Protein AF-A0AAW6HYE2-F1 (afdb_monomer)

Sequence (511 aa):
MAEEFEIIRANLLPAAGTITDNDMILIIQGGRPKRALPSAMKGKQGDPGLSAFLGINDKYILWKQGANGAWQNLLEIEKIRGPKGEKPVFRKLNGTLQMKYEGEPDSAYVDIFDREELKMKFSDLTPAEVDQLKLHFSDLTETDKAELMKPATDAAKEVREQMSQIKEEANTAISNVNTAKVSAEAATKAANDAAALANAAAGQATQSAGDADAATKLAVAAAALAEEKAGIANTAAENADTAAASANMAKEEADKAIVEANIAAGKANDAAGKADTATLNANTATDKANEAASSATTAAENANAAVERADDTIASAETATKSATDAALAANTAKENADKAANTAKAAATLANEKAGLADTAALAANTAKEDAIAATDNANTAADRANRAAEAAEGAISGLQPDWNVTDPVNKNYIKNKPEIPTLEAIPDENALSYVNTDGTTINFRIGDEVRVAEDGEYVFYRLYDLAGGKASWQESGSGIALPGNVYLTGANYYNESVRTIKQGYLSNE

Secondary structure (DSSP, 8-state):
---------GGGPPPP-S--TTS-EEEEETTEEEEE-STTS----------EEEEE-SSEEEEEESTTPPPEEEEEGGGG-PPPPP-EEEEEEBTEEEEEETTS-TT-PEEEE-SGGG---GGGS-HHHHHHTS--TTTS-HHHHHHHHHHHHHHHHHHHHHHHHHHHHHHHHHHHHHHHHHHHHHHHHHHHHHHHHHHHHHHHHHHHHHHHHHHHHHHHHHHHHHHHHHHHHHHHHHHHHHHHHHHHHHHHHHHHHHHHHHHHHHHHHHHHHHHHHHHHHHHHHHHHHHHHHHHHHHHHHHHHHHHHHHHHHHHHHHHHHHHHHHHHHHHHHHHHHHHHHHHHHHHHHHHHHHHHHHHHHHHHHHHHHHHHHHHHHHHHHHHHHHHHHHHHHHHTTS-S----TT---TTSTT---------EESS---TT--EEE-TTS-EEE--TT-EEEEEETTEEEEEEEEE-GGG--EEEE--------S------S-SS-------BTTB----

Organism: NCBI:txid387661

Radius of gyration: 152.13 Å; Cα contacts (8 Å, |Δi|>4): 274; chains: 1; bounding box: 307×77×361 Å

Solvent-accessible surface area (backbone atoms only — not comparable to full-atom values): 31077 Å² total; per-residue (Å²): 131,88,85,88,90,84,86,91,61,80,94,73,66,78,87,83,78,93,82,50,78,88,46,73,48,76,45,78,57,96,94,42,79,46,76,48,68,63,86,86,74,85,89,88,88,90,87,90,90,75,62,73,47,78,49,72,62,100,57,32,36,28,33,24,56,51,95,85,42,71,78,41,84,72,47,56,53,67,85,80,54,81,89,85,86,86,50,79,46,76,51,78,56,102,80,25,38,28,39,35,48,77,83,60,62,91,82,56,56,44,81,78,46,77,60,74,91,74,60,87,52,84,86,76,47,54,78,66,59,52,52,72,71,47,90,50,86,83,77,49,50,76,64,55,49,49,59,70,42,38,67,61,53,50,51,57,45,51,56,51,53,52,52,49,48,54,48,53,52,49,51,49,51,52,50,52,51,51,52,50,48,53,50,49,54,52,50,51,48,52,52,51,55,50,50,51,51,52,52,54,50,52,51,50,53,52,49,54,51,50,54,50,51,52,50,50,53,51,51,53,52,52,49,53,53,50,52,52,50,51,51,54,51,50,55,52,48,55,51,50,54,52,50,51,53,52,51,50,53,56,47,54,55,48,54,50,51,52,52,52,50,52,55,51,51,51,56,49,52,59,49,47,57,50,50,52,52,52,48,53,52,52,49,57,53,49,53,54,50,50,54,50,50,52,52,51,50,53,51,51,53,53,49,52,58,48,50,54,53,46,52,54,48,49,57,49,49,53,50,50,52,49,53,52,50,54,49,52,51,50,50,53,55,49,47,57,49,48,58,51,48,50,53,53,49,53,54,50,51,54,54,49,54,58,51,46,57,55,48,53,56,49,52,53,56,54,50,55,60,49,53,58,51,48,61,55,47,57,59,51,52,64,52,49,68,60,52,54,73,63,48,66,79,58,64,83,77,69,87,82,84,69,72,40,89,83,46,82,53,84,85,48,92,28,44,71,82,88,81,91,83,79,56,76,42,97,52,84,69,50,50,76,63,52,61,52,68,46,98,89,73,47,79,46,73,68,53,76,71,47,58,38,34,22,75,54,103,84,45,76,48,45,36,36,30,76,40,68,63,96,83,29,37,39,61,47,77,77,80,87,86,86,84,86,90,76,84,65,76,68,80,77,96,66,88,91,76,96,81,86,63,65,56,49,98,93,46,59,87,80,135

Foldseek 3Di:
DDDDDDDDDPVPDDDDDDDDQVDWDWDDDPNDIDTDGDPPDDDDDDDDDFDKDWDDDPFAIWIATDPPGDIDGDGTPVVVDDDDDWAKDWDADPNFIWIDIDPDDPVRTDTDDDDVVVDDDPVNDDPVVVVVVDDDPVNDDPVNVCVVCVVVVVVVVVVVVVVVVVVVVVVVVVVVVVVVVVVVVVVVVVVVVVVVVVVVVVVVVVVVVVVVVVVVVVVVVVVVVVVVVVVVVVVVVVVVVVVVVVVVVVVVVVVVVVVVVVVVVVVVVVVVVVVVVVVVVVVVVVVVVVVVVVVVVVVVVVVVVVVVVVVVVVVVVVVVVVVVVVVVVVVVVVVVVVVVVVVVVVVVVVVVVVVVVVVVVVVVVVVVVVVVVVVVVVVVVVVVVVVVVVVVVPPVPDPQDEADDPDPDPPRNRDDDDDDDQEEDADDDFFQQFWDQDPVRRIDGDDAQRKYWYADPHDTWIWGFHDCPPNTTDIDTDDDDDDDDDWDWDDDPDPDDDATDTADPNDDDGD

Mean predicted aligned error: 24.42 Å

pLDDT: mean 77.36, std 14.49, range [41.78, 96.94]

Structure (mmCIF, N/CA/C/O backbone):
data_AF-A0AAW6HYE2-F1
#
_entry.id   AF-A0AAW6HYE2-F1
#
loop_
_atom_site.group_PDB
_atom_site.id
_atom_site.type_symbol
_atom_site.label_atom_id
_atom_site.label_alt_id
_atom_site.label_comp_id
_atom_site.label_asym_id
_atom_site.label_entity_id
_atom_site.label_seq_id
_atom_site.pdbx_PDB_ins_code
_atom_site.Cartn_x
_atom_site.Cartn_y
_atom_site.Cartn_z
_atom_site.occupancy
_atom_site.B_iso_or_equiv
_atom_site.auth_seq_id
_atom_site.auth_comp_id
_atom_site.auth_asym_id
_atom_site.auth_atom_id
_atom_site.pdbx_PDB_model_num
ATOM 1 N N . MET A 1 1 ? 168.369 -6.008 -179.405 1.00 42.03 1 MET A N 1
ATOM 2 C CA . MET A 1 1 ? 167.978 -4.585 -179.522 1.00 42.03 1 MET A CA 1
ATOM 3 C C . MET A 1 1 ? 166.585 -4.540 -180.150 1.00 42.03 1 MET A C 1
ATOM 5 O O . MET A 1 1 ? 165.940 -5.583 -180.138 1.00 42.03 1 MET A O 1
ATOM 9 N N . ALA A 1 2 ? 166.135 -3.379 -180.633 1.00 48.62 2 ALA A N 1
ATOM 10 C CA . ALA A 1 2 ? 164.926 -3.187 -181.451 1.00 48.62 2 ALA A CA 1
ATOM 11 C C . ALA A 1 2 ? 164.994 -4.014 -182.778 1.00 48.62 2 ALA A C 1
ATOM 13 O O . ALA A 1 2 ? 166.006 -4.681 -183.007 1.00 48.62 2 ALA A O 1
ATOM 14 N N . GLU A 1 3 ? 163.991 -4.072 -183.666 1.00 47.31 3 GLU A N 1
ATOM 15 C CA . GLU A 1 3 ? 162.987 -3.045 -184.034 1.00 47.31 3 GLU A CA 1
ATOM 16 C C . GLU A 1 3 ? 161.647 -3.647 -184.556 1.00 47.31 3 GLU A C 1
ATOM 18 O O . GLU A 1 3 ? 161.388 -4.828 -184.328 1.00 47.31 3 GLU A O 1
ATOM 23 N N . GLU A 1 4 ? 160.756 -2.834 -185.147 1.00 52.25 4 GLU A N 1
ATOM 24 C CA . GLU A 1 4 ? 159.284 -3.037 -185.165 1.00 52.25 4 GLU A CA 1
ATOM 25 C C . GLU A 1 4 ? 158.622 -3.491 -186.508 1.00 52.25 4 GLU A C 1
ATOM 27 O O . GLU A 1 4 ? 159.294 -3.854 -187.471 1.00 52.25 4 GLU A O 1
ATOM 32 N N . PHE A 1 5 ? 157.274 -3.390 -186.535 1.00 49.09 5 PHE A N 1
ATOM 33 C CA . PHE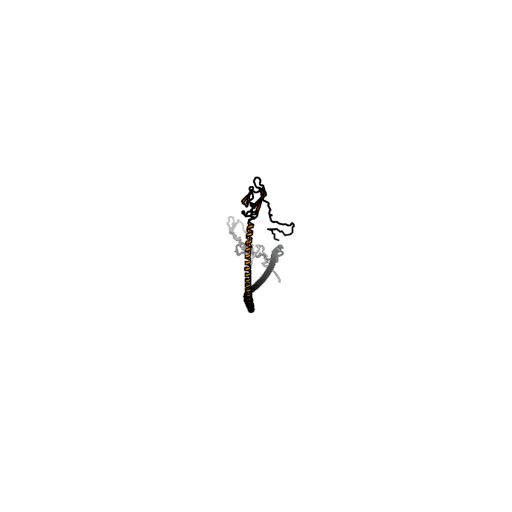 A 1 5 ? 156.283 -3.455 -187.635 1.00 49.09 5 PHE A CA 1
ATOM 34 C C . PHE A 1 5 ? 155.674 -4.818 -188.023 1.00 49.09 5 PHE A C 1
ATOM 36 O O . PHE A 1 5 ? 156.334 -5.850 -188.029 1.00 49.09 5 PHE A O 1
ATOM 43 N N . GLU A 1 6 ? 154.417 -4.880 -188.487 1.00 49.84 6 GLU A N 1
ATOM 44 C CA . GLU A 1 6 ? 153.156 -4.430 -187.852 1.00 49.84 6 GLU A CA 1
ATOM 45 C C . GLU A 1 6 ? 152.040 -5.399 -188.317 1.00 49.84 6 GLU A C 1
ATOM 47 O O . GLU A 1 6 ? 152.033 -5.817 -189.476 1.00 49.84 6 GLU A O 1
ATOM 52 N N . ILE A 1 7 ? 151.107 -5.803 -187.441 1.00 57.56 7 ILE A N 1
ATOM 53 C CA . ILE A 1 7 ? 150.087 -6.826 -187.761 1.00 57.56 7 ILE A CA 1
ATOM 54 C C . ILE A 1 7 ? 148.672 -6.320 -187.450 1.00 57.56 7 ILE A C 1
ATOM 56 O O . ILE A 1 7 ? 148.195 -6.403 -186.314 1.00 57.56 7 ILE A O 1
ATOM 60 N N . ILE A 1 8 ? 147.969 -5.861 -188.488 1.00 56.97 8 ILE A N 1
ATOM 61 C CA . ILE A 1 8 ? 146.566 -5.424 -188.413 1.00 56.97 8 ILE A CA 1
ATOM 62 C C . ILE A 1 8 ? 145.640 -6.633 -188.176 1.00 56.97 8 ILE A C 1
ATOM 64 O O . ILE A 1 8 ? 145.796 -7.691 -188.789 1.00 56.97 8 ILE A O 1
ATOM 68 N N . ARG A 1 9 ? 144.649 -6.480 -187.285 1.00 53.34 9 ARG A N 1
ATOM 69 C CA . ARG A 1 9 ? 143.692 -7.536 -186.896 1.00 53.34 9 ARG A CA 1
ATOM 70 C C . ARG A 1 9 ? 142.271 -7.216 -187.369 1.00 53.34 9 ARG A C 1
ATOM 72 O O . ARG A 1 9 ? 141.810 -6.087 -187.237 1.00 53.34 9 ARG A O 1
ATOM 79 N N . ALA A 1 10 ? 141.550 -8.231 -187.852 1.00 58.00 10 ALA A N 1
ATOM 80 C CA . ALA A 1 10 ? 140.252 -8.075 -188.525 1.00 58.00 10 ALA A CA 1
ATOM 81 C C . ALA A 1 10 ? 139.133 -7.428 -187.678 1.00 58.00 10 ALA A C 1
ATOM 83 O O . ALA A 1 10 ? 138.232 -6.811 -188.238 1.00 58.00 10 ALA A O 1
ATOM 84 N N . ASN A 1 11 ? 139.197 -7.512 -186.344 1.00 52.34 11 ASN A N 1
ATOM 85 C CA . ASN A 1 11 ? 138.185 -6.940 -185.442 1.00 52.34 11 ASN A CA 1
ATOM 86 C C . ASN A 1 11 ? 138.213 -5.395 -185.362 1.00 52.34 11 ASN A C 1
ATOM 88 O O . ASN A 1 11 ? 137.442 -4.822 -184.599 1.00 52.34 11 ASN A O 1
ATOM 92 N N . LEU A 1 12 ? 139.100 -4.729 -186.110 1.00 48.84 12 LEU A N 1
ATOM 93 C CA . LEU A 1 12 ? 139.244 -3.267 -186.167 1.00 48.84 12 LEU A CA 1
ATOM 94 C C . LEU A 1 12 ? 138.830 -2.676 -187.531 1.00 48.84 12 LEU A C 1
ATOM 96 O O . LEU A 1 12 ? 139.191 -1.547 -187.856 1.00 48.84 12 LEU A O 1
ATOM 100 N N . LEU A 1 13 ? 138.084 -3.429 -188.347 1.00 56.53 13 LEU A N 1
ATOM 101 C CA . LEU A 1 13 ? 137.514 -2.922 -189.598 1.00 56.53 13 LEU A CA 1
ATOM 102 C C . LEU A 1 13 ? 136.321 -1.976 -189.325 1.00 56.53 13 LEU A C 1
ATOM 104 O O . LEU A 1 13 ? 135.486 -2.290 -188.474 1.00 56.53 13 LEU A O 1
ATOM 108 N N . PRO A 1 14 ? 136.211 -0.835 -190.034 1.00 57.06 14 PRO A N 1
ATOM 109 C CA . PRO A 1 14 ? 135.138 0.136 -189.824 1.00 57.06 14 PRO A CA 1
ATOM 110 C C . PRO A 1 14 ? 133.774 -0.376 -190.311 1.00 57.06 14 PRO A C 1
ATOM 112 O O . PRO A 1 14 ? 133.683 -1.220 -191.203 1.00 57.06 14 PRO A O 1
ATOM 115 N N . ALA A 1 15 ? 132.696 0.177 -189.746 1.00 53.81 15 ALA A N 1
ATOM 116 C CA . ALA A 1 15 ? 131.330 -0.144 -190.152 1.00 53.81 15 ALA A CA 1
ATOM 117 C C . ALA A 1 15 ? 131.048 0.312 -191.598 1.00 53.81 15 ALA A C 1
ATOM 119 O O . ALA A 1 15 ? 131.334 1.451 -191.968 1.00 53.81 15 ALA A O 1
ATOM 120 N N . ALA A 1 16 ? 130.479 -0.581 -192.412 1.00 52.94 16 ALA A N 1
ATOM 121 C CA . ALA A 1 16 ? 130.230 -0.331 -193.830 1.00 52.94 16 ALA A CA 1
ATOM 122 C C . ALA A 1 16 ? 129.015 0.587 -194.068 1.00 52.94 16 ALA A C 1
ATOM 124 O O . ALA A 1 16 ? 127.972 0.432 -193.434 1.00 52.94 16 ALA A O 1
ATOM 125 N N . GLY A 1 17 ? 129.161 1.521 -195.013 1.00 63.69 17 GLY A N 1
ATOM 126 C CA . GLY A 1 17 ? 128.097 2.412 -195.484 1.00 63.69 17 GLY A CA 1
ATOM 127 C C . GLY A 1 17 ? 127.354 1.869 -196.711 1.00 63.69 17 GLY A C 1
ATOM 128 O O . GLY A 1 17 ? 127.092 0.675 -196.829 1.00 63.69 17 GLY A O 1
ATOM 129 N N . THR A 1 18 ? 127.008 2.757 -197.646 1.00 54.00 18 THR A N 1
ATOM 130 C CA . THR A 1 18 ? 126.371 2.403 -198.927 1.00 54.00 18 THR A CA 1
ATOM 131 C C . THR A 1 18 ? 127.279 1.535 -199.799 1.00 54.00 18 THR A C 1
ATOM 133 O O . THR A 1 18 ? 128.339 1.989 -200.220 1.00 54.00 18 THR A O 1
ATOM 136 N N . ILE A 1 19 ? 126.822 0.318 -200.097 1.00 59.09 19 ILE A N 1
ATOM 137 C CA . ILE A 1 19 ? 127.502 -0.675 -200.941 1.00 59.09 19 ILE A CA 1
ATOM 138 C C . ILE A 1 19 ? 127.157 -0.433 -202.421 1.00 59.09 19 ILE A C 1
ATOM 140 O O . ILE A 1 19 ? 125.995 -0.187 -202.755 1.00 59.09 19 ILE A O 1
ATOM 144 N N . THR A 1 20 ? 128.150 -0.540 -203.303 1.00 62.16 20 THR A N 1
ATOM 145 C CA . THR A 1 20 ? 128.048 -0.396 -204.766 1.00 62.16 20 THR A CA 1
ATOM 146 C C . THR A 1 20 ? 128.478 -1.680 -205.488 1.00 62.16 20 THR A C 1
ATOM 148 O O . THR A 1 20 ? 129.101 -2.551 -204.889 1.00 62.16 20 THR A O 1
ATOM 151 N N . ASP A 1 21 ? 128.214 -1.811 -206.793 1.00 57.53 21 ASP A N 1
ATOM 152 C CA . ASP A 1 21 ? 128.663 -2.982 -207.574 1.00 57.53 21 ASP A CA 1
ATOM 153 C C . ASP A 1 21 ? 130.193 -3.092 -207.766 1.00 57.53 21 ASP A C 1
ATOM 155 O O . ASP A 1 21 ? 130.674 -4.119 -208.240 1.00 57.53 21 ASP A O 1
ATOM 159 N N . ASN A 1 22 ? 130.974 -2.084 -207.355 1.00 59.34 22 ASN A N 1
ATOM 160 C CA . ASN A 1 22 ? 132.436 -2.197 -207.260 1.00 59.34 22 ASN A CA 1
ATOM 161 C C . ASN A 1 22 ? 132.900 -2.859 -205.944 1.00 59.34 22 ASN A C 1
ATOM 163 O O . ASN A 1 22 ? 134.062 -3.262 -205.835 1.00 59.34 22 ASN A O 1
ATOM 167 N N . ASP A 1 23 ? 132.022 -2.979 -204.945 1.00 63.34 23 ASP A N 1
ATOM 168 C CA . ASP A 1 23 ? 132.354 -3.504 -203.623 1.00 63.34 23 ASP A CA 1
ATOM 169 C C . ASP A 1 23 ? 132.192 -5.030 -203.567 1.00 63.34 23 ASP A C 1
ATOM 171 O O . ASP A 1 23 ? 131.123 -5.591 -203.812 1.00 63.34 23 ASP A O 1
ATOM 175 N N . MET A 1 24 ? 133.269 -5.731 -203.203 1.00 62.56 24 MET A N 1
ATOM 176 C CA . MET A 1 24 ? 133.263 -7.191 -203.089 1.00 62.56 24 MET A CA 1
ATOM 177 C C . MET A 1 24 ? 132.852 -7.647 -201.691 1.00 62.56 24 MET A C 1
ATOM 179 O O . MET A 1 24 ? 133.615 -7.514 -200.731 1.00 62.56 24 MET A O 1
ATOM 183 N N . ILE A 1 25 ? 131.697 -8.303 -201.597 1.00 65.06 25 ILE A N 1
ATOM 184 C CA . ILE A 1 25 ? 131.250 -8.959 -200.367 1.00 65.06 25 ILE A CA 1
ATOM 185 C C . ILE A 1 25 ? 132.082 -10.232 -200.162 1.00 65.06 25 ILE A C 1
ATOM 187 O O . ILE A 1 25 ? 132.118 -11.108 -201.031 1.00 65.06 25 ILE A O 1
ATOM 191 N N . LEU A 1 26 ? 132.755 -10.343 -199.011 1.00 62.03 26 LEU A N 1
ATOM 192 C CA . LEU A 1 26 ? 133.485 -11.548 -198.614 1.00 62.03 26 LEU A CA 1
ATOM 193 C C . LEU A 1 26 ? 132.554 -12.520 -197.875 1.00 62.03 26 LEU A C 1
ATOM 195 O O . LEU A 1 26 ? 131.839 -12.124 -196.958 1.00 62.03 26 LEU A O 1
ATOM 199 N N . ILE A 1 27 ? 132.595 -13.802 -198.240 1.00 63.16 27 ILE A N 1
ATOM 200 C CA . ILE A 1 27 ? 131.767 -14.858 -197.638 1.00 63.16 27 ILE A CA 1
ATOM 201 C C . ILE A 1 27 ? 132.673 -16.034 -197.265 1.00 63.16 27 ILE A C 1
ATOM 203 O O . ILE A 1 27 ? 133.419 -16.526 -198.111 1.00 63.16 27 ILE A O 1
ATOM 207 N N . ILE A 1 28 ? 132.624 -16.506 -196.017 1.00 58.12 28 ILE A N 1
ATOM 208 C CA . ILE A 1 28 ? 133.394 -17.681 -195.576 1.00 58.12 28 ILE A CA 1
ATOM 209 C C . ILE A 1 28 ? 132.546 -18.942 -195.761 1.00 58.12 28 ILE A C 1
ATOM 211 O O . ILE A 1 28 ? 131.425 -19.024 -195.266 1.00 58.12 28 ILE A O 1
ATOM 215 N N . GLN A 1 29 ? 133.091 -19.943 -196.454 1.00 56.78 29 GLN A N 1
ATOM 216 C CA . GLN A 1 29 ? 132.426 -21.223 -196.699 1.00 56.78 29 GLN A CA 1
ATOM 217 C C . GLN A 1 29 ? 133.446 -22.362 -196.566 1.00 56.78 29 GLN A C 1
ATOM 219 O O . GLN A 1 29 ? 134.479 -22.355 -197.232 1.00 56.78 29 GLN A O 1
ATOM 224 N N . GLY A 1 30 ? 133.185 -23.337 -195.687 1.00 47.94 30 GLY A N 1
ATOM 225 C CA . GLY A 1 30 ? 134.097 -24.471 -195.465 1.00 47.94 30 GLY A CA 1
ATOM 226 C C . GLY A 1 30 ? 135.492 -24.071 -194.957 1.00 47.94 30 GLY A C 1
ATOM 227 O O . GLY A 1 30 ? 136.483 -24.685 -195.339 1.00 47.94 30 GLY A O 1
ATOM 228 N N . GLY A 1 31 ? 135.588 -23.001 -194.159 1.00 50.78 31 GLY A N 1
ATOM 229 C CA . GLY A 1 31 ? 136.861 -22.508 -193.616 1.00 50.78 31 GLY A CA 1
ATOM 230 C C . GLY A 1 31 ? 137.748 -21.739 -194.606 1.00 50.78 31 GLY A C 1
ATOM 231 O O . GLY A 1 31 ? 138.876 -21.400 -194.258 1.00 50.78 31 GLY A O 1
ATOM 232 N N . ARG A 1 32 ? 137.269 -21.432 -195.822 1.00 49.97 32 ARG A N 1
ATOM 233 C CA . ARG A 1 32 ? 137.973 -20.573 -196.793 1.00 49.97 32 ARG A CA 1
ATOM 234 C C . ARG A 1 32 ? 137.084 -19.408 -197.265 1.00 49.97 32 ARG A C 1
ATOM 236 O O . ARG A 1 32 ? 135.872 -19.592 -197.395 1.00 49.97 32 ARG A O 1
ATOM 243 N N . PRO A 1 33 ? 137.647 -18.212 -197.519 1.00 60.41 33 PRO A N 1
ATOM 244 C CA . PRO A 1 33 ? 136.893 -17.071 -198.034 1.00 60.41 33 PRO A CA 1
ATOM 245 C C . PRO A 1 33 ? 136.625 -17.174 -199.546 1.00 60.41 33 PRO A C 1
ATOM 247 O O . PRO A 1 33 ? 137.440 -17.694 -200.309 1.00 60.41 33 PRO A O 1
ATOM 250 N N . LYS A 1 34 ? 135.490 -16.620 -199.976 1.00 58.12 34 LYS A N 1
ATOM 251 C CA . LYS A 1 34 ? 135.066 -16.381 -201.367 1.00 58.12 34 LYS A CA 1
ATOM 252 C C . LYS A 1 34 ? 134.540 -14.942 -201.512 1.00 58.12 34 LYS A C 1
ATOM 254 O O . LYS A 1 34 ? 134.362 -14.249 -200.513 1.00 58.12 34 LYS A O 1
ATOM 259 N N . ARG A 1 35 ? 134.299 -14.494 -202.749 1.00 64.62 35 ARG A N 1
ATOM 260 C CA . ARG A 1 35 ? 133.828 -13.139 -203.109 1.00 64.62 35 ARG A CA 1
ATOM 261 C C . ARG A 1 35 ? 132.527 -13.196 -203.922 1.00 64.62 35 ARG A C 1
ATOM 263 O O . ARG A 1 35 ? 132.363 -14.131 -204.704 1.00 64.62 35 ARG A O 1
ATOM 270 N N . ALA A 1 36 ? 131.647 -12.207 -203.759 1.00 56.81 36 ALA A N 1
ATOM 271 C CA . ALA A 1 36 ? 130.387 -12.052 -204.503 1.00 56.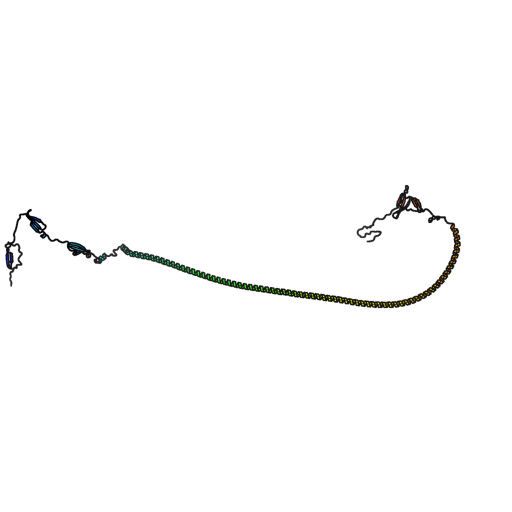81 36 ALA A CA 1
ATOM 272 C C . ALA A 1 36 ? 130.034 -10.566 -204.756 1.00 56.81 36 ALA A C 1
ATOM 274 O O . ALA A 1 36 ? 130.604 -9.685 -204.109 1.00 56.81 36 ALA A O 1
ATOM 275 N N . LEU A 1 37 ? 129.100 -10.310 -205.686 1.00 60.94 37 LEU A N 1
ATOM 276 C CA . LEU A 1 37 ? 128.676 -8.973 -206.145 1.00 60.94 37 LEU A CA 1
ATOM 277 C C . LEU A 1 37 ? 127.208 -8.647 -205.756 1.00 60.94 37 LEU A C 1
ATOM 279 O O . LEU A 1 37 ? 126.397 -9.577 -205.702 1.00 60.94 37 LEU A O 1
ATOM 283 N N . PRO A 1 38 ? 126.835 -7.370 -205.511 1.00 60.38 38 PRO A N 1
ATOM 284 C CA . PRO A 1 38 ? 125.498 -6.988 -205.013 1.00 60.38 38 PRO A CA 1
ATOM 285 C C . PRO A 1 38 ? 124.317 -7.034 -206.002 1.00 60.38 38 PRO A C 1
ATOM 287 O O . PRO A 1 38 ? 123.179 -7.209 -205.560 1.00 60.38 38 PRO A O 1
ATOM 290 N N . SER A 1 39 ? 124.543 -6.861 -207.308 1.00 54.66 39 SER A N 1
ATOM 291 C CA . SER A 1 39 ? 123.516 -6.575 -208.343 1.00 54.66 39 SER A CA 1
ATOM 292 C C . SER A 1 39 ? 122.348 -7.573 -208.483 1.00 54.66 39 SER A C 1
ATOM 294 O O . SER A 1 39 ? 121.372 -7.288 -209.174 1.00 54.66 39 SER A O 1
ATOM 296 N N . ALA A 1 40 ? 122.389 -8.729 -207.822 1.00 57.28 40 ALA A N 1
ATOM 297 C CA . ALA A 1 40 ? 121.435 -9.825 -208.000 1.00 57.28 40 ALA A CA 1
ATOM 298 C C . ALA A 1 40 ? 120.100 -9.717 -207.212 1.00 57.28 40 ALA A C 1
ATOM 300 O O . ALA A 1 40 ? 119.374 -10.709 -207.157 1.00 57.28 40 ALA A O 1
ATOM 301 N N . MET A 1 41 ? 119.776 -8.593 -206.541 1.00 51.41 41 MET A N 1
ATOM 302 C CA . MET A 1 41 ? 118.868 -8.641 -205.367 1.00 51.41 41 MET A CA 1
ATOM 303 C C . MET A 1 41 ? 117.564 -7.789 -205.315 1.00 51.41 41 MET A C 1
ATOM 305 O O . MET A 1 41 ? 116.864 -7.927 -204.310 1.00 51.41 41 MET A O 1
ATOM 309 N N . LYS A 1 42 ? 117.142 -6.966 -206.304 1.00 51.69 42 LYS A N 1
ATOM 310 C CA . LYS A 1 42 ? 115.813 -6.257 -206.266 1.00 51.69 42 LYS A CA 1
ATOM 311 C C . LYS A 1 42 ? 115.123 -6.008 -207.632 1.00 51.69 42 LYS A C 1
ATOM 313 O O . LYS A 1 42 ? 115.796 -5.925 -208.650 1.00 51.69 42 LYS A O 1
ATOM 318 N N . GLY A 1 43 ? 113.782 -5.836 -207.632 1.00 41.78 43 GLY A N 1
ATOM 319 C CA . GLY A 1 43 ? 112.919 -5.604 -208.820 1.00 41.78 43 GLY A CA 1
ATOM 320 C C . GLY A 1 43 ? 111.522 -4.967 -208.545 1.00 41.78 43 GLY A C 1
ATOM 321 O O . GLY A 1 43 ? 111.243 -4.577 -207.411 1.00 41.78 43 GLY A O 1
ATOM 322 N N . LYS A 1 44 ? 110.668 -4.832 -209.588 1.00 45.84 44 LYS A N 1
ATOM 323 C CA . LYS A 1 44 ? 109.353 -4.106 -209.689 1.00 45.84 44 LYS A CA 1
ATOM 324 C C . LYS A 1 44 ? 108.527 -4.635 -210.907 1.00 45.84 44 LYS A C 1
ATOM 326 O O . LYS A 1 44 ? 109.119 -5.386 -211.671 1.00 45.84 44 LYS A O 1
ATOM 331 N N . GLN A 1 45 ? 107.260 -4.302 -211.253 1.00 49.91 45 GLN A N 1
ATOM 332 C CA . GLN A 1 45 ? 106.053 -3.605 -210.702 1.00 49.91 45 GLN A CA 1
ATOM 333 C C . GLN A 1 45 ? 104.817 -4.013 -211.591 1.00 49.91 45 GLN A C 1
ATOM 335 O O . GLN A 1 45 ? 105.030 -4.646 -212.622 1.00 49.91 45 GLN A O 1
ATOM 340 N N . GLY A 1 46 ? 103.554 -3.670 -211.251 1.00 46.31 46 GLY A N 1
ATOM 341 C CA . GLY A 1 46 ? 102.351 -3.869 -212.107 1.00 46.31 46 GLY A CA 1
ATOM 342 C C . GLY A 1 46 ? 101.246 -2.790 -211.968 1.00 46.31 46 GLY A C 1
ATOM 343 O O . GLY A 1 46 ? 101.361 -1.936 -211.090 1.00 46.31 46 GLY A O 1
ATOM 344 N N . ASP A 1 47 ? 100.214 -2.835 -212.836 1.00 46.94 47 ASP A N 1
ATOM 345 C CA . ASP A 1 47 ? 99.320 -1.704 -213.225 1.00 46.94 47 ASP A CA 1
ATOM 346 C C . ASP A 1 47 ? 97.790 -2.072 -213.330 1.00 46.94 47 ASP A C 1
ATOM 348 O O . ASP A 1 47 ? 97.438 -3.221 -213.049 1.00 46.94 47 ASP A O 1
ATOM 352 N N . PRO A 1 48 ? 96.846 -1.140 -213.652 1.00 57.25 48 PRO A N 1
ATOM 353 C CA . PRO A 1 48 ? 95.407 -1.245 -213.302 1.00 57.25 48 PRO A CA 1
ATOM 354 C C . PRO A 1 48 ? 94.431 -1.718 -214.412 1.00 57.25 48 PRO A C 1
ATOM 356 O O . PRO A 1 48 ? 94.774 -1.749 -215.590 1.00 57.25 48 PRO A O 1
ATOM 359 N N . GLY A 1 49 ? 93.155 -1.989 -214.055 1.00 47.88 49 GLY A N 1
ATOM 360 C CA . GLY A 1 49 ? 92.092 -2.198 -215.065 1.00 47.88 49 GLY A CA 1
ATOM 361 C C . GLY A 1 49 ? 90.630 -2.441 -214.625 1.00 47.88 49 GLY A C 1
ATOM 362 O O . GLY A 1 49 ? 89.731 -2.120 -215.396 1.00 47.88 49 GLY A O 1
ATOM 363 N N . LEU A 1 50 ? 90.338 -2.985 -213.431 1.00 60.84 50 LEU A N 1
ATOM 364 C CA . LEU A 1 50 ? 88.959 -3.343 -213.020 1.00 60.84 50 LEU A CA 1
ATOM 365 C C . LEU A 1 50 ? 88.669 -3.042 -211.540 1.00 60.84 50 LEU A C 1
ATOM 367 O O . LEU A 1 50 ? 89.457 -3.400 -210.665 1.00 60.84 50 LEU A O 1
ATOM 371 N N . SER A 1 51 ? 87.500 -2.457 -211.252 1.00 63.34 51 SER A N 1
ATOM 372 C CA . SER A 1 51 ? 87.045 -2.143 -209.889 1.00 63.34 51 SER A CA 1
ATOM 373 C C . SER A 1 51 ? 86.708 -3.402 -209.081 1.00 63.34 51 SER A C 1
ATOM 375 O O . SER A 1 51 ? 85.890 -4.222 -209.508 1.00 63.34 51 SER A O 1
ATOM 377 N N . ALA A 1 52 ? 87.299 -3.524 -207.892 1.00 63.91 52 ALA A N 1
ATOM 378 C CA . ALA A 1 52 ? 86.984 -4.575 -206.932 1.00 63.91 52 ALA A CA 1
ATOM 379 C C . ALA A 1 52 ? 85.889 -4.130 -205.945 1.00 63.91 52 ALA A C 1
ATOM 381 O O . ALA A 1 52 ? 85.922 -3.015 -205.429 1.00 63.91 52 ALA A O 1
ATOM 382 N N . PHE A 1 53 ? 84.947 -5.025 -205.660 1.00 70.56 53 PHE A N 1
ATOM 383 C CA . PHE A 1 53 ? 83.933 -4.890 -204.615 1.00 70.56 53 PHE A CA 1
ATOM 384 C C . PHE A 1 53 ? 84.271 -5.833 -203.461 1.00 70.56 53 PHE A C 1
ATOM 386 O O . PHE A 1 53 ? 84.753 -6.942 -203.695 1.00 70.56 53 PHE A O 1
ATOM 393 N N . LEU A 1 54 ? 83.981 -5.408 -202.230 1.00 79.19 54 LEU A N 1
ATOM 394 C CA . LEU A 1 54 ? 84.161 -6.195 -201.009 1.00 79.19 54 LEU A CA 1
ATOM 395 C C . LEU A 1 54 ? 82.805 -6.589 -200.414 1.00 79.19 54 LEU A C 1
ATOM 397 O O . LEU A 1 54 ? 81.822 -5.860 -200.546 1.00 79.19 54 LEU A O 1
ATOM 401 N N . GLY A 1 55 ? 82.768 -7.743 -199.757 1.00 77.06 55 GLY A N 1
ATOM 402 C CA . GLY A 1 55 ? 81.611 -8.284 -199.051 1.00 77.06 55 GLY A CA 1
ATOM 403 C C . GLY A 1 55 ? 82.052 -9.116 -197.849 1.00 77.06 55 GLY A C 1
ATOM 404 O O . GLY A 1 55 ? 83.241 -9.359 -197.657 1.00 77.06 55 GLY A O 1
ATOM 405 N N . ILE A 1 56 ? 81.102 -9.551 -197.027 1.00 81.50 56 ILE A N 1
ATOM 406 C CA . ILE A 1 56 ? 81.340 -10.377 -195.836 1.00 81.50 56 ILE A CA 1
ATOM 407 C C . ILE A 1 56 ? 80.250 -11.448 -195.769 1.00 81.50 56 ILE A C 1
ATOM 409 O O . ILE A 1 56 ? 79.087 -11.156 -196.050 1.00 81.50 56 ILE A O 1
ATOM 413 N N . ASN A 1 57 ? 80.622 -12.668 -195.381 1.00 80.25 57 ASN A N 1
ATOM 414 C CA . ASN A 1 57 ? 79.689 -13.657 -194.841 1.00 80.25 57 ASN A CA 1
ATOM 415 C C . ASN A 1 57 ? 80.075 -14.026 -193.396 1.00 80.25 57 ASN A C 1
ATOM 417 O O . ASN A 1 57 ? 80.888 -13.361 -192.760 1.00 80.25 57 ASN A O 1
ATOM 421 N N . ASP A 1 58 ? 79.465 -15.075 -192.864 1.00 77.44 58 ASP A N 1
ATOM 422 C CA . ASP A 1 58 ? 79.670 -15.599 -191.514 1.00 77.44 58 ASP A CA 1
ATOM 423 C C . ASP A 1 58 ? 81.116 -16.034 -191.203 1.00 77.44 58 ASP A C 1
ATOM 425 O O . ASP A 1 58 ? 81.499 -16.041 -190.031 1.00 77.44 58 ASP A O 1
ATOM 429 N N . LYS A 1 59 ? 81.935 -16.353 -192.219 1.00 79.19 59 LYS A N 1
ATOM 430 C CA . LYS A 1 59 ? 83.298 -16.884 -192.029 1.00 79.19 59 LYS A CA 1
ATOM 431 C C . LYS A 1 59 ? 84.414 -16.134 -192.772 1.00 79.19 59 LYS A C 1
ATOM 433 O O . LYS A 1 59 ? 85.560 -16.143 -192.314 1.00 79.19 59 LYS A O 1
ATOM 438 N N . TYR A 1 60 ? 84.114 -15.460 -193.881 1.00 83.50 60 TYR A N 1
ATOM 439 C CA . TYR A 1 60 ? 85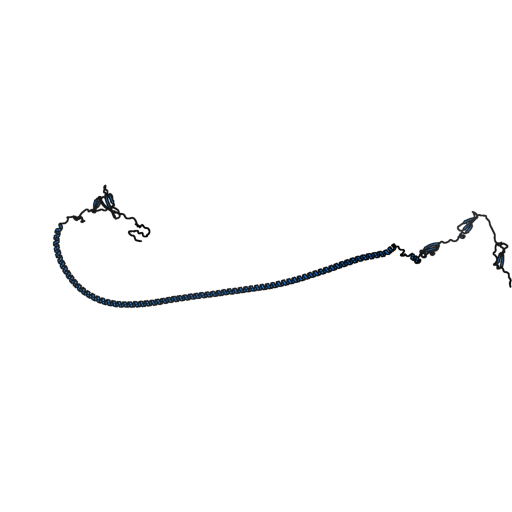.098 -14.822 -194.760 1.00 83.50 60 TYR A CA 1
ATOM 440 C C . TYR A 1 60 ? 84.731 -13.379 -195.127 1.00 83.50 60 TYR A C 1
ATOM 442 O O . TYR A 1 60 ? 83.578 -13.046 -195.407 1.00 83.50 60 TYR A O 1
ATOM 450 N N . ILE A 1 61 ? 85.762 -12.540 -195.228 1.00 84.25 61 ILE A N 1
ATOM 451 C CA . ILE A 1 61 ? 85.750 -11.360 -196.093 1.00 84.25 61 ILE A CA 1
ATOM 452 C C . ILE A 1 61 ? 85.889 -11.864 -197.534 1.00 84.25 61 ILE A C 1
ATOM 454 O O . ILE A 1 61 ? 86.754 -12.690 -197.837 1.00 84.25 61 ILE A O 1
ATOM 458 N N . LEU A 1 62 ? 85.032 -11.364 -198.414 1.00 85.94 62 LEU A N 1
ATOM 459 C CA . LEU A 1 62 ? 84.871 -11.759 -199.810 1.00 85.94 62 LEU A CA 1
ATOM 460 C C . LEU A 1 62 ? 85.233 -10.589 -200.733 1.00 85.94 62 LEU A C 1
ATOM 462 O O . LEU A 1 62 ? 85.033 -9.426 -200.377 1.00 85.94 62 LEU A O 1
ATOM 466 N N . TRP A 1 63 ? 85.698 -10.883 -201.945 1.00 85.19 63 TRP A N 1
ATOM 467 C CA . TRP A 1 63 ? 85.925 -9.886 -202.994 1.00 85.19 63 TRP A CA 1
ATOM 468 C C . TRP A 1 63 ? 85.416 -10.361 -204.362 1.00 85.19 63 TRP A C 1
ATOM 470 O O . TRP A 1 63 ? 85.281 -11.561 -204.599 1.00 85.19 63 TRP A O 1
ATOM 480 N N . LYS A 1 64 ? 85.124 -9.425 -205.270 1.00 79.88 64 LYS A N 1
ATOM 481 C CA . LYS A 1 64 ? 84.862 -9.701 -206.695 1.00 79.88 64 LYS A CA 1
ATOM 482 C C . LYS A 1 64 ? 85.305 -8.539 -207.576 1.00 79.88 64 LYS A C 1
ATOM 484 O O . LYS A 1 64 ? 85.300 -7.397 -207.125 1.00 79.88 64 LYS A O 1
ATOM 489 N N . GLN A 1 65 ? 85.618 -8.800 -208.843 1.00 76.56 65 GLN A N 1
ATOM 490 C CA . GLN A 1 65 ? 85.826 -7.756 -209.854 1.00 76.56 65 GLN A CA 1
ATOM 491 C C . GLN A 1 65 ? 84.535 -7.493 -210.640 1.00 76.56 65 GLN A C 1
ATOM 493 O O . GLN A 1 65 ? 83.928 -8.417 -211.181 1.00 76.56 65 GLN A O 1
ATOM 498 N N . GLY A 1 66 ? 84.129 -6.224 -210.716 1.00 68.56 66 GLY A N 1
ATOM 499 C CA . GLY A 1 66 ? 82.905 -5.796 -211.396 1.00 68.56 66 GLY A CA 1
ATOM 500 C C . GLY A 1 66 ? 81.603 -6.164 -210.666 1.00 68.56 66 GLY A C 1
ATOM 501 O O . GLY A 1 66 ? 81.553 -7.037 -209.799 1.00 68.56 66 GLY A O 1
ATOM 502 N N . ALA A 1 67 ? 80.508 -5.491 -211.036 1.00 67.81 67 ALA A N 1
ATOM 503 C CA . ALA A 1 67 ? 79.201 -5.685 -210.400 1.00 67.81 67 ALA A CA 1
ATOM 504 C C . ALA A 1 67 ? 78.669 -7.125 -210.552 1.00 67.81 67 ALA A C 1
ATOM 506 O O . ALA A 1 67 ? 78.098 -7.671 -209.607 1.00 67.81 67 ALA A O 1
ATOM 507 N N . ASN A 1 68 ? 78.935 -7.763 -211.696 1.00 71.56 68 ASN A N 1
ATOM 508 C CA . ASN A 1 68 ? 78.426 -9.095 -212.046 1.00 71.56 68 ASN A CA 1
ATOM 509 C C . ASN A 1 68 ? 79.447 -10.230 -211.807 1.00 71.56 68 ASN A C 1
ATOM 511 O O . ASN A 1 68 ? 79.199 -11.363 -212.210 1.00 71.56 68 ASN A O 1
ATOM 515 N N . GLY A 1 69 ? 80.596 -9.945 -211.182 1.00 71.06 69 GLY A N 1
ATOM 516 C CA . GLY A 1 69 ? 81.612 -10.959 -210.884 1.00 71.06 69 GLY A CA 1
ATOM 517 C C . GLY A 1 69 ? 81.172 -11.966 -209.814 1.00 71.06 69 GLY A C 1
ATOM 518 O O . GLY A 1 69 ? 80.380 -11.645 -208.924 1.00 71.06 69 GLY A O 1
ATOM 519 N N . ALA A 1 70 ? 81.726 -13.178 -209.872 1.00 77.62 70 ALA A N 1
ATOM 520 C CA . ALA A 1 70 ? 81.594 -14.163 -208.801 1.00 77.62 70 ALA A CA 1
ATOM 521 C C . ALA A 1 70 ? 82.433 -13.755 -207.575 1.00 77.62 70 ALA A C 1
ATOM 523 O O . ALA A 1 70 ? 83.540 -13.234 -207.722 1.00 77.62 70 ALA A O 1
ATOM 524 N N . TRP A 1 71 ? 81.909 -14.002 -206.373 1.00 83.19 71 TRP A N 1
ATOM 525 C CA . TRP A 1 71 ? 82.621 -13.751 -205.118 1.00 83.19 71 TRP A CA 1
ATOM 526 C C . TRP A 1 71 ? 83.713 -14.800 -204.870 1.00 83.19 71 TRP A C 1
ATOM 528 O O . TRP A 1 71 ? 83.490 -15.994 -205.062 1.00 83.19 71 TRP A O 1
ATOM 538 N N . GLN A 1 72 ? 84.872 -14.348 -204.397 1.00 79.12 72 GLN A N 1
ATOM 539 C CA . GLN A 1 72 ? 86.005 -15.170 -203.973 1.00 79.12 72 GLN A CA 1
ATOM 540 C C . GLN A 1 72 ? 86.414 -14.810 -202.540 1.00 79.12 72 GLN A C 1
ATOM 542 O O . GLN A 1 72 ? 86.267 -13.663 -202.114 1.00 79.12 72 GLN A O 1
ATOM 547 N N . ASN A 1 73 ? 86.961 -15.770 -201.794 1.00 83.12 73 ASN A N 1
ATOM 548 C CA . ASN A 1 73 ? 87.440 -15.536 -200.431 1.00 83.12 73 ASN A CA 1
ATOM 549 C C . ASN A 1 73 ? 88.700 -14.654 -200.451 1.00 83.12 73 ASN A C 1
ATOM 551 O O . ASN A 1 73 ? 89.649 -14.949 -201.175 1.00 83.12 73 ASN A O 1
ATOM 555 N N . LEU A 1 74 ? 88.711 -13.589 -199.644 1.00 80.31 74 LEU A N 1
ATOM 556 C CA . LEU A 1 74 ? 89.859 -12.695 -199.460 1.00 80.31 74 LEU A CA 1
ATOM 557 C C . LEU A 1 74 ? 90.594 -12.980 -198.144 1.00 80.31 74 LEU A C 1
ATOM 559 O O . LEU A 1 74 ? 91.816 -13.098 -198.131 1.00 80.31 74 LEU A O 1
ATOM 563 N N . LEU A 1 75 ? 89.854 -13.082 -197.034 1.00 75.56 75 LEU A N 1
ATOM 564 C CA . LEU A 1 75 ? 90.416 -13.294 -195.696 1.00 75.56 75 LEU A CA 1
ATOM 565 C C . LEU A 1 75 ? 89.421 -14.035 -194.792 1.00 75.56 75 LEU A C 1
ATOM 567 O O . LEU A 1 75 ? 88.215 -13.858 -194.923 1.00 75.56 75 LEU A O 1
ATOM 571 N N . GLU A 1 76 ? 89.913 -14.849 -193.862 1.00 78.00 76 GLU A N 1
ATOM 572 C CA . GLU A 1 76 ? 89.098 -15.629 -192.918 1.00 78.00 76 GLU A CA 1
ATOM 573 C C . GLU A 1 76 ? 88.964 -14.877 -191.584 1.00 78.00 76 GLU A C 1
ATOM 575 O O . GLU A 1 76 ? 89.967 -14.454 -191.010 1.00 78.00 76 GLU A O 1
ATOM 580 N N . ILE A 1 77 ? 87.733 -14.676 -191.103 1.00 73.88 77 ILE A N 1
ATOM 581 C CA . ILE A 1 77 ? 87.411 -13.657 -190.084 1.00 73.88 77 ILE A CA 1
ATOM 582 C C . ILE A 1 77 ? 88.018 -13.970 -188.705 1.00 73.88 77 ILE A C 1
ATOM 584 O O . ILE A 1 77 ? 88.380 -13.049 -187.972 1.00 73.88 77 ILE A O 1
ATOM 588 N N . GLU A 1 78 ? 88.213 -15.243 -188.352 1.00 72.69 78 GLU A N 1
ATOM 589 C CA . GLU A 1 78 ? 88.888 -15.613 -187.096 1.00 72.69 78 GLU A CA 1
ATOM 590 C C . GLU A 1 78 ? 90.352 -15.150 -187.049 1.00 72.69 78 GLU A C 1
ATOM 592 O O . GLU A 1 78 ? 90.846 -14.779 -185.987 1.00 72.69 78 GLU A O 1
ATOM 597 N N . LYS A 1 79 ? 91.045 -15.072 -188.195 1.00 70.19 79 LYS A N 1
ATOM 598 C CA . LYS A 1 79 ? 92.475 -14.705 -188.258 1.00 70.19 79 LYS A CA 1
ATOM 599 C C . LYS A 1 79 ? 92.752 -13.226 -187.958 1.00 70.19 79 LYS A C 1
ATOM 601 O O . LYS A 1 79 ? 93.911 -12.825 -187.919 1.00 70.19 79 LYS A O 1
ATOM 606 N N . ILE A 1 80 ? 91.706 -12.432 -187.721 1.00 69.69 80 ILE A N 1
ATOM 607 C CA . ILE A 1 80 ? 91.779 -11.027 -187.292 1.00 69.69 80 ILE A CA 1
ATOM 608 C C . ILE A 1 80 ? 91.060 -10.772 -185.952 1.00 69.69 80 ILE A C 1
ATOM 610 O O . ILE A 1 80 ? 90.802 -9.617 -185.609 1.00 69.69 80 ILE A O 1
ATOM 614 N N . ARG A 1 81 ? 90.730 -11.819 -185.177 1.00 58.38 81 ARG A N 1
ATOM 615 C CA . ARG A 1 81 ? 89.985 -11.697 -183.912 1.00 58.38 81 ARG A CA 1
ATOM 616 C C . ARG A 1 81 ? 90.698 -12.409 -182.757 1.00 58.38 81 ARG A C 1
ATOM 618 O O . ARG A 1 81 ? 90.810 -13.628 -182.742 1.00 58.38 81 ARG A O 1
ATOM 625 N N . GLY A 1 82 ? 91.167 -11.634 -181.778 1.00 54.62 82 GLY A N 1
ATOM 626 C CA . GLY A 1 82 ? 91.786 -12.165 -180.557 1.00 54.62 82 GLY A CA 1
ATOM 627 C C . GLY A 1 82 ? 90.778 -12.792 -179.574 1.00 54.62 82 GLY A C 1
ATOM 628 O O . GLY A 1 82 ? 89.570 -12.564 -179.707 1.00 54.62 82 GLY A O 1
ATOM 629 N N . PRO A 1 83 ? 91.258 -13.566 -178.580 1.00 57.78 83 PRO A N 1
ATOM 630 C CA . PRO A 1 83 ? 90.414 -14.207 -177.573 1.00 57.78 83 PRO A CA 1
ATOM 631 C C . PRO A 1 83 ? 89.696 -13.201 -176.656 1.00 57.78 83 PRO A C 1
ATOM 633 O O . PRO A 1 83 ? 90.110 -12.054 -176.488 1.00 57.78 83 PRO A O 1
ATOM 636 N N . LYS A 1 84 ? 88.591 -13.656 -176.061 1.00 56.75 84 LYS A N 1
ATOM 637 C CA . LYS A 1 84 ? 87.669 -12.871 -175.227 1.00 56.75 84 LYS A CA 1
ATOM 638 C C . LYS A 1 84 ? 88.088 -12.924 -173.751 1.00 56.75 84 LYS A C 1
ATOM 640 O O . LYS A 1 84 ? 88.287 -14.013 -173.231 1.00 56.75 84 LYS A O 1
ATOM 645 N N . GLY A 1 85 ? 88.171 -11.769 -173.087 1.00 55.53 85 GLY A N 1
ATOM 646 C CA . GLY A 1 85 ? 88.493 -11.669 -171.655 1.00 55.53 85 GLY A CA 1
ATOM 647 C C . GLY A 1 85 ? 87.320 -11.968 -170.709 1.00 55.53 85 GLY A C 1
ATOM 648 O O . GLY A 1 85 ? 86.150 -11.882 -171.096 1.00 55.53 85 GLY A O 1
ATOM 649 N N . GLU A 1 86 ? 87.659 -12.291 -169.461 1.00 67.50 86 GLU A N 1
ATOM 650 C CA . GLU A 1 86 ? 86.750 -12.706 -168.378 1.00 67.50 86 GLU A CA 1
ATOM 651 C C . GLU A 1 86 ? 86.441 -11.546 -167.403 1.00 67.50 86 GLU A C 1
ATOM 653 O O . GLU A 1 86 ? 87.104 -10.507 -167.442 1.00 67.50 86 GLU A O 1
ATOM 658 N N . LYS A 1 87 ? 85.406 -11.679 -166.553 1.00 67.50 87 LYS A N 1
ATOM 659 C CA . LYS A 1 87 ? 84.922 -10.596 -165.664 1.00 67.50 87 LYS A CA 1
ATOM 660 C C . LYS A 1 87 ? 84.998 -10.957 -164.173 1.00 67.50 87 LYS A C 1
ATOM 662 O O . LYS A 1 87 ? 84.700 -12.099 -163.844 1.00 67.50 87 LYS A O 1
ATOM 667 N N . PRO A 1 88 ? 85.310 -10.017 -163.260 1.00 75.25 88 PRO A N 1
ATOM 668 C CA . PRO A 1 88 ? 85.257 -10.252 -161.816 1.00 75.25 88 PRO A CA 1
ATOM 669 C C . PRO A 1 88 ? 83.832 -10.141 -161.238 1.00 75.25 88 PRO A C 1
ATOM 671 O O . PRO A 1 88 ? 82.982 -9.418 -161.761 1.00 75.25 88 PRO A O 1
ATOM 674 N N . VAL A 1 89 ? 83.595 -10.822 -160.114 1.00 78.25 89 VAL A N 1
ATOM 675 C CA . VAL A 1 89 ? 82.348 -10.839 -159.332 1.00 78.25 89 VAL A CA 1
ATOM 676 C C . VAL A 1 89 ? 82.681 -10.679 -157.845 1.00 78.25 89 VAL A C 1
ATOM 678 O O . VAL A 1 89 ? 83.484 -11.433 -157.298 1.00 78.25 89 VAL A O 1
ATOM 681 N N . PHE A 1 90 ? 82.029 -9.732 -157.169 1.00 81.19 90 PHE A N 1
ATOM 682 C CA . PHE A 1 90 ? 82.248 -9.435 -155.747 1.00 81.19 90 PHE A CA 1
ATOM 683 C C . PHE A 1 90 ? 81.122 -9.985 -154.861 1.00 81.19 90 PHE A C 1
ATOM 685 O O . PHE A 1 90 ? 79.963 -10.012 -155.277 1.00 81.19 90 PHE A O 1
ATOM 692 N N . ARG A 1 91 ? 81.437 -10.373 -153.619 1.00 82.00 91 ARG A N 1
ATOM 693 C CA . ARG A 1 91 ? 80.446 -10.624 -152.554 1.00 82.00 91 ARG A CA 1
ATOM 694 C C . ARG A 1 91 ? 80.945 -10.107 -151.207 1.00 82.00 91 ARG A C 1
ATOM 696 O O . ARG A 1 91 ? 82.139 -9.900 -151.018 1.00 82.00 91 ARG A O 1
ATOM 703 N N . LYS A 1 92 ? 80.033 -9.946 -150.250 1.00 75.62 92 LYS A N 1
ATOM 704 C CA . LYS A 1 92 ? 80.359 -9.684 -148.843 1.00 75.62 92 LYS A CA 1
ATOM 705 C C . LYS A 1 92 ? 79.982 -10.908 -148.016 1.00 75.62 92 LYS A C 1
ATOM 707 O O . LYS A 1 92 ? 78.828 -11.330 -148.072 1.00 75.62 92 LYS A O 1
ATOM 712 N N . LEU A 1 93 ? 80.924 -11.457 -147.256 1.00 78.81 93 LEU A N 1
ATOM 713 C CA . LEU A 1 93 ? 80.718 -12.640 -146.416 1.00 78.81 93 LEU A CA 1
ATOM 714 C C . LEU A 1 93 ? 81.348 -12.394 -145.041 1.00 78.81 93 LEU A C 1
ATOM 716 O O . LEU A 1 93 ? 82.435 -11.840 -144.955 1.00 78.81 93 LEU A O 1
ATOM 720 N N . ASN A 1 94 ? 80.632 -12.723 -143.962 1.00 70.12 94 ASN A N 1
ATOM 721 C CA . ASN A 1 94 ? 81.038 -12.531 -142.555 1.00 70.12 94 ASN A CA 1
ATOM 722 C C . ASN A 1 94 ? 81.482 -11.107 -142.130 1.00 70.12 94 ASN A C 1
ATOM 724 O O . ASN A 1 94 ? 81.849 -10.897 -140.981 1.00 70.12 94 ASN A O 1
ATOM 728 N N . GLY A 1 95 ? 81.373 -10.109 -143.012 1.00 69.12 95 GLY A N 1
ATOM 729 C CA . GLY A 1 95 ? 81.790 -8.720 -142.779 1.00 69.12 95 GLY A CA 1
ATOM 730 C C . GLY A 1 95 ? 82.847 -8.252 -143.781 1.00 69.12 95 GLY A C 1
ATOM 731 O O . GLY A 1 95 ? 82.795 -7.093 -144.198 1.00 69.12 95 GLY A O 1
ATOM 732 N N . THR A 1 96 ? 83.696 -9.185 -144.204 1.00 70.56 96 THR A N 1
ATOM 733 C CA . THR A 1 96 ? 84.815 -9.071 -145.147 1.00 70.56 96 THR A CA 1
ATOM 734 C C . THR A 1 96 ? 84.318 -8.972 -146.597 1.00 70.56 96 THR A C 1
ATOM 736 O O . THR A 1 96 ? 83.259 -9.511 -146.953 1.00 70.56 96 THR A O 1
ATOM 739 N N . LEU A 1 97 ? 85.049 -8.245 -147.448 1.00 81.44 97 LEU A N 1
ATOM 740 C CA . LEU A 1 97 ? 84.789 -8.190 -148.895 1.00 81.44 97 LEU A CA 1
ATOM 741 C C . LEU A 1 97 ? 85.577 -9.297 -149.611 1.00 81.44 97 LEU A C 1
ATOM 743 O O . LEU A 1 97 ? 86.752 -9.488 -149.308 1.00 81.44 97 LEU A O 1
ATOM 747 N N . GLN A 1 98 ? 84.947 -9.978 -150.572 1.00 86.31 98 GLN A N 1
ATOM 748 C CA . GLN A 1 98 ? 85.518 -11.083 -151.352 1.00 86.31 98 GLN A CA 1
ATOM 749 C C . GLN A 1 98 ? 85.326 -10.899 -152.870 1.00 86.31 98 GLN A C 1
ATOM 751 O O . GLN A 1 98 ? 84.322 -10.324 -153.303 1.00 86.31 98 GLN A O 1
ATOM 756 N N . MET A 1 99 ? 86.231 -11.456 -153.686 1.00 85.06 99 MET A N 1
ATOM 757 C CA . MET A 1 99 ? 86.160 -11.468 -155.162 1.00 85.06 99 MET A CA 1
ATOM 758 C C . MET A 1 99 ? 86.480 -12.851 -155.759 1.00 85.06 99 MET A C 1
ATOM 760 O O . MET A 1 99 ? 87.349 -13.547 -155.245 1.00 85.06 99 MET A O 1
ATOM 764 N N . LYS A 1 100 ? 85.817 -13.207 -156.868 1.00 84.81 100 LYS A N 1
ATOM 765 C CA . LYS A 1 100 ? 86.190 -14.281 -157.819 1.00 84.81 100 LYS A CA 1
ATOM 766 C C . LYS A 1 100 ? 85.971 -13.812 -159.271 1.00 84.81 100 LYS A C 1
ATOM 768 O O . LYS A 1 100 ? 85.549 -12.672 -159.469 1.00 84.81 100 LYS A O 1
ATOM 773 N N . TYR A 1 101 ? 86.146 -14.674 -160.271 1.00 80.06 101 TYR A N 1
ATOM 774 C CA . TYR A 1 101 ? 85.775 -14.431 -161.674 1.00 80.06 101 TYR A CA 1
ATOM 775 C C . TYR A 1 101 ? 84.491 -15.169 -162.130 1.00 80.06 101 TYR A C 1
ATOM 777 O O . TYR A 1 101 ? 84.031 -16.149 -161.535 1.00 80.06 101 TYR A O 1
ATOM 785 N N . GLU A 1 102 ? 83.859 -14.645 -163.185 1.00 73.12 102 GLU A N 1
ATOM 786 C CA . GLU A 1 102 ? 82.579 -15.073 -163.773 1.00 73.12 102 GLU A CA 1
ATOM 787 C C . GLU A 1 102 ? 82.731 -16.401 -164.538 1.00 73.12 102 GLU A C 1
ATOM 789 O O . GLU A 1 102 ? 82.876 -16.436 -165.758 1.00 73.12 102 GLU A O 1
ATOM 794 N N . GLY A 1 103 ? 82.701 -17.504 -163.790 1.00 71.81 103 GLY A N 1
ATOM 795 C CA . GLY A 1 103 ? 82.863 -18.874 -164.291 1.00 71.81 103 GLY A CA 1
ATOM 796 C C . GLY A 1 103 ? 83.482 -19.810 -163.252 1.00 71.81 103 GLY A C 1
ATOM 797 O O . GLY A 1 103 ? 83.273 -21.020 -163.302 1.00 71.81 103 GLY A O 1
ATOM 798 N N . GLU A 1 104 ? 84.185 -19.251 -162.265 1.00 76.12 104 GLU A N 1
ATOM 799 C CA . GLU A 1 104 ? 84.789 -20.008 -161.170 1.00 76.12 104 GLU A CA 1
ATOM 800 C 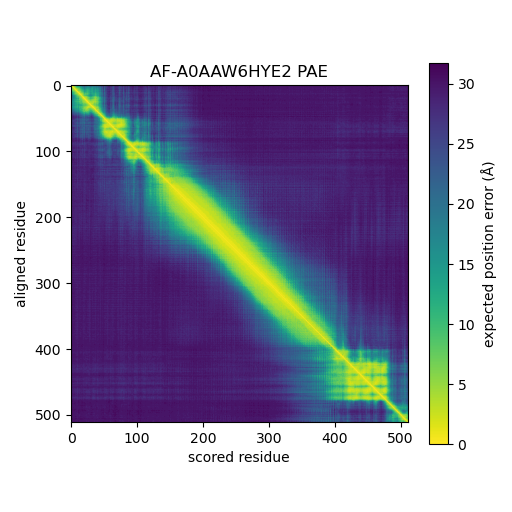C . GLU A 1 104 ? 83.735 -20.502 -160.154 1.00 76.12 104 GLU A C 1
ATOM 802 O O . GLU A 1 104 ? 82.716 -19.831 -159.935 1.00 76.12 104 GLU A O 1
ATOM 807 N N . PRO A 1 105 ? 83.960 -21.648 -159.482 1.00 76.56 105 PRO A N 1
ATOM 808 C CA . PRO A 1 105 ? 83.083 -22.131 -158.414 1.00 76.56 105 PRO A CA 1
ATOM 809 C C . PRO A 1 105 ? 83.081 -21.190 -157.196 1.00 76.56 105 PRO A C 1
ATOM 811 O O . PRO A 1 105 ? 84.006 -20.415 -156.975 1.00 76.56 105 PRO A O 1
ATOM 814 N N . ASP A 1 106 ? 82.055 -21.281 -156.346 1.00 73.06 106 ASP A N 1
ATOM 815 C CA . ASP A 1 106 ? 81.884 -20.405 -155.169 1.00 73.06 106 ASP A CA 1
ATOM 816 C C . ASP A 1 106 ? 82.916 -20.602 -154.039 1.00 73.06 106 ASP A C 1
ATOM 818 O O . ASP A 1 106 ? 82.917 -19.850 -153.059 1.00 73.06 106 ASP A O 1
ATOM 822 N N . SER A 1 107 ? 83.821 -21.569 -154.202 1.00 78.75 107 SER A N 1
ATOM 823 C CA . SER A 1 107 ? 85.035 -21.756 -153.403 1.00 78.75 107 SER A CA 1
ATOM 824 C C . SER A 1 107 ? 86.214 -20.874 -153.839 1.00 78.75 107 SER A C 1
ATOM 826 O O . SER A 1 107 ? 87.195 -20.804 -153.111 1.00 78.75 107 SER A O 1
ATOM 828 N N . ALA A 1 108 ? 86.150 -20.219 -155.005 1.00 79.19 108 ALA A N 1
ATOM 829 C CA . ALA A 1 108 ? 87.227 -19.378 -155.549 1.00 79.19 108 ALA A CA 1
ATOM 830 C C . ALA A 1 108 ? 87.210 -17.922 -155.040 1.00 79.19 108 ALA A C 1
ATOM 832 O O . ALA A 1 108 ? 88.008 -17.100 -155.475 1.00 79.19 108 ALA A O 1
ATOM 833 N N . TYR A 1 109 ? 86.290 -17.582 -154.134 1.00 81.56 109 TYR A N 1
ATOM 834 C CA . TYR A 1 109 ? 86.213 -16.246 -153.547 1.00 81.56 109 TYR A CA 1
ATOM 835 C C . TYR A 1 109 ? 87.379 -15.987 -152.583 1.00 81.56 109 TYR A C 1
ATOM 837 O O . TYR A 1 109 ? 87.474 -16.634 -151.542 1.00 81.56 109 TYR A O 1
ATOM 845 N N . VAL A 1 110 ? 88.213 -15.000 -152.911 1.00 77.06 110 VAL A N 1
ATOM 846 C CA . VAL A 1 110 ? 89.366 -14.555 -152.113 1.00 77.06 110 VAL A CA 1
ATOM 847 C C . VAL A 1 110 ? 89.006 -13.289 -151.335 1.00 77.06 110 VAL A C 1
ATOM 849 O O . VAL A 1 110 ? 88.390 -12.380 -151.897 1.00 77.06 110 VAL A O 1
ATOM 852 N N . ASP A 1 111 ? 89.385 -13.220 -150.058 1.00 79.06 111 ASP A N 1
ATOM 853 C CA . ASP A 1 111 ? 89.222 -12.034 -149.207 1.00 79.06 111 ASP A CA 1
ATOM 854 C C . ASP A 1 111 ? 90.138 -10.876 -149.645 1.00 79.06 111 ASP A C 1
ATOM 856 O O . ASP A 1 111 ? 91.296 -11.088 -150.003 1.00 79.06 111 ASP A O 1
ATOM 860 N N . ILE A 1 112 ? 89.614 -9.644 -149.611 1.00 75.38 112 ILE A N 1
ATOM 861 C CA . ILE A 1 112 ? 90.337 -8.421 -150.020 1.00 75.38 112 ILE A CA 1
ATOM 862 C C . ILE A 1 112 ? 90.398 -7.336 -148.932 1.00 75.38 112 ILE A C 1
ATOM 864 O O . ILE A 1 112 ? 91.292 -6.497 -148.980 1.00 75.38 112 ILE A O 1
ATOM 868 N N . PHE A 1 113 ? 89.456 -7.316 -147.978 1.00 70.12 113 PHE A N 1
ATOM 869 C CA . PHE A 1 113 ? 89.397 -6.319 -146.894 1.00 70.12 113 PHE A CA 1
ATOM 870 C C . PHE A 1 113 ? 88.688 -6.875 -145.652 1.00 70.12 113 PHE A C 1
ATOM 872 O O . PHE A 1 113 ? 87.480 -7.130 -145.718 1.00 70.12 113 PHE A O 1
ATOM 879 N N . ASP A 1 114 ? 89.403 -7.000 -144.529 1.00 66.06 114 ASP A N 1
ATOM 880 C CA . ASP A 1 114 ? 88.823 -7.297 -143.209 1.00 66.06 114 ASP A CA 1
ATOM 881 C C . ASP A 1 114 ? 88.294 -6.017 -142.518 1.00 66.06 114 ASP A C 1
ATOM 883 O O . ASP A 1 114 ? 88.603 -4.887 -142.902 1.00 66.06 114 ASP A O 1
ATOM 887 N N . ARG A 1 115 ? 87.446 -6.194 -141.503 1.00 63.56 115 ARG A N 1
ATOM 888 C CA . ARG A 1 115 ? 86.832 -5.138 -140.689 1.00 63.56 115 ARG A CA 1
ATOM 889 C C . ARG A 1 115 ? 87.528 -4.934 -139.341 1.00 63.56 115 ARG A C 1
ATOM 891 O O . ARG A 1 115 ? 87.441 -3.830 -138.804 1.00 63.56 115 ARG A O 1
ATOM 898 N N . GLU A 1 116 ? 88.153 -5.952 -138.755 1.00 64.56 116 GLU A N 1
ATOM 899 C CA . GLU A 1 116 ? 88.714 -5.841 -137.400 1.00 64.56 116 GLU A CA 1
ATOM 900 C C . GLU A 1 116 ? 89.999 -5.000 -137.356 1.00 64.56 116 GLU A C 1
ATOM 902 O O . GLU A 1 116 ? 90.240 -4.326 -136.356 1.00 64.56 116 GLU A O 1
ATOM 907 N N . GLU A 1 117 ? 90.753 -4.923 -138.460 1.00 63.59 117 GLU A N 1
ATOM 908 C CA . GLU A 1 117 ? 91.917 -4.027 -138.608 1.00 63.59 117 GLU A CA 1
ATOM 909 C C . GLU A 1 117 ? 91.544 -2.528 -138.645 1.00 63.59 117 GLU A C 1
ATOM 911 O O . GLU A 1 117 ? 92.409 -1.668 -138.514 1.00 63.59 117 GLU A O 1
ATOM 916 N N . LEU A 1 118 ? 90.253 -2.196 -138.786 1.00 62.84 118 LEU A N 1
ATOM 917 C CA . LEU A 1 118 ? 89.735 -0.819 -138.836 1.00 62.84 118 LEU A CA 1
ATOM 918 C C . LEU A 1 118 ? 89.126 -0.327 -137.507 1.00 62.84 118 LEU A C 1
ATOM 920 O O . LEU A 1 118 ? 88.539 0.756 -137.469 1.00 62.84 118 LEU A O 1
ATOM 924 N N . LYS A 1 1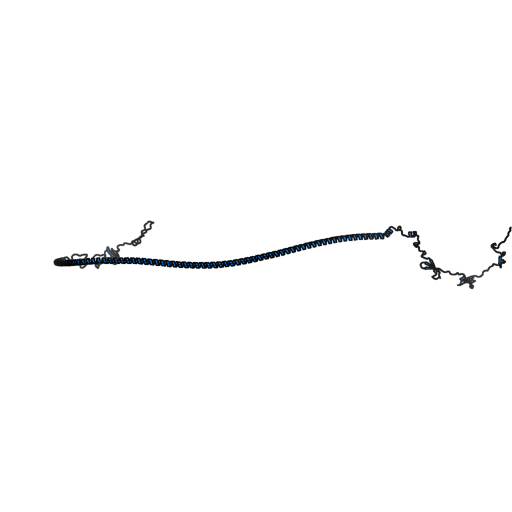19 ? 89.237 -1.093 -136.412 1.00 66.19 119 LYS A N 1
ATOM 925 C CA . LYS A 1 119 ? 88.729 -0.695 -135.087 1.00 66.19 119 LYS A CA 1
ATOM 926 C C . LYS A 1 119 ? 89.852 -0.274 -134.140 1.00 66.19 119 LYS A C 1
ATOM 928 O O . LYS A 1 119 ? 90.479 -1.131 -133.520 1.00 66.19 119 LYS A O 1
ATOM 933 N N . MET A 1 120 ? 90.003 1.034 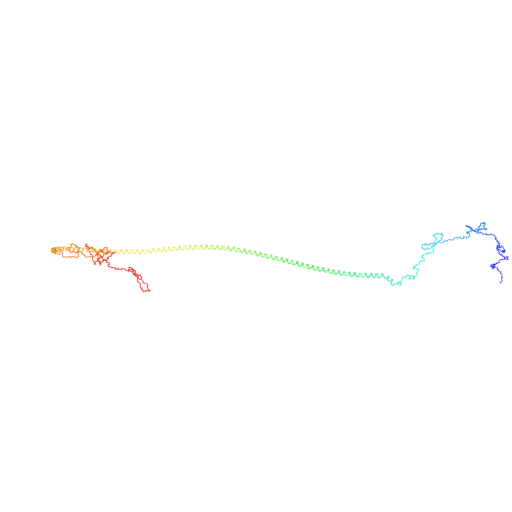-133.934 1.00 66.62 120 MET A N 1
ATOM 934 C CA . MET A 1 120 ? 90.745 1.560 -132.784 1.00 66.62 120 MET A CA 1
ATOM 935 C C . MET A 1 120 ? 90.097 1.122 -131.463 1.00 66.62 120 MET A C 1
ATOM 937 O O . MET A 1 120 ? 88.876 1.199 -131.289 1.00 66.62 120 MET A O 1
ATOM 941 N N . LYS A 1 121 ? 90.931 0.695 -130.520 1.00 70.50 121 LYS A N 1
ATOM 942 C CA . LYS A 1 121 ? 90.604 0.360 -129.129 1.00 70.50 121 LYS A CA 1
ATOM 943 C C . LYS A 1 121 ? 91.309 1.346 -128.195 1.00 70.50 121 LYS A C 1
ATOM 945 O O . LYS A 1 121 ? 92.297 1.969 -128.565 1.00 70.50 121 LYS A O 1
ATOM 950 N N . PHE A 1 122 ? 90.877 1.420 -126.936 1.00 65.12 122 PHE A N 1
ATOM 951 C CA . PHE A 1 122 ? 91.569 2.220 -125.909 1.00 65.12 122 PHE A CA 1
ATOM 952 C C . PHE A 1 122 ? 93.015 1.762 -125.618 1.00 65.12 122 PHE A C 1
ATOM 954 O O . PHE A 1 122 ? 93.770 2.513 -125.013 1.00 65.12 122 PHE A O 1
ATOM 961 N N . SER A 1 123 ? 93.411 0.559 -126.052 1.00 72.00 123 SER A N 1
ATOM 962 C CA . SER A 1 123 ? 94.802 0.076 -126.038 1.00 72.00 123 SER A CA 1
ATOM 963 C C . SER A 1 123 ? 95.704 0.737 -127.080 1.00 72.00 123 SER A C 1
ATOM 965 O O . SER A 1 123 ? 96.924 0.653 -126.964 1.00 72.00 123 SER A O 1
ATOM 967 N N . ASP A 1 124 ? 95.108 1.352 -128.100 1.00 71.38 124 ASP A N 1
ATOM 968 C CA . ASP A 1 124 ? 95.793 1.818 -129.309 1.00 71.38 124 ASP A CA 1
ATOM 969 C C . ASP A 1 124 ? 96.042 3.341 -129.252 1.00 71.38 124 ASP A C 1
ATOM 971 O O . ASP A 1 124 ? 96.557 3.939 -130.194 1.00 71.38 124 ASP A O 1
ATOM 975 N N . LEU A 1 125 ? 95.668 3.954 -128.123 1.00 75.81 125 LEU A N 1
ATOM 976 C CA . LEU A 1 125 ? 95.857 5.353 -127.756 1.00 75.81 125 LEU A CA 1
ATOM 977 C C . LEU A 1 125 ? 96.974 5.461 -126.712 1.00 75.81 125 LEU A C 1
ATOM 979 O O . LEU A 1 125 ? 97.118 4.599 -125.840 1.00 75.81 125 LEU A O 1
ATOM 983 N N . THR A 1 126 ? 97.751 6.541 -126.748 1.00 79.25 126 THR A N 1
ATOM 984 C CA . THR A 1 126 ? 98.766 6.799 -125.719 1.00 79.25 126 THR A CA 1
ATOM 985 C C . THR A 1 126 ? 98.119 7.115 -124.363 1.00 79.25 126 THR A C 1
ATOM 987 O O . THR A 1 126 ? 96.982 7.593 -124.312 1.00 79.25 126 THR A O 1
ATOM 990 N N . PRO A 1 127 ? 98.841 6.948 -123.235 1.00 76.94 127 PRO A N 1
ATOM 991 C CA . PRO A 1 127 ? 98.316 7.298 -121.917 1.00 76.94 127 PRO A CA 1
ATOM 992 C C . PRO A 1 127 ? 97.797 8.737 -121.800 1.00 76.94 127 PRO A C 1
ATOM 994 O O . PRO A 1 127 ? 96.896 8.963 -121.004 1.00 76.94 127 PRO A O 1
ATOM 997 N N . ALA A 1 128 ? 98.327 9.681 -122.591 1.00 77.88 128 ALA A N 1
ATOM 998 C CA . ALA A 1 128 ? 97.886 11.077 -122.620 1.00 77.88 128 ALA A CA 1
ATOM 999 C C . ALA A 1 128 ? 96.573 11.277 -123.401 1.00 77.88 128 ALA A C 1
ATOM 1001 O O . ALA A 1 128 ? 95.705 12.016 -122.949 1.00 77.88 128 ALA A O 1
ATOM 1002 N N . GLU A 1 129 ? 96.387 10.590 -124.530 1.00 78.00 129 GLU A N 1
ATOM 1003 C CA . GLU A 1 129 ? 95.126 10.618 -125.292 1.00 78.00 129 GLU A CA 1
ATOM 1004 C C . GLU A 1 129 ? 94.002 9.907 -124.524 1.00 78.00 129 GLU A C 1
ATOM 1006 O O . GLU A 1 129 ? 92.869 10.383 -124.483 1.00 78.00 129 GLU A O 1
ATOM 1011 N N . VAL A 1 130 ? 94.327 8.813 -123.824 1.00 75.38 130 VAL A N 1
ATOM 1012 C CA . VAL A 1 130 ? 93.404 8.175 -122.872 1.00 75.38 130 VAL A CA 1
ATOM 1013 C C . VAL A 1 130 ? 93.093 9.107 -121.694 1.00 75.38 130 VAL A C 1
ATOM 1015 O O . VAL A 1 130 ? 91.979 9.068 -121.186 1.00 75.38 130 VAL A O 1
ATOM 1018 N N . ASP A 1 131 ? 94.025 9.963 -121.260 1.00 77.44 131 ASP A N 1
ATOM 1019 C CA . ASP A 1 131 ? 93.772 10.963 -120.211 1.00 77.44 131 ASP A CA 1
ATOM 1020 C C . ASP A 1 131 ? 92.876 12.115 -120.691 1.00 77.44 131 ASP A C 1
ATOM 1022 O O . ASP A 1 131 ? 92.021 12.558 -119.934 1.00 77.44 131 ASP A O 1
ATOM 1026 N N . GLN A 1 132 ? 92.988 12.537 -121.956 1.00 73.56 132 GLN A N 1
ATOM 1027 C CA . GLN A 1 132 ? 92.056 13.489 -122.587 1.00 73.56 132 GLN A CA 1
ATOM 1028 C C . GLN A 1 132 ? 90.642 12.917 -122.792 1.00 73.56 132 GLN A C 1
ATOM 1030 O O . GLN A 1 132 ? 89.691 13.676 -122.955 1.00 73.56 132 GLN A O 1
ATOM 1035 N N . LEU A 1 133 ? 90.498 11.588 -122.788 1.00 73.06 133 LEU A N 1
ATOM 1036 C CA . LEU A 1 133 ? 89.213 10.882 -122.847 1.00 73.06 133 LEU A CA 1
ATOM 1037 C C . LEU A 1 133 ? 88.655 10.511 -121.461 1.00 73.06 133 LEU A C 1
ATOM 1039 O O . LEU A 1 133 ? 87.556 9.957 -121.378 1.00 73.06 133 LEU A O 1
ATOM 1043 N N . LYS A 1 134 ? 89.377 10.808 -120.372 1.00 76.75 134 LYS A N 1
ATOM 1044 C CA . LYS A 1 134 ? 88.833 10.740 -119.010 1.00 76.75 134 LYS A CA 1
ATOM 1045 C C . LYS A 1 134 ? 88.126 12.045 -118.678 1.00 76.75 134 LYS A C 1
ATOM 1047 O O . LYS A 1 134 ? 88.608 13.124 -118.992 1.00 76.75 134 LYS A O 1
ATOM 1052 N N . LEU A 1 135 ? 87.015 11.918 -117.965 1.00 74.31 135 LEU A N 1
ATOM 1053 C CA . LEU A 1 135 ? 86.346 13.029 -117.304 1.00 74.31 135 LEU A CA 1
ATOM 1054 C C . LEU A 1 135 ? 87.147 13.420 -116.053 1.00 74.31 135 LEU A C 1
ATOM 1056 O O . LEU A 1 135 ? 87.216 12.634 -115.103 1.00 74.31 135 LEU A O 1
ATOM 1060 N N . HIS A 1 136 ? 87.740 14.612 -116.032 1.00 74.81 136 HIS A N 1
ATOM 1061 C CA . HIS A 1 136 ? 88.425 15.147 -114.853 1.00 74.81 136 HIS A CA 1
ATOM 1062 C C . HIS A 1 136 ? 87.464 15.976 -113.996 1.00 74.81 136 HIS A C 1
ATOM 1064 O O . HIS A 1 136 ? 86.491 16.555 -114.476 1.00 74.81 136 HIS A O 1
ATOM 1070 N N . PHE A 1 137 ? 87.751 16.097 -112.696 1.00 62.66 137 PHE A N 1
ATOM 1071 C CA . PHE A 1 137 ? 86.935 16.910 -111.777 1.00 62.66 137 PHE A CA 1
ATOM 1072 C C . PHE A 1 137 ? 86.971 18.426 -112.075 1.00 62.66 137 PHE A C 1
ATOM 1074 O O . PHE A 1 137 ? 86.157 19.175 -111.531 1.00 62.66 137 PHE A O 1
ATOM 1081 N N . SER A 1 138 ? 87.892 18.872 -112.935 1.00 74.44 138 SER A N 1
ATOM 1082 C CA . SER A 1 138 ? 87.933 20.211 -113.537 1.00 74.44 138 SER A CA 1
ATOM 1083 C C . SER A 1 138 ? 86.826 20.458 -114.559 1.00 74.44 138 SER A C 1
ATOM 1085 O O . SER A 1 138 ? 86.420 21.603 -114.743 1.00 74.44 138 SER A O 1
ATOM 1087 N N . ASP A 1 139 ? 86.355 19.399 -115.214 1.00 74.50 139 ASP A N 1
ATOM 1088 C CA . ASP A 1 139 ? 85.521 19.477 -116.418 1.00 74.50 139 ASP A CA 1
ATOM 1089 C C . ASP A 1 139 ? 84.026 19.489 -116.054 1.00 74.50 139 ASP A C 1
ATOM 1091 O O . ASP A 1 139 ? 83.174 19.881 -116.848 1.00 74.50 139 ASP A O 1
ATOM 1095 N N . LEU A 1 140 ? 83.727 19.083 -114.817 1.00 79.31 140 LEU A N 1
ATOM 1096 C CA . LEU A 1 140 ? 82.427 19.178 -114.171 1.00 79.31 140 LEU A CA 1
ATOM 1097 C C . LEU A 1 140 ? 82.159 20.619 -113.714 1.00 79.31 140 LEU A C 1
ATOM 1099 O O . LEU A 1 140 ? 82.974 21.228 -113.007 1.00 79.31 140 LEU A O 1
ATOM 1103 N N . THR A 1 141 ? 80.976 21.138 -114.026 1.00 81.75 141 THR A N 1
ATOM 1104 C CA . THR A 1 141 ? 80.478 22.389 -113.445 1.00 81.75 141 THR A CA 1
ATOM 1105 C C . THR A 1 141 ? 80.108 22.197 -111.970 1.00 81.75 141 THR A C 1
ATOM 1107 O O . THR A 1 141 ? 79.957 21.078 -111.475 1.00 81.75 141 THR A O 1
ATOM 1110 N N . GLU A 1 142 ? 79.904 23.298 -111.243 1.00 77.44 142 GLU A N 1
ATOM 1111 C CA . GLU A 1 142 ? 79.375 23.236 -109.873 1.00 77.44 142 GLU A CA 1
ATOM 1112 C C . GLU A 1 142 ? 77.956 22.637 -109.819 1.00 77.44 142 GLU A C 1
ATOM 1114 O O . GLU A 1 142 ? 77.570 22.068 -108.800 1.00 77.44 142 GLU A O 1
ATOM 1119 N N . THR A 1 143 ? 77.195 22.692 -110.921 1.00 80.12 143 THR A N 1
ATOM 1120 C CA . THR A 1 143 ? 75.896 22.016 -111.046 1.00 80.12 143 THR A CA 1
ATOM 1121 C C . THR A 1 143 ? 76.067 20.501 -111.142 1.00 80.12 143 THR A C 1
ATOM 1123 O O . THR A 1 143 ? 75.420 19.781 -110.386 1.00 80.12 143 THR A O 1
ATOM 1126 N N . ASP A 1 144 ? 76.987 20.009 -111.976 1.00 81.31 144 ASP A N 1
ATOM 1127 C CA . ASP A 1 144 ? 77.238 18.565 -112.111 1.00 81.31 144 ASP A CA 1
ATOM 1128 C C . ASP A 1 144 ? 77.802 17.976 -110.806 1.00 81.31 144 ASP A C 1
ATOM 1130 O O . ASP A 1 144 ? 77.417 16.887 -110.379 1.00 81.31 144 ASP A O 1
ATOM 1134 N N . LYS A 1 145 ? 78.669 18.728 -110.110 1.00 79.38 145 LYS A N 1
ATOM 1135 C CA . LYS A 1 145 ? 79.159 18.367 -108.768 1.00 79.38 145 LYS A CA 1
ATOM 1136 C C . LYS A 1 145 ? 78.019 18.320 -107.752 1.00 79.38 145 LYS A C 1
ATOM 1138 O O . LYS A 1 145 ? 77.972 17.387 -106.955 1.00 79.38 145 LYS A O 1
ATOM 1143 N N . ALA A 1 146 ? 77.083 19.271 -107.793 1.00 79.62 146 ALA A N 1
ATOM 1144 C CA . ALA A 1 146 ? 75.907 19.257 -106.927 1.00 79.62 146 ALA A CA 1
ATOM 1145 C C . ALA A 1 146 ? 74.983 18.058 -107.212 1.00 79.62 146 ALA A C 1
ATOM 1147 O O . ALA A 1 146 ? 74.506 17.436 -106.263 1.00 79.62 146 ALA A O 1
ATOM 1148 N N . GLU A 1 147 ? 74.774 17.673 -108.477 1.00 81.12 147 GLU A N 1
ATOM 1149 C CA . GLU A 1 147 ? 74.008 16.463 -108.818 1.00 81.12 147 GLU A CA 1
ATOM 1150 C C . GLU A 1 147 ? 74.723 15.174 -108.383 1.00 81.12 147 GLU A C 1
ATOM 1152 O O . GLU A 1 147 ? 74.086 14.289 -107.814 1.00 81.12 147 GLU A O 1
ATOM 1157 N N . LEU A 1 148 ? 76.046 15.082 -108.548 1.00 80.69 148 LEU A N 1
ATOM 1158 C CA . LEU A 1 148 ? 76.842 13.940 -108.075 1.00 80.69 148 LEU A CA 1
ATOM 1159 C C . LEU A 1 148 ? 76.914 13.852 -106.540 1.00 80.69 148 LEU A C 1
ATOM 1161 O O . LEU A 1 148 ? 76.981 12.755 -105.987 1.00 80.69 148 LEU A O 1
ATOM 1165 N N . MET A 1 149 ? 76.862 14.986 -105.834 1.00 83.31 149 MET A N 1
ATOM 1166 C CA . MET A 1 149 ? 76.760 15.030 -104.370 1.00 83.31 149 MET A CA 1
ATOM 1167 C C . MET A 1 149 ? 75.342 14.748 -103.857 1.00 83.31 149 MET A C 1
ATOM 1169 O O . MET A 1 149 ? 75.190 14.359 -102.695 1.00 83.31 149 MET A O 1
ATOM 1173 N N . LYS A 1 150 ? 74.311 14.904 -104.697 1.00 86.12 150 LYS A N 1
ATOM 1174 C CA . LYS A 1 150 ? 72.901 14.818 -104.297 1.00 86.12 150 LYS A CA 1
ATOM 1175 C C . LYS A 1 150 ? 72.526 13.519 -103.564 1.00 86.12 150 LYS A C 1
ATOM 1177 O O . LYS A 1 150 ? 71.905 13.628 -102.509 1.00 86.12 150 LYS A O 1
ATOM 1182 N N . PRO A 1 151 ? 72.940 12.307 -103.996 1.00 87.00 151 PRO A N 1
ATOM 1183 C CA . PRO A 1 151 ? 72.637 11.080 -103.254 1.00 87.00 151 PRO A CA 1
ATOM 1184 C C . PRO A 1 151 ? 73.219 11.078 -101.834 1.00 87.00 151 PRO A C 1
ATOM 1186 O O . PRO A 1 151 ? 72.590 10.576 -100.905 1.00 87.00 151 PRO A O 1
ATOM 1189 N N . ALA A 1 152 ? 74.398 11.679 -101.641 1.00 84.25 152 ALA A N 1
ATOM 1190 C CA . ALA A 1 152 ? 75.028 11.793 -100.329 1.00 84.25 152 ALA A CA 1
ATOM 1191 C C . ALA A 1 152 ? 74.353 12.864 -99.455 1.00 84.25 152 ALA A C 1
ATOM 1193 O O . ALA A 1 152 ? 74.214 12.660 -98.248 1.00 84.25 152 ALA A O 1
ATOM 1194 N N . THR A 1 153 ? 73.896 13.984 -100.030 1.00 86.88 153 THR A N 1
ATOM 1195 C CA . THR A 1 153 ? 73.140 14.997 -99.276 1.00 86.88 153 THR A CA 1
ATOM 1196 C C . THR A 1 153 ? 71.735 14.528 -98.920 1.00 86.88 153 THR A C 1
ATOM 1198 O O . THR A 1 153 ? 71.295 14.796 -97.803 1.00 86.88 153 THR A O 1
ATOM 1201 N N . ASP A 1 154 ? 71.064 13.798 -99.812 1.00 88.12 154 ASP A N 1
ATOM 1202 C CA . ASP A 1 154 ? 69.721 13.258 -99.588 1.00 88.12 154 ASP A CA 1
ATOM 1203 C C . ASP A 1 154 ? 69.760 12.143 -98.529 1.00 88.12 154 ASP A C 1
ATOM 1205 O O . ASP A 1 154 ? 69.021 12.220 -97.549 1.00 88.12 154 ASP A O 1
ATOM 1209 N N . ALA A 1 155 ? 70.708 11.198 -98.609 1.00 87.25 155 ALA A N 1
ATOM 1210 C CA . ALA A 1 155 ? 70.921 10.200 -97.553 1.00 87.25 155 ALA A CA 1
ATOM 1211 C C . ALA A 1 155 ? 71.308 10.847 -96.207 1.00 87.25 155 ALA A C 1
ATOM 1213 O O . ALA A 1 155 ? 70.798 10.471 -95.151 1.00 87.25 155 ALA A O 1
ATOM 1214 N N . ALA A 1 156 ? 72.164 11.876 -96.214 1.00 88.25 156 ALA A N 1
ATOM 1215 C CA . ALA A 1 156 ? 72.496 12.617 -94.996 1.00 88.25 156 ALA A CA 1
ATOM 1216 C C . ALA A 1 156 ? 71.325 13.474 -94.473 1.00 88.25 156 ALA A C 1
ATOM 1218 O O . ALA A 1 156 ? 71.325 13.847 -93.296 1.00 88.25 156 ALA A O 1
ATOM 1219 N N . LYS A 1 157 ? 70.339 13.826 -95.306 1.00 91.81 157 LYS A N 1
ATOM 1220 C CA . LYS A 1 157 ? 69.085 14.447 -94.864 1.00 91.81 157 LYS A CA 1
ATOM 1221 C C . LYS A 1 157 ? 68.191 13.392 -94.214 1.00 91.81 157 LYS A C 1
ATOM 1223 O O . LYS A 1 157 ? 67.782 13.596 -93.076 1.00 91.81 157 LYS A O 1
ATOM 1228 N N . GLU A 1 158 ? 67.969 12.264 -94.885 1.00 92.38 158 GLU A N 1
ATOM 1229 C CA . GLU A 1 158 ? 67.167 11.142 -94.385 1.00 92.38 158 GLU A CA 1
ATOM 1230 C C . GLU A 1 158 ? 67.661 10.661 -93.014 1.00 92.38 158 GLU A C 1
ATOM 1232 O O . GLU A 1 158 ? 66.877 10.601 -92.072 1.00 92.38 158 GLU A O 1
ATOM 1237 N N . VAL A 1 159 ? 68.971 10.444 -92.846 1.00 92.06 159 VAL A N 1
ATOM 1238 C CA . VAL A 1 159 ? 69.562 10.047 -91.554 1.00 92.06 159 VAL A CA 1
ATOM 1239 C C . VAL A 1 159 ? 69.328 11.097 -90.459 1.00 92.06 159 VAL A C 1
ATOM 1241 O O . VAL A 1 159 ? 69.103 10.732 -89.308 1.00 92.06 159 VAL A O 1
ATOM 1244 N N . ARG A 1 160 ? 69.333 12.402 -90.773 1.00 91.56 160 ARG A N 1
ATOM 1245 C CA . ARG A 1 160 ? 68.996 13.452 -89.788 1.00 91.56 160 ARG A CA 1
ATOM 1246 C C . ARG A 1 160 ? 67.506 13.470 -89.448 1.00 91.56 160 ARG A C 1
ATOM 1248 O O . ARG A 1 160 ? 67.159 13.718 -88.298 1.00 91.56 160 ARG A O 1
ATOM 1255 N N . GLU A 1 161 ? 66.648 13.218 -90.430 1.00 92.81 161 GLU A N 1
ATOM 1256 C CA . GLU A 1 161 ? 65.190 13.192 -90.285 1.00 92.81 161 GLU A CA 1
ATOM 1257 C C . GLU A 1 161 ? 64.762 11.978 -89.436 1.00 92.81 161 GLU A C 1
ATOM 1259 O O . GLU A 1 161 ? 64.090 12.152 -88.419 1.00 92.81 161 GLU A O 1
ATOM 1264 N N . GLN A 1 162 ? 65.301 10.789 -89.733 1.00 94.06 162 GLN A N 1
ATOM 1265 C CA . GLN A 1 162 ? 65.191 9.583 -88.902 1.00 94.06 162 GLN A CA 1
ATOM 1266 C C . GLN A 1 162 ? 65.763 9.801 -87.490 1.00 94.06 162 GLN A C 1
ATOM 1268 O O . GLN A 1 162 ? 65.121 9.444 -86.507 1.00 94.06 162 GLN A O 1
ATOM 1273 N N . MET A 1 163 ? 66.931 10.440 -87.342 1.00 93.06 163 MET A N 1
ATOM 1274 C CA . MET A 1 163 ? 67.507 10.727 -86.017 1.00 93.06 163 MET A CA 1
ATOM 1275 C C . MET A 1 163 ? 66.657 11.724 -85.203 1.00 93.06 163 MET A C 1
ATOM 1277 O O . MET A 1 163 ? 66.646 11.657 -83.972 1.00 93.06 163 MET A O 1
ATOM 1281 N N . SER A 1 164 ? 65.919 12.629 -85.859 1.00 92.56 164 SER A N 1
ATOM 1282 C CA . SER A 1 164 ? 64.947 13.504 -85.189 1.00 92.56 164 SER A CA 1
ATOM 1283 C C . SER A 1 164 ? 63.717 12.721 -84.729 1.00 92.56 164 SER A C 1
ATOM 1285 O O . SER A 1 164 ? 63.315 12.860 -83.576 1.00 92.56 164 SER A O 1
ATOM 1287 N N . GLN A 1 165 ? 63.182 11.839 -85.580 1.00 94.06 165 GLN A N 1
ATOM 1288 C CA . GLN A 1 165 ? 62.075 10.939 -85.234 1.00 94.06 165 GLN A CA 1
ATOM 1289 C C . GLN A 1 165 ? 62.451 10.034 -84.050 1.00 94.06 165 GLN A C 1
ATOM 1291 O O . GLN A 1 165 ? 61.762 10.048 -83.037 1.00 94.06 165 GLN A O 1
ATOM 1296 N N . ILE A 1 166 ? 63.611 9.369 -84.099 1.00 93.50 166 ILE A N 1
ATOM 1297 C CA . ILE A 1 166 ? 64.149 8.543 -83.001 1.00 93.50 166 ILE A CA 1
ATOM 1298 C C . ILE A 1 166 ? 64.281 9.352 -81.701 1.00 93.50 166 ILE A C 1
ATOM 1300 O O . ILE A 1 166 ? 63.999 8.840 -80.618 1.00 93.50 166 ILE A O 1
ATOM 1304 N N . LYS A 1 167 ? 64.684 10.628 -81.773 1.00 94.56 167 LYS A N 1
ATOM 1305 C CA . LYS A 1 167 ? 64.767 11.512 -80.600 1.00 94.56 167 LYS A CA 1
ATOM 1306 C C . LYS A 1 167 ? 63.383 11.849 -80.032 1.00 94.56 167 LYS A C 1
ATOM 1308 O O . LYS A 1 167 ? 63.226 11.888 -78.813 1.00 94.56 167 LYS A O 1
ATOM 1313 N N . GLU A 1 168 ? 62.390 12.106 -80.877 1.00 93.19 168 GLU A N 1
ATOM 1314 C CA . GLU A 1 168 ? 61.009 12.384 -80.459 1.00 93.19 168 GLU A CA 1
ATOM 1315 C C . GLU A 1 168 ? 60.320 11.135 -79.891 1.00 93.19 168 GLU A C 1
ATOM 1317 O O . GLU A 1 168 ? 59.715 11.203 -78.820 1.00 93.19 168 GLU A O 1
ATOM 1322 N N . GLU A 1 169 ? 60.501 9.976 -80.523 1.00 93.31 169 GLU A N 1
ATOM 1323 C CA . GLU A 1 169 ? 60.058 8.672 -80.022 1.00 93.31 169 GLU A CA 1
ATOM 1324 C C . GLU A 1 169 ? 60.713 8.326 -78.680 1.00 93.31 169 GLU A C 1
ATOM 1326 O O . GLU A 1 169 ? 60.013 7.944 -77.741 1.00 93.31 169 GLU A O 1
ATOM 1331 N N . ALA A 1 170 ? 62.028 8.527 -78.536 1.00 94.19 170 ALA A N 1
ATOM 1332 C CA . ALA A 1 170 ? 62.736 8.303 -77.277 1.00 94.19 170 ALA A CA 1
ATOM 1333 C C . ALA A 1 170 ? 62.242 9.237 -76.159 1.00 94.19 170 ALA A C 1
ATOM 1335 O O . ALA A 1 170 ? 62.031 8.783 -75.034 1.00 94.19 170 ALA A O 1
ATOM 1336 N N . ASN A 1 171 ? 61.994 10.518 -76.453 1.00 95.00 171 ASN A N 1
ATOM 1337 C CA . ASN A 1 171 ? 61.416 11.455 -75.482 1.00 95.00 171 ASN A CA 1
ATOM 1338 C C . ASN A 1 171 ? 59.993 11.041 -75.070 1.00 95.00 171 ASN A C 1
ATOM 1340 O O . ASN A 1 171 ? 59.673 11.050 -73.879 1.00 95.00 171 ASN A O 1
ATOM 1344 N N . THR A 1 172 ? 59.160 10.619 -76.025 1.00 95.12 172 THR A N 1
ATOM 1345 C CA . THR A 1 172 ? 57.816 10.080 -75.763 1.00 95.12 172 THR A CA 1
ATOM 1346 C C . THR A 1 172 ? 57.878 8.803 -74.921 1.00 95.12 172 THR A C 1
ATOM 1348 O O . THR A 1 172 ? 57.136 8.672 -73.948 1.00 95.12 172 THR A O 1
ATOM 1351 N N . ALA A 1 173 ? 58.799 7.885 -75.219 1.00 94.31 173 ALA A N 1
ATOM 1352 C CA . ALA A 1 173 ? 59.012 6.666 -74.444 1.00 94.31 173 ALA A CA 1
ATOM 1353 C C . ALA A 1 173 ? 59.464 6.970 -73.005 1.00 94.31 173 ALA A C 1
ATOM 1355 O O . ALA A 1 173 ? 58.901 6.417 -72.062 1.00 94.31 173 ALA A O 1
ATOM 1356 N N . ILE A 1 174 ? 60.409 7.899 -72.817 1.00 95.62 174 ILE A N 1
ATOM 1357 C CA . ILE A 1 174 ? 60.851 8.365 -71.492 1.00 95.62 174 ILE A CA 1
ATOM 1358 C C . ILE A 1 174 ? 59.684 9.008 -70.730 1.00 95.62 174 ILE A C 1
ATOM 1360 O O . ILE A 1 174 ? 59.492 8.723 -69.547 1.00 95.62 174 ILE A O 1
ATOM 1364 N N . SER A 1 175 ? 58.864 9.824 -71.398 1.00 95.06 175 SER A N 1
ATOM 1365 C CA . SER A 1 175 ? 57.665 10.426 -70.804 1.00 95.06 175 SER A CA 1
ATOM 1366 C C . SER A 1 175 ? 56.658 9.359 -70.361 1.00 95.06 175 SER A C 1
ATOM 1368 O O . SER A 1 175 ? 56.182 9.397 -69.228 1.00 95.06 175 SER A O 1
ATOM 1370 N N . ASN A 1 176 ? 56.379 8.367 -71.208 1.00 95.38 176 ASN A N 1
ATOM 1371 C CA . ASN A 1 176 ? 55.467 7.265 -70.897 1.00 95.38 176 ASN A CA 1
ATOM 1372 C C . ASN A 1 176 ? 55.983 6.398 -69.736 1.00 95.38 176 ASN A C 1
ATOM 1374 O O . ASN A 1 176 ? 55.207 6.058 -68.844 1.00 95.38 176 ASN A O 1
ATOM 1378 N N . VAL A 1 177 ? 57.285 6.093 -69.696 1.00 95.81 177 VAL A N 1
ATOM 1379 C CA . VAL A 1 177 ? 57.923 5.354 -68.591 1.00 95.81 177 VAL A CA 1
ATOM 1380 C C . VAL A 1 177 ? 57.854 6.141 -67.280 1.00 95.81 177 VAL A C 1
ATOM 1382 O O . VAL A 1 177 ? 57.536 5.561 -66.243 1.00 95.81 177 VAL A O 1
ATOM 1385 N N . ASN A 1 178 ? 58.078 7.458 -67.309 1.00 95.75 178 ASN A N 1
ATOM 1386 C CA . ASN A 1 178 ? 57.953 8.306 -66.122 1.00 95.75 178 ASN A CA 1
ATOM 1387 C C . ASN A 1 178 ? 56.502 8.383 -65.618 1.00 95.75 178 ASN A C 1
ATOM 1389 O O . ASN A 1 178 ? 56.271 8.226 -64.419 1.00 95.75 178 ASN A O 1
ATOM 1393 N N . THR A 1 179 ? 55.518 8.541 -66.509 1.00 95.50 179 THR A N 1
ATOM 1394 C CA . THR A 1 179 ? 54.091 8.495 -66.146 1.00 95.50 179 THR A CA 1
ATOM 1395 C C . THR A 1 179 ? 53.712 7.140 -65.548 1.00 95.50 179 THR A C 1
ATOM 1397 O O . THR A 1 179 ? 53.108 7.095 -64.478 1.00 95.50 179 THR A O 1
ATOM 1400 N N . ALA A 1 180 ? 54.124 6.033 -66.174 1.00 94.44 180 ALA A N 1
ATOM 1401 C CA . ALA A 1 180 ? 53.879 4.682 -65.670 1.00 94.44 180 ALA A CA 1
ATOM 1402 C C . ALA A 1 180 ? 54.529 4.443 -64.296 1.00 94.44 180 ALA A C 1
ATOM 1404 O O . ALA A 1 180 ? 53.898 3.853 -63.418 1.00 94.44 180 ALA A O 1
ATOM 1405 N N . LYS A 1 181 ? 55.749 4.953 -64.072 1.00 96.25 181 LYS A N 1
ATOM 1406 C CA . LYS A 1 181 ? 56.413 4.926 -62.763 1.00 96.25 181 LYS A CA 1
ATOM 1407 C C . LYS A 1 181 ? 55.592 5.673 -61.707 1.00 96.25 181 LYS A C 1
ATOM 1409 O O . LYS A 1 181 ? 55.295 5.090 -60.669 1.00 96.25 181 LYS A O 1
ATOM 1414 N N . VAL A 1 182 ? 55.180 6.914 -61.976 1.00 96.00 182 VAL A N 1
ATOM 1415 C CA . VAL A 1 182 ? 54.368 7.713 -61.037 1.00 96.00 182 VAL A CA 1
ATOM 1416 C C . VAL A 1 182 ? 53.025 7.030 -60.748 1.00 96.00 182 VAL A C 1
ATOM 1418 O O . VAL A 1 182 ? 52.585 6.998 -59.599 1.00 96.00 182 VAL A O 1
ATOM 1421 N N . SER A 1 183 ? 52.392 6.411 -61.750 1.00 94.81 183 SER A N 1
ATOM 1422 C CA . SER A 1 183 ? 51.179 5.606 -61.552 1.00 94.81 183 SER A CA 1
ATOM 1423 C C . SER A 1 183 ? 51.422 4.362 -60.687 1.00 94.81 183 SER A C 1
ATOM 1425 O O . SER A 1 183 ? 50.584 4.047 -59.844 1.00 94.81 183 SER A O 1
ATOM 1427 N N . ALA A 1 184 ? 52.560 3.679 -60.838 1.00 94.75 184 ALA A N 1
ATOM 1428 C CA . ALA A 1 184 ? 52.930 2.534 -60.004 1.00 94.75 184 ALA A CA 1
ATOM 1429 C C . ALA A 1 184 ? 53.263 2.944 -58.556 1.00 94.75 184 ALA A C 1
ATOM 1431 O O . ALA A 1 184 ? 52.857 2.260 -57.614 1.00 94.75 184 ALA A O 1
ATOM 1432 N N . GLU A 1 185 ? 53.936 4.079 -58.355 1.00 95.81 185 GLU A N 1
ATOM 1433 C CA . GLU A 1 185 ? 54.199 4.664 -57.032 1.00 95.81 185 GLU A CA 1
ATOM 1434 C C . GLU A 1 185 ? 52.884 5.069 -56.338 1.00 95.81 185 GLU A C 1
ATOM 1436 O O . GLU A 1 185 ? 52.667 4.726 -55.173 1.00 95.81 185 GLU A O 1
ATOM 1441 N N . ALA A 1 186 ? 51.955 5.699 -57.066 1.00 94.56 186 ALA A N 1
ATOM 1442 C CA . ALA A 1 186 ? 50.623 6.040 -56.564 1.00 94.56 186 ALA A CA 1
ATOM 1443 C C . ALA A 1 186 ? 49.781 4.796 -56.220 1.00 94.56 186 ALA A C 1
ATOM 1445 O O . ALA A 1 186 ? 49.167 4.751 -55.153 1.00 94.56 186 ALA A O 1
ATOM 1446 N N . ALA A 1 187 ? 49.790 3.764 -57.071 1.00 94.25 187 ALA A N 1
ATOM 1447 C CA . ALA A 1 187 ? 49.108 2.495 -56.807 1.00 94.25 187 ALA A CA 1
ATOM 1448 C C . ALA A 1 187 ? 49.697 1.766 -55.586 1.00 94.25 187 ALA A C 1
ATOM 1450 O O . ALA A 1 187 ? 48.952 1.252 -54.752 1.00 94.25 187 ALA A O 1
ATOM 1451 N N . THR A 1 188 ? 51.025 1.786 -55.432 1.00 95.50 188 THR A N 1
ATOM 1452 C CA . THR A 1 188 ? 51.721 1.231 -54.258 1.00 95.50 188 THR A CA 1
ATOM 1453 C C . THR A 1 188 ? 51.326 1.977 -52.983 1.00 95.50 188 THR A C 1
ATOM 1455 O O . THR A 1 188 ? 51.033 1.345 -51.967 1.00 95.50 188 THR A O 1
ATOM 1458 N N . LYS A 1 189 ? 51.242 3.315 -53.027 1.00 95.94 189 LYS A N 1
ATOM 1459 C CA . LYS A 1 189 ? 50.753 4.102 -51.887 1.00 95.94 189 LYS A CA 1
ATOM 1460 C C . LYS A 1 189 ? 49.302 3.751 -51.549 1.00 95.94 189 LYS A C 1
ATOM 1462 O O . LYS A 1 189 ? 49.019 3.476 -50.389 1.00 95.94 189 LYS A O 1
ATOM 1467 N N . ALA A 1 190 ? 48.411 3.692 -52.539 1.00 94.75 190 ALA A N 1
ATOM 1468 C CA . ALA A 1 190 ? 47.003 3.354 -52.326 1.00 94.75 190 ALA A CA 1
ATOM 1469 C C . ALA A 1 190 ? 46.818 1.948 -51.719 1.00 94.75 190 ALA A C 1
ATOM 1471 O O . ALA A 1 190 ? 45.992 1.771 -50.825 1.00 94.75 190 ALA A O 1
ATOM 1472 N N . ALA A 1 191 ? 47.620 0.965 -52.144 1.00 94.44 191 ALA A N 1
ATOM 1473 C CA . ALA A 1 191 ? 47.628 -0.373 -51.553 1.00 94.44 191 ALA A CA 1
ATOM 1474 C C . ALA A 1 191 ? 48.098 -0.363 -50.085 1.00 94.44 191 ALA A C 1
ATOM 1476 O O . ALA A 1 191 ? 47.479 -1.007 -49.238 1.00 94.44 191 ALA A O 1
ATOM 1477 N N . ASN A 1 192 ? 49.143 0.408 -49.763 1.00 95.94 192 ASN A N 1
ATOM 1478 C CA . ASN A 1 192 ? 49.639 0.559 -48.391 1.00 95.94 192 ASN A CA 1
ATOM 1479 C C . ASN A 1 192 ? 48.641 1.305 -47.486 1.00 95.94 192 ASN A C 1
ATOM 1481 O O . ASN A 1 192 ? 48.410 0.879 -46.354 1.00 95.94 192 ASN A O 1
ATOM 1485 N N . ASP A 1 193 ? 48.010 2.372 -47.986 1.00 96.00 193 ASP A N 1
ATOM 1486 C CA . ASP A 1 193 ? 46.958 3.111 -47.276 1.00 96.00 193 ASP A CA 1
ATOM 1487 C C . ASP A 1 193 ? 45.756 2.189 -46.980 1.00 96.00 193 ASP A C 1
ATOM 1489 O O . ASP A 1 193 ? 45.251 2.154 -45.856 1.00 96.00 193 ASP A O 1
ATOM 1493 N N . ALA A 1 194 ? 45.332 1.380 -47.960 1.00 94.31 194 ALA A N 1
ATOM 1494 C CA . ALA A 1 194 ? 44.253 0.404 -47.797 1.00 94.31 194 ALA A CA 1
ATOM 1495 C C . ALA A 1 194 ? 44.609 -0.713 -46.797 1.00 94.31 194 ALA A C 1
ATOM 1497 O O . ALA A 1 194 ? 43.773 -1.085 -45.972 1.00 94.31 194 ALA A O 1
ATOM 1498 N N . ALA A 1 195 ? 45.849 -1.213 -46.812 1.00 95.38 195 ALA A N 1
ATOM 1499 C CA . ALA A 1 195 ? 46.328 -2.192 -45.836 1.00 95.38 195 ALA A CA 1
ATOM 1500 C C . ALA A 1 195 ? 46.375 -1.612 -44.409 1.00 95.38 195 ALA A C 1
ATOM 1502 O O . ALA A 1 195 ? 45.993 -2.288 -43.453 1.00 95.38 195 ALA A O 1
ATOM 1503 N N . ALA A 1 196 ? 46.776 -0.346 -44.252 1.00 94.75 196 ALA A N 1
ATOM 1504 C CA . ALA A 1 196 ? 46.741 0.348 -42.965 1.00 94.75 196 ALA A CA 1
ATOM 1505 C C . ALA A 1 196 ? 45.303 0.505 -42.436 1.00 94.75 196 ALA A C 1
ATOM 1507 O O . ALA A 1 196 ? 45.051 0.225 -41.262 1.00 94.75 196 ALA A O 1
ATOM 1508 N N . LEU A 1 197 ? 44.347 0.870 -43.299 1.00 95.25 197 LEU A N 1
ATOM 1509 C CA . LEU A 1 197 ? 42.923 0.940 -42.950 1.00 95.25 197 LEU A CA 1
ATOM 1510 C C . LEU A 1 197 ? 42.348 -0.434 -42.566 1.00 95.25 197 LEU A C 1
ATOM 1512 O O . LEU A 1 197 ? 41.629 -0.534 -41.572 1.00 95.25 197 LEU A O 1
ATOM 1516 N N . ALA A 1 198 ? 42.699 -1.499 -43.292 1.00 93.75 198 ALA A N 1
ATOM 1517 C CA . ALA A 1 198 ? 42.276 -2.863 -42.970 1.00 93.75 198 ALA A CA 1
ATOM 1518 C C . ALA A 1 198 ? 42.812 -3.328 -41.602 1.00 93.75 198 ALA A C 1
ATOM 1520 O O . ALA A 1 198 ? 42.056 -3.868 -40.794 1.00 93.75 198 ALA A O 1
ATOM 1521 N N . ASN A 1 199 ? 44.082 -3.045 -41.298 1.00 95.12 199 ASN A N 1
ATOM 1522 C CA . ASN A 1 199 ? 44.678 -3.339 -39.992 1.00 95.12 199 ASN A CA 1
ATOM 1523 C C . ASN A 1 199 ? 44.025 -2.523 -38.859 1.00 95.12 199 ASN A C 1
ATOM 1525 O O . ASN A 1 199 ? 43.758 -3.064 -37.786 1.00 95.12 199 ASN A O 1
ATOM 1529 N N . ALA A 1 200 ? 43.701 -1.247 -39.095 1.00 93.69 200 ALA A N 1
ATOM 1530 C CA . ALA A 1 200 ? 42.983 -0.414 -38.127 1.00 93.69 200 ALA A CA 1
ATOM 1531 C C . ALA A 1 200 ? 41.538 -0.895 -37.883 1.00 93.69 200 ALA A C 1
ATOM 1533 O O . ALA A 1 200 ? 41.039 -0.809 -36.759 1.00 93.69 200 ALA A O 1
ATOM 1534 N N . ALA A 1 201 ? 40.865 -1.431 -38.906 1.00 93.12 201 ALA A N 1
ATOM 1535 C CA . ALA A 1 201 ? 39.551 -2.058 -38.769 1.00 93.12 201 ALA A CA 1
ATOM 1536 C C . ALA A 1 201 ? 39.628 -3.390 -37.999 1.00 93.12 201 ALA A C 1
ATOM 1538 O O . ALA A 1 201 ? 38.812 -3.629 -37.110 1.00 93.12 201 ALA A O 1
ATOM 1539 N N . ALA A 1 202 ? 40.640 -4.224 -38.265 1.00 94.75 202 ALA A N 1
ATOM 1540 C CA . ALA A 1 202 ? 40.883 -5.462 -37.520 1.00 94.75 202 ALA A CA 1
ATOM 1541 C C . ALA A 1 202 ? 41.209 -5.200 -36.036 1.00 94.75 202 ALA A C 1
ATOM 1543 O O . ALA A 1 202 ? 40.717 -5.914 -35.160 1.00 94.75 202 ALA A O 1
ATOM 1544 N N . GLY A 1 203 ? 41.972 -4.141 -35.738 1.00 95.12 203 GLY A N 1
ATOM 1545 C CA . GLY A 1 203 ? 42.226 -3.686 -34.368 1.00 95.12 203 GLY A CA 1
ATOM 1546 C C . GLY A 1 203 ? 40.944 -3.272 -33.639 1.00 95.12 203 GLY A C 1
ATOM 1547 O O . GLY A 1 203 ? 40.695 -3.741 -32.531 1.00 95.12 203 GLY A O 1
ATOM 1548 N N . GLN A 1 204 ? 40.085 -2.473 -34.283 1.00 94.75 204 GLN A N 1
ATOM 1549 C CA . GLN A 1 204 ? 38.775 -2.097 -33.727 1.00 94.75 204 GLN A CA 1
ATOM 1550 C C . GLN A 1 204 ? 37.866 -3.313 -33.503 1.00 94.75 204 GLN A C 1
ATOM 1552 O O . GLN A 1 204 ? 37.295 -3.446 -32.426 1.00 94.75 204 GLN A O 1
ATOM 1557 N N . ALA A 1 205 ? 37.783 -4.238 -34.464 1.00 92.94 205 ALA A N 1
ATOM 1558 C CA . ALA A 1 205 ? 37.007 -5.470 -34.312 1.00 92.94 205 ALA A CA 1
ATOM 1559 C C . ALA A 1 205 ? 37.516 -6.343 -33.148 1.00 92.94 205 ALA A C 1
ATOM 1561 O O . ALA A 1 205 ? 36.717 -6.921 -32.413 1.00 92.94 205 ALA A O 1
ATOM 1562 N N . THR A 1 206 ? 38.837 -6.392 -32.942 1.00 95.75 206 THR A N 1
ATOM 1563 C CA . THR A 1 206 ? 39.460 -7.095 -31.807 1.00 95.75 206 THR A CA 1
ATOM 1564 C C . THR A 1 206 ? 39.111 -6.426 -30.476 1.00 95.75 206 THR A C 1
ATOM 1566 O O . THR A 1 206 ? 38.756 -7.122 -29.525 1.00 95.75 206 THR A O 1
ATOM 1569 N N . GLN A 1 207 ? 39.143 -5.089 -30.411 1.00 93.69 207 GLN A N 1
ATOM 1570 C CA . GLN A 1 207 ? 38.724 -4.339 -29.223 1.00 93.69 207 GLN A CA 1
ATOM 1571 C C . GLN A 1 207 ? 37.247 -4.597 -28.902 1.00 93.69 207 GLN A C 1
ATOM 1573 O O . GLN A 1 207 ? 36.942 -5.030 -27.797 1.00 93.69 207 GLN A O 1
ATOM 1578 N N . SER A 1 208 ? 36.343 -4.450 -29.877 1.00 93.75 208 SER A N 1
ATOM 1579 C CA . SER A 1 208 ? 34.907 -4.685 -29.673 1.00 93.75 208 SER A CA 1
ATOM 1580 C C . SER A 1 208 ? 34.575 -6.131 -29.281 1.00 93.75 208 SER A C 1
ATOM 1582 O O . SER A 1 208 ? 33.624 -6.354 -28.534 1.00 93.75 208 SER A O 1
ATOM 1584 N N . ALA A 1 209 ? 35.357 -7.117 -29.733 1.00 93.75 209 ALA A N 1
ATOM 1585 C CA . ALA A 1 209 ? 35.232 -8.499 -29.268 1.00 93.75 209 ALA A CA 1
ATOM 1586 C C . ALA A 1 209 ? 35.659 -8.657 -27.794 1.00 93.75 209 ALA A C 1
ATOM 1588 O O . ALA A 1 209 ? 34.986 -9.357 -27.037 1.00 93.75 209 ALA A O 1
ATOM 1589 N N . GLY A 1 210 ? 36.730 -7.976 -27.371 1.00 95.56 210 GLY A N 1
ATOM 1590 C CA . GLY A 1 210 ? 37.152 -7.912 -25.968 1.00 95.56 210 GLY A CA 1
ATOM 1591 C C . GLY A 1 210 ? 36.139 -7.191 -25.072 1.00 95.56 210 GLY A C 1
ATOM 1592 O O . GLY A 1 210 ? 35.817 -7.682 -23.991 1.00 95.56 210 GLY A O 1
ATOM 1593 N N . ASP A 1 211 ? 35.572 -6.080 -25.546 1.00 94.81 211 ASP A N 1
ATOM 1594 C CA . ASP A 1 211 ? 34.524 -5.330 -24.844 1.00 94.81 211 ASP A CA 1
ATOM 1595 C C . ASP A 1 211 ? 33.252 -6.186 -24.663 1.00 94.81 211 ASP A C 1
ATOM 1597 O O . ASP A 1 211 ? 32.635 -6.176 -23.596 1.00 94.81 211 ASP A O 1
ATOM 1601 N N . ALA A 1 212 ? 32.884 -6.980 -25.676 1.00 92.25 212 ALA A N 1
ATOM 1602 C CA . ALA A 1 212 ? 31.745 -7.899 -25.622 1.00 92.25 212 ALA A CA 1
ATOM 1603 C C . ALA A 1 212 ? 31.973 -9.092 -24.670 1.00 92.25 212 ALA A C 1
ATOM 1605 O O . ALA A 1 212 ? 31.060 -9.476 -23.935 1.00 92.25 212 ALA A O 1
ATOM 1606 N N . ASP A 1 213 ? 33.181 -9.662 -24.633 1.00 96.31 213 ASP A N 1
ATOM 1607 C CA . ASP A 1 213 ? 33.568 -10.694 -23.657 1.00 96.31 213 ASP A CA 1
ATOM 1608 C C . ASP A 1 213 ? 33.569 -10.139 -22.218 1.00 96.31 213 ASP A C 1
ATOM 1610 O O . ASP A 1 213 ? 33.019 -10.767 -21.309 1.00 96.31 213 ASP A O 1
ATOM 1614 N N . ALA A 1 214 ? 34.080 -8.921 -22.011 1.00 93.75 214 ALA A N 1
ATOM 1615 C CA . ALA A 1 214 ? 34.021 -8.233 -20.723 1.00 93.75 214 ALA A CA 1
ATOM 1616 C C . ALA A 1 214 ? 32.571 -7.962 -20.275 1.00 93.75 214 ALA A C 1
ATOM 1618 O O . ALA A 1 214 ? 32.211 -8.265 -19.135 1.00 93.75 214 ALA A O 1
ATOM 1619 N N . ALA A 1 215 ? 31.712 -7.470 -21.174 1.00 93.56 215 ALA A N 1
ATOM 1620 C CA . ALA A 1 215 ? 30.286 -7.277 -20.905 1.00 93.56 215 ALA A CA 1
ATOM 1621 C C . ALA A 1 215 ? 29.571 -8.602 -20.577 1.00 93.56 215 ALA A C 1
ATOM 1623 O O . ALA A 1 215 ? 28.761 -8.655 -19.650 1.00 93.56 215 ALA A O 1
ATOM 1624 N N . THR A 1 216 ? 29.916 -9.689 -21.273 1.00 94.81 216 THR A N 1
ATOM 1625 C CA . THR A 1 216 ? 29.376 -11.034 -21.009 1.00 94.81 216 THR A CA 1
ATOM 1626 C C . THR A 1 216 ? 29.786 -11.535 -19.622 1.00 94.81 216 THR A C 1
ATOM 1628 O O . THR A 1 216 ? 28.943 -12.018 -18.867 1.00 94.81 216 THR A O 1
ATOM 1631 N N . LYS A 1 217 ? 31.053 -11.356 -19.230 1.00 96.06 217 LYS A N 1
ATOM 1632 C CA . LYS A 1 217 ? 31.552 -11.711 -17.889 1.00 96.06 217 LYS A CA 1
ATOM 1633 C C . LYS A 1 217 ? 30.871 -10.908 -16.780 1.00 96.06 217 LYS A C 1
ATOM 1635 O O . LYS A 1 217 ? 30.520 -11.482 -15.751 1.00 96.06 217 LYS A O 1
ATOM 1640 N N . LEU A 1 218 ? 30.624 -9.615 -17.000 1.00 95.19 218 LEU A N 1
ATOM 1641 C CA . LEU A 1 218 ? 29.859 -8.774 -16.072 1.00 95.19 218 LEU A CA 1
ATOM 1642 C C . LEU A 1 218 ? 28.397 -9.232 -15.948 1.00 95.19 218 LEU A C 1
ATOM 1644 O O . LEU A 1 218 ? 27.880 -9.297 -14.835 1.00 95.19 218 LEU A O 1
ATOM 1648 N N . ALA A 1 219 ? 27.748 -9.610 -17.054 1.00 91.50 219 ALA A N 1
ATOM 1649 C CA . ALA A 1 219 ? 26.383 -10.140 -17.035 1.00 91.50 219 ALA A CA 1
ATOM 1650 C C . ALA A 1 219 ? 26.281 -11.479 -16.277 1.00 91.50 219 ALA A C 1
ATOM 1652 O O . ALA A 1 219 ? 25.375 -11.653 -15.464 1.00 91.50 219 ALA A O 1
ATOM 1653 N N . VAL A 1 220 ? 27.238 -12.394 -16.476 1.00 96.94 220 VAL A N 1
ATOM 1654 C CA . VAL A 1 220 ? 27.312 -13.669 -15.735 1.00 96.94 220 VAL A CA 1
ATOM 1655 C C . VAL A 1 220 ? 27.554 -13.434 -14.239 1.00 96.94 220 VAL A C 1
ATOM 1657 O O . VAL A 1 220 ? 26.888 -14.051 -13.409 1.00 96.94 220 VAL A O 1
ATOM 1660 N N . ALA A 1 221 ? 28.446 -12.508 -13.872 1.00 94.31 221 ALA A N 1
ATOM 1661 C CA . ALA A 1 221 ? 28.680 -12.150 -12.472 1.00 94.31 221 ALA A CA 1
ATOM 1662 C C . ALA A 1 221 ? 27.440 -11.518 -11.808 1.00 94.31 221 ALA A C 1
ATOM 1664 O O . ALA A 1 221 ? 27.135 -11.821 -10.654 1.00 94.31 221 ALA A O 1
ATOM 1665 N N . ALA A 1 222 ? 26.694 -10.682 -12.538 1.00 93.44 222 ALA A N 1
ATOM 1666 C CA . ALA A 1 222 ? 25.441 -10.101 -12.059 1.00 93.44 222 ALA A CA 1
ATOM 1667 C C . ALA A 1 222 ? 24.336 -11.157 -11.869 1.00 93.44 222 ALA A C 1
ATOM 1669 O O . ALA A 1 222 ? 23.600 -11.090 -10.885 1.00 93.44 222 ALA A O 1
ATOM 1670 N N . ALA A 1 223 ? 24.247 -12.151 -12.762 1.00 93.00 223 ALA A N 1
ATOM 1671 C CA . ALA A 1 223 ? 23.316 -13.273 -12.625 1.00 93.00 223 ALA A CA 1
ATOM 1672 C C . ALA A 1 223 ? 23.631 -14.129 -11.385 1.00 93.00 223 ALA A C 1
ATOM 1674 O O . ALA A 1 223 ? 22.748 -14.350 -10.560 1.00 93.00 223 ALA A O 1
ATOM 1675 N N . ALA A 1 224 ? 24.897 -14.514 -11.188 1.00 94.75 224 ALA A N 1
ATOM 1676 C CA . ALA A 1 224 ? 25.322 -15.282 -10.013 1.00 94.75 224 ALA A CA 1
ATOM 1677 C C . ALA A 1 224 ? 25.055 -14.536 -8.688 1.00 94.75 224 ALA A C 1
ATOM 1679 O O . ALA A 1 224 ? 24.615 -15.138 -7.709 1.00 94.75 224 ALA A O 1
ATOM 1680 N N . LEU A 1 225 ? 25.253 -13.212 -8.657 1.00 94.69 225 LEU A N 1
ATOM 1681 C CA . LEU A 1 225 ? 24.910 -12.388 -7.493 1.00 94.69 225 LEU A CA 1
ATOM 1682 C C . LEU A 1 225 ? 23.390 -12.333 -7.247 1.00 94.69 225 LEU A C 1
ATOM 1684 O O . LEU A 1 225 ? 22.957 -12.329 -6.095 1.00 94.69 225 LEU A O 1
ATOM 1688 N N . ALA A 1 226 ? 22.571 -12.302 -8.303 1.00 91.94 226 ALA A N 1
ATOM 1689 C CA . ALA A 1 226 ? 21.115 -12.347 -8.176 1.00 91.94 226 ALA A CA 1
ATOM 1690 C C . ALA A 1 226 ? 20.627 -13.702 -7.629 1.00 91.94 226 ALA A C 1
ATOM 1692 O O . ALA A 1 226 ? 19.756 -13.722 -6.758 1.00 91.94 226 ALA A O 1
ATOM 1693 N N . GLU A 1 227 ? 21.226 -14.813 -8.067 1.00 94.56 227 GLU A N 1
ATOM 1694 C CA . GLU A 1 227 ? 20.971 -16.156 -7.525 1.00 94.56 227 GLU A CA 1
ATOM 1695 C C . GLU A 1 227 ? 21.366 -16.256 -6.041 1.00 94.56 227 GLU A C 1
ATOM 1697 O O . GLU A 1 227 ? 20.581 -16.748 -5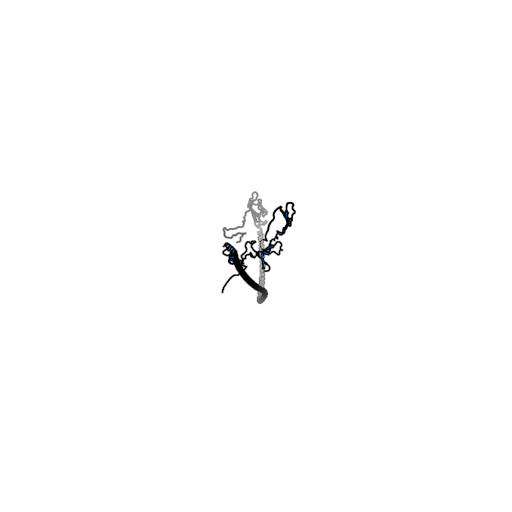.228 1.00 94.56 227 GLU A O 1
ATOM 1702 N N . GLU A 1 228 ? 22.521 -15.702 -5.647 1.00 94.81 228 GLU A N 1
ATOM 1703 C CA . GLU A 1 228 ? 22.941 -15.617 -4.240 1.00 94.81 228 GLU A CA 1
ATOM 1704 C C . GLU A 1 228 ? 21.916 -14.847 -3.386 1.00 94.81 228 GLU A C 1
ATOM 1706 O O . GLU A 1 228 ? 21.526 -15.304 -2.306 1.00 94.81 228 GLU A O 1
ATOM 1711 N N . LYS A 1 229 ? 21.423 -13.695 -3.868 1.00 93.56 229 LYS A N 1
ATOM 1712 C CA . LYS A 1 229 ? 20.420 -12.906 -3.128 1.00 93.56 229 LYS A CA 1
ATOM 1713 C C . LYS A 1 229 ? 19.048 -13.577 -3.091 1.00 93.56 229 LYS A C 1
ATOM 1715 O O . LYS A 1 229 ? 18.371 -13.457 -2.071 1.00 93.56 229 LYS A O 1
ATOM 1720 N N . ALA A 1 230 ? 18.661 -14.319 -4.128 1.00 93.00 230 ALA A N 1
ATOM 1721 C CA . ALA A 1 230 ? 17.458 -15.149 -4.104 1.00 93.00 230 ALA A CA 1
ATOM 1722 C C . ALA A 1 230 ? 17.570 -16.279 -3.062 1.00 93.00 230 ALA A C 1
ATOM 1724 O O . ALA A 1 230 ? 16.637 -16.490 -2.290 1.00 93.00 230 ALA A O 1
ATOM 1725 N N . GLY A 1 231 ? 18.730 -16.941 -2.965 1.00 94.81 231 GLY A N 1
ATOM 1726 C CA . GLY A 1 231 ? 19.000 -17.941 -1.927 1.00 94.81 231 GLY A CA 1
ATOM 1727 C C . GLY A 1 231 ? 18.876 -17.370 -0.511 1.00 94.81 231 GLY A C 1
ATOM 1728 O O . GLY A 1 231 ? 18.146 -17.917 0.314 1.00 94.81 231 GLY A O 1
ATOM 1729 N N . ILE A 1 232 ? 19.507 -16.219 -0.250 1.00 94.19 232 ILE A N 1
ATOM 1730 C CA . ILE A 1 232 ? 19.416 -15.522 1.047 1.00 94.19 232 ILE A CA 1
ATOM 1731 C C . ILE A 1 232 ? 17.964 -15.124 1.370 1.00 94.19 232 ILE A C 1
ATOM 1733 O O . ILE A 1 232 ? 17.533 -15.274 2.514 1.00 94.19 232 ILE A O 1
ATOM 1737 N N . ALA A 1 233 ? 17.198 -14.649 0.383 1.00 90.75 233 ALA A N 1
ATOM 1738 C CA . ALA A 1 233 ? 15.791 -14.292 0.567 1.00 90.75 233 ALA A CA 1
ATOM 1739 C C . ALA A 1 233 ? 14.911 -15.509 0.910 1.00 90.75 233 ALA A C 1
ATOM 1741 O O . ALA A 1 233 ? 14.073 -15.415 1.806 1.00 90.75 233 ALA A O 1
ATOM 1742 N N . ASN A 1 234 ? 15.139 -16.657 0.264 1.00 94.25 234 ASN A N 1
ATOM 1743 C CA . ASN A 1 234 ? 14.415 -17.897 0.556 1.00 94.25 234 ASN A CA 1
ATOM 1744 C C . ASN A 1 234 ? 14.699 -18.382 1.985 1.00 94.25 234 ASN A C 1
ATOM 1746 O O . ASN A 1 234 ? 13.768 -18.616 2.749 1.00 94.25 234 ASN A O 1
ATOM 1750 N N . THR A 1 235 ? 15.970 -18.423 2.396 1.00 95.44 235 THR A N 1
ATOM 1751 C CA . THR A 1 235 ? 16.344 -18.780 3.774 1.00 95.44 235 THR A CA 1
ATOM 1752 C C . THR A 1 235 ? 15.797 -17.782 4.802 1.00 95.44 235 THR A C 1
ATOM 1754 O O . THR A 1 235 ? 15.435 -18.175 5.911 1.00 95.44 235 THR A O 1
ATOM 1757 N N . ALA A 1 236 ? 15.678 -16.493 4.470 1.00 92.38 236 ALA A N 1
ATOM 1758 C CA . ALA A 1 236 ? 15.015 -15.522 5.342 1.00 92.38 236 ALA A CA 1
ATOM 1759 C C . ALA A 1 236 ? 13.505 -15.803 5.500 1.00 92.38 236 ALA A C 1
ATOM 1761 O O . ALA A 1 236 ? 12.981 -15.656 6.606 1.00 92.38 236 ALA A O 1
ATOM 1762 N N . ALA A 1 237 ? 12.824 -16.254 4.440 1.00 93.12 237 ALA A N 1
ATOM 1763 C CA . ALA A 1 237 ? 11.423 -16.674 4.495 1.00 93.12 237 ALA A CA 1
ATOM 1764 C C . ALA A 1 237 ? 11.235 -17.958 5.327 1.00 93.12 237 ALA A C 1
ATOM 1766 O O . ALA A 1 237 ? 10.430 -17.963 6.254 1.00 93.12 237 ALA A O 1
ATOM 1767 N N . GLU A 1 238 ? 12.049 -18.995 5.098 1.00 95.19 238 GLU A N 1
ATOM 1768 C CA . GLU A 1 238 ? 12.022 -20.252 5.871 1.00 95.19 238 GLU A CA 1
ATOM 1769 C C . GLU A 1 238 ? 12.218 -20.014 7.382 1.00 95.19 238 GLU A C 1
ATOM 1771 O O . GLU A 1 238 ? 11.541 -20.620 8.218 1.00 95.19 238 GLU A O 1
ATOM 1776 N N . ASN A 1 239 ? 13.109 -19.085 7.751 1.00 94.38 239 ASN A N 1
ATOM 1777 C CA . ASN A 1 239 ? 13.300 -18.670 9.142 1.00 94.38 239 ASN A CA 1
ATOM 1778 C C . ASN A 1 239 ? 12.083 -17.913 9.707 1.00 94.38 239 ASN A C 1
ATOM 1780 O O . ASN A 1 239 ? 11.743 -18.102 10.877 1.00 94.38 239 ASN A O 1
ATOM 1784 N N . ALA A 1 240 ? 11.413 -17.080 8.904 1.00 91.69 240 ALA A N 1
ATOM 1785 C CA . ALA A 1 240 ? 10.203 -16.369 9.319 1.00 91.69 240 ALA A CA 1
ATOM 1786 C C . ALA A 1 240 ? 9.018 -17.328 9.537 1.00 91.69 240 ALA A C 1
ATOM 1788 O O . ALA A 1 240 ? 8.343 -17.230 10.563 1.00 91.69 240 ALA A O 1
ATOM 1789 N N . ASP A 1 241 ? 8.821 -18.301 8.644 1.00 95.44 241 ASP A N 1
ATOM 1790 C CA . ASP A 1 241 ? 7.802 -19.348 8.789 1.00 95.44 241 ASP A CA 1
ATOM 1791 C C . ASP A 1 241 ? 8.077 -20.231 10.018 1.00 95.44 241 ASP A C 1
ATOM 1793 O O . ASP A 1 241 ? 7.171 -20.523 10.803 1.00 95.44 241 ASP A O 1
ATOM 1797 N N . THR A 1 242 ? 9.346 -20.583 10.259 1.00 96.06 242 THR A N 1
ATOM 1798 C CA . THR A 1 242 ? 9.774 -21.329 11.458 1.00 96.06 242 THR A CA 1
ATOM 1799 C C . THR A 1 242 ? 9.507 -20.542 12.747 1.00 96.06 242 THR A C 1
ATOM 1801 O O . THR A 1 242 ? 9.039 -21.106 13.743 1.00 96.06 242 THR A O 1
ATOM 1804 N N . ALA A 1 243 ? 9.748 -19.228 12.742 1.00 92.75 243 ALA A N 1
ATOM 1805 C CA . ALA A 1 243 ? 9.438 -18.352 13.870 1.00 92.75 243 ALA A CA 1
ATOM 1806 C C . ALA A 1 243 ? 7.920 -18.215 14.098 1.00 92.75 243 ALA A C 1
ATOM 1808 O O . ALA A 1 243 ? 7.470 -18.264 15.244 1.00 92.75 243 ALA A O 1
ATOM 1809 N N . ALA A 1 244 ? 7.121 -18.116 13.030 1.00 94.06 244 ALA A N 1
ATOM 1810 C CA . ALA A 1 244 ? 5.661 -18.071 13.109 1.00 94.06 244 ALA A CA 1
ATOM 1811 C C . ALA A 1 244 ? 5.069 -19.383 13.657 1.00 94.06 244 ALA A C 1
ATOM 1813 O O . ALA A 1 244 ? 4.219 -19.350 14.549 1.00 94.06 244 ALA A O 1
ATOM 1814 N N . ALA A 1 245 ? 5.563 -20.539 13.203 1.00 95.06 245 ALA A N 1
ATOM 1815 C CA . ALA A 1 245 ? 5.186 -21.843 13.749 1.00 95.06 245 ALA A CA 1
ATOM 1816 C C . ALA A 1 245 ? 5.530 -21.956 15.246 1.00 95.06 245 ALA A C 1
ATOM 1818 O O . ALA A 1 245 ? 4.693 -22.373 16.048 1.00 95.06 245 ALA A O 1
ATOM 1819 N N . SER A 1 246 ? 6.722 -21.496 15.640 1.00 94.44 246 SER A N 1
ATOM 1820 C CA . SER A 1 246 ? 7.162 -21.472 17.043 1.00 94.44 246 SER A CA 1
ATOM 1821 C C . SER A 1 246 ? 6.282 -20.568 17.918 1.00 94.44 246 SER A C 1
ATOM 1823 O O . SER A 1 246 ? 5.940 -20.933 19.044 1.00 94.44 246 SER A O 1
ATOM 1825 N N . ALA A 1 247 ? 5.868 -19.406 17.401 1.00 92.50 247 ALA A N 1
ATOM 1826 C CA . ALA A 1 247 ? 4.956 -18.493 18.090 1.00 92.50 247 ALA A CA 1
ATOM 1827 C C . ALA A 1 247 ? 3.542 -19.084 18.252 1.00 92.50 247 ALA A C 1
ATOM 1829 O O . ALA A 1 247 ? 2.928 -18.917 19.307 1.00 92.50 247 ALA A O 1
ATOM 1830 N N . ASN A 1 248 ? 3.047 -19.821 17.251 1.00 94.56 248 ASN A N 1
ATOM 1831 C CA . ASN A 1 248 ? 1.767 -20.528 17.339 1.00 94.56 248 ASN A CA 1
ATOM 1832 C C . ASN A 1 248 ? 1.804 -21.629 18.412 1.00 94.56 248 ASN A C 1
ATOM 1834 O O . ASN A 1 248 ? 0.919 -21.664 19.263 1.00 94.56 248 ASN A O 1
ATOM 1838 N N . MET A 1 249 ? 2.861 -22.451 18.457 1.00 96.12 249 MET A N 1
ATOM 1839 C CA . MET A 1 249 ? 3.039 -23.457 19.519 1.00 96.12 249 MET A CA 1
ATOM 1840 C C . MET A 1 249 ? 3.099 -22.824 20.920 1.00 96.12 249 MET A C 1
ATOM 1842 O O . MET A 1 249 ? 2.489 -23.329 21.861 1.00 96.12 249 MET A O 1
ATOM 1846 N N . ALA A 1 250 ? 3.797 -21.691 21.066 1.00 93.25 250 ALA A N 1
ATOM 1847 C CA . ALA A 1 250 ? 3.857 -20.961 22.332 1.00 93.25 250 ALA A CA 1
ATOM 1848 C C . ALA A 1 250 ? 2.484 -20.406 22.759 1.00 93.25 250 ALA A C 1
ATOM 1850 O O . ALA A 1 250 ? 2.175 -20.384 23.951 1.00 93.25 250 ALA A O 1
ATOM 1851 N N . LYS A 1 251 ? 1.641 -19.996 21.799 1.00 95.25 251 LYS A N 1
ATOM 1852 C CA . LYS A 1 251 ? 0.253 -19.596 22.058 1.00 95.25 251 LYS A CA 1
ATOM 1853 C C . LYS A 1 251 ? -0.604 -20.785 22.507 1.00 95.25 251 LYS A C 1
ATOM 1855 O O . LYS A 1 251 ? -1.333 -20.647 23.481 1.00 95.25 251 LYS A O 1
ATOM 1860 N N . GLU A 1 252 ? -0.514 -21.933 21.838 1.00 94.50 252 GLU A N 1
ATOM 1861 C CA . GLU A 1 252 ? -1.304 -23.128 22.178 1.00 94.50 252 GLU A CA 1
ATOM 1862 C C . GLU A 1 252 ? -1.013 -23.631 23.602 1.00 94.50 252 GLU A C 1
ATOM 1864 O O . GLU A 1 252 ? -1.940 -23.923 24.361 1.00 94.50 252 GLU A O 1
ATOM 1869 N N . GLU A 1 253 ? 0.259 -23.660 24.010 1.00 94.75 253 GLU A N 1
ATOM 1870 C CA . GLU A 1 253 ? 0.636 -24.052 25.374 1.00 94.75 253 GLU A CA 1
ATOM 1871 C C . GLU A 1 253 ? 0.214 -22.991 26.418 1.00 94.75 253 GLU A C 1
ATOM 1873 O O . GLU A 1 253 ? -0.167 -23.343 27.536 1.00 94.75 253 GLU A O 1
ATOM 1878 N N . ALA A 1 254 ? 0.180 -21.701 26.054 1.00 91.81 254 ALA A N 1
ATOM 1879 C CA . ALA A 1 254 ? -0.361 -20.640 26.909 1.00 91.81 254 ALA A CA 1
ATOM 1880 C C . ALA A 1 254 ? -1.895 -20.724 27.068 1.00 91.81 254 ALA A C 1
ATOM 1882 O O . ALA A 1 254 ? -2.399 -20.602 28.186 1.00 91.81 254 ALA A O 1
ATOM 1883 N N . ASP A 1 255 ? -2.639 -20.989 25.988 1.00 95.62 255 ASP A N 1
ATOM 1884 C CA . ASP A 1 255 ? -4.092 -21.217 26.035 1.00 95.62 255 ASP A CA 1
ATOM 1885 C C . ASP A 1 255 ? -4.424 -22.428 26.927 1.00 95.62 255 ASP A C 1
ATOM 1887 O O . ASP A 1 255 ? -5.330 -22.374 27.764 1.00 95.62 255 ASP A O 1
ATOM 1891 N N . LYS A 1 256 ? -3.646 -23.510 26.805 1.00 95.56 256 LYS A N 1
ATOM 1892 C CA . LYS A 1 256 ? -3.742 -24.702 27.659 1.00 95.56 256 LYS A CA 1
ATOM 1893 C C . LYS A 1 256 ? -3.462 -24.384 29.131 1.00 95.56 256 LYS A C 1
ATOM 1895 O O . LYS A 1 256 ? -4.254 -24.777 29.988 1.00 95.56 256 LYS A O 1
ATOM 1900 N N . ALA A 1 257 ? -2.413 -23.619 29.436 1.00 93.88 257 ALA A N 1
ATOM 1901 C CA . ALA A 1 257 ? -2.120 -23.182 30.804 1.00 93.88 257 ALA A CA 1
ATOM 1902 C C . ALA A 1 257 ? -3.257 -22.326 31.406 1.00 93.88 257 ALA A C 1
ATOM 1904 O O . ALA A 1 257 ? -3.575 -22.463 32.589 1.00 93.88 257 ALA A O 1
ATOM 1905 N N . ILE A 1 258 ? -3.928 -21.497 30.596 1.00 94.44 258 ILE A N 1
ATOM 1906 C CA . ILE A 1 258 ? -5.125 -20.744 31.009 1.00 94.44 258 ILE A CA 1
ATOM 1907 C C . ILE A 1 258 ? -6.294 -21.693 31.326 1.00 94.44 258 ILE A C 1
ATOM 1909 O O . ILE A 1 258 ? -6.990 -21.498 32.326 1.00 94.44 258 ILE A O 1
ATOM 1913 N N . VAL A 1 259 ? -6.515 -22.744 30.530 1.00 95.56 259 VAL A N 1
ATOM 1914 C CA . VAL A 1 259 ? -7.539 -23.769 30.818 1.00 95.56 259 VAL A CA 1
ATOM 1915 C C . VAL A 1 259 ? -7.231 -24.514 32.123 1.00 95.56 259 VAL A C 1
ATOM 1917 O O . VAL A 1 259 ? -8.119 -24.660 32.965 1.00 95.56 259 VAL A O 1
ATOM 1920 N N . GLU A 1 260 ? -5.982 -24.926 32.343 1.00 94.75 260 GLU A N 1
ATOM 1921 C CA . GLU A 1 260 ? -5.557 -25.600 33.579 1.00 94.75 260 GLU A CA 1
ATOM 1922 C C . GLU A 1 260 ? -5.716 -24.697 34.819 1.00 94.75 260 GLU A C 1
ATOM 1924 O O . GLU A 1 260 ? -6.239 -25.145 35.846 1.00 94.75 260 GLU A O 1
ATOM 1929 N N . ALA A 1 261 ? -5.372 -23.409 34.712 1.00 92.19 261 ALA A N 1
ATOM 1930 C CA . ALA A 1 261 ? -5.580 -22.422 35.774 1.00 92.19 261 ALA A CA 1
ATOM 1931 C C . ALA A 1 261 ? -7.070 -22.215 36.106 1.00 92.19 261 ALA A C 1
ATOM 1933 O O . ALA A 1 261 ? -7.444 -22.189 37.281 1.00 92.19 261 ALA A O 1
ATOM 1934 N N . ASN A 1 262 ? -7.943 -22.144 35.095 1.00 94.12 262 ASN A N 1
ATOM 1935 C CA . ASN A 1 262 ? -9.393 -22.047 35.295 1.00 94.12 262 ASN A CA 1
ATOM 1936 C C . ASN A 1 262 ? -9.973 -23.303 35.976 1.00 94.12 262 ASN A C 1
ATOM 1938 O O . ASN A 1 262 ? -10.817 -23.192 36.868 1.00 94.12 262 ASN A O 1
ATOM 1942 N N . ILE A 1 263 ? -9.482 -24.499 35.627 1.00 95.50 263 ILE A N 1
ATOM 1943 C CA . ILE A 1 263 ? -9.853 -25.757 36.300 1.00 95.50 263 ILE A CA 1
ATOM 1944 C C . ILE A 1 263 ? -9.398 -25.752 37.771 1.00 95.50 263 ILE A C 1
ATOM 1946 O O . ILE A 1 263 ? -10.122 -26.245 38.641 1.00 95.50 263 ILE A O 1
ATOM 1950 N N . ALA A 1 264 ? -8.223 -25.194 38.075 1.00 93.69 264 ALA A N 1
ATOM 1951 C CA . ALA A 1 264 ? -7.740 -25.054 39.449 1.00 93.69 264 ALA A CA 1
ATOM 1952 C C . ALA A 1 264 ? -8.592 -24.058 40.260 1.00 93.69 264 ALA A C 1
ATOM 1954 O O . ALA A 1 264 ? -8.978 -24.366 41.389 1.00 93.69 264 ALA A O 1
ATOM 1955 N N . ALA A 1 265 ? -8.957 -22.916 39.669 1.00 92.88 265 ALA A N 1
ATOM 1956 C CA . ALA A 1 265 ? -9.839 -21.924 40.286 1.00 92.88 265 ALA A CA 1
ATOM 1957 C C . ALA A 1 265 ? -11.242 -22.491 40.581 1.00 92.88 265 ALA A C 1
ATOM 1959 O O . ALA A 1 265 ? -11.764 -22.296 41.678 1.00 92.88 265 ALA A O 1
ATOM 1960 N N . GLY A 1 266 ? -11.820 -23.271 39.658 1.00 94.75 266 GLY A N 1
ATOM 1961 C CA . GLY A 1 266 ? -13.087 -23.976 39.888 1.00 94.75 266 GLY A CA 1
ATOM 1962 C C . GLY A 1 266 ? -13.030 -24.908 41.105 1.00 94.75 266 GLY A C 1
ATOM 1963 O O . GLY A 1 266 ? -13.871 -24.817 41.996 1.00 94.75 266 GLY A O 1
ATOM 1964 N N . LYS A 1 267 ? -11.975 -25.730 41.211 1.00 94.12 267 LYS A N 1
ATOM 1965 C CA . LYS A 1 267 ? -11.752 -26.618 42.370 1.00 94.12 267 LYS A CA 1
ATOM 1966 C C . LYS A 1 267 ? -11.574 -25.856 43.690 1.00 94.12 267 LYS A C 1
ATOM 1968 O O . LYS A 1 267 ? -11.981 -26.363 44.734 1.00 94.12 267 LYS A O 1
ATOM 1973 N N . ALA A 1 268 ? -10.974 -24.665 43.659 1.00 92.00 268 ALA A N 1
ATOM 1974 C CA . ALA A 1 268 ? -10.837 -23.810 44.838 1.00 92.00 268 ALA A CA 1
ATOM 1975 C C . ALA A 1 268 ? -12.194 -23.236 45.287 1.00 92.00 268 ALA A C 1
ATOM 1977 O O . ALA A 1 268 ? -12.512 -23.285 46.475 1.00 92.00 268 ALA A O 1
ATOM 1978 N N . ASN A 1 269 ? -13.030 -22.788 44.346 1.00 92.62 269 ASN A N 1
ATOM 1979 C CA . ASN A 1 269 ? -14.387 -22.308 44.632 1.00 92.62 269 ASN A CA 1
ATOM 1980 C C . ASN A 1 269 ? -15.285 -23.432 45.190 1.00 92.62 269 ASN A C 1
ATOM 1982 O O . ASN A 1 269 ? -15.979 -23.229 46.186 1.00 92.62 269 ASN A O 1
ATOM 1986 N N . ASP A 1 270 ? -15.202 -24.643 44.626 1.00 94.50 270 ASP A N 1
ATOM 1987 C CA . ASP A 1 270 ? -15.882 -25.841 45.147 1.00 94.50 270 ASP A CA 1
ATOM 1988 C C . ASP A 1 270 ? -15.452 -26.196 46.580 1.00 94.50 270 ASP A C 1
ATOM 1990 O O . ASP A 1 270 ? -16.233 -26.773 47.342 1.00 94.50 270 ASP A O 1
ATOM 1994 N N . ALA A 1 271 ? -14.195 -25.923 46.944 1.00 93.25 271 ALA A N 1
ATOM 1995 C CA . ALA A 1 271 ? -13.682 -26.142 48.293 1.00 93.25 271 ALA A CA 1
ATOM 1996 C C . ALA A 1 271 ? -14.163 -25.053 49.266 1.00 93.25 271 ALA A C 1
ATOM 1998 O O . ALA A 1 271 ? -14.559 -25.383 50.385 1.00 93.25 271 ALA A O 1
ATOM 1999 N N . ALA A 1 272 ? -14.206 -23.790 48.828 1.00 92.44 272 ALA A N 1
ATOM 2000 C CA . ALA A 1 272 ? -14.748 -22.676 49.604 1.00 92.44 272 ALA A CA 1
ATOM 2001 C C . ALA A 1 272 ? -16.229 -22.899 49.955 1.00 92.44 272 ALA A C 1
ATOM 2003 O O . ALA A 1 272 ? -16.569 -22.947 51.134 1.00 92.44 272 ALA A O 1
ATOM 2004 N N . GLY A 1 273 ? -17.086 -23.206 48.972 1.00 93.62 273 GLY A N 1
ATOM 2005 C CA . GLY A 1 273 ? -18.513 -23.459 49.227 1.00 93.62 273 GLY A CA 1
ATOM 2006 C C . GLY A 1 273 ? -18.781 -24.648 50.168 1.00 93.62 273 GLY A C 1
ATOM 2007 O O . GLY A 1 273 ? -19.763 -24.653 50.916 1.00 93.62 273 GLY A O 1
ATOM 2008 N N . LYS A 1 274 ? -17.883 -25.645 50.205 1.00 93.44 274 LYS A N 1
ATOM 2009 C CA . LYS A 1 274 ? -17.926 -26.740 51.194 1.00 93.44 274 LYS A CA 1
ATOM 2010 C C . LYS A 1 274 ? -17.525 -26.271 52.596 1.00 93.44 274 LYS A C 1
ATOM 2012 O O . LYS A 1 274 ? -18.138 -26.717 53.565 1.00 93.44 274 LYS A O 1
ATOM 2017 N N . ALA A 1 275 ? -16.546 -25.375 52.715 1.00 90.50 275 ALA A N 1
ATOM 2018 C CA . ALA A 1 275 ? -16.155 -24.764 53.986 1.00 90.50 275 ALA A CA 1
ATOM 2019 C C . ALA A 1 275 ? -17.250 -23.829 54.538 1.00 90.50 275 ALA A C 1
ATOM 2021 O O . ALA A 1 275 ? -17.563 -23.898 55.728 1.00 90.50 275 ALA A O 1
ATOM 2022 N N . ASP A 1 276 ? -17.906 -23.045 53.680 1.00 94.19 276 ASP A N 1
ATOM 2023 C CA . ASP A 1 276 ? -19.060 -22.212 54.050 1.00 94.19 276 ASP A CA 1
ATOM 2024 C C . ASP A 1 276 ? -20.222 -23.080 54.559 1.00 94.19 276 ASP A C 1
ATOM 2026 O O . ASP A 1 276 ? -20.785 -22.827 55.625 1.00 94.19 276 ASP A O 1
ATOM 2030 N N . THR A 1 277 ? -20.521 -24.177 53.850 1.00 93.88 277 THR A N 1
ATOM 2031 C CA . THR A 1 277 ? -21.533 -25.167 54.261 1.00 93.88 277 THR A CA 1
ATOM 2032 C C . THR A 1 277 ? -21.191 -25.807 55.613 1.00 93.88 277 THR A C 1
ATOM 2034 O O . THR A 1 277 ? -22.061 -25.953 56.473 1.00 93.88 277 THR A O 1
ATOM 2037 N N . ALA A 1 278 ? -19.925 -26.171 55.841 1.00 92.88 278 ALA A N 1
ATOM 2038 C CA . ALA A 1 278 ? -19.470 -26.709 57.124 1.00 92.88 278 ALA A CA 1
ATOM 2039 C C . ALA A 1 278 ? -19.597 -25.679 58.264 1.00 92.88 278 ALA A C 1
ATOM 2041 O O . ALA A 1 278 ? -20.015 -26.035 59.365 1.00 92.88 278 ALA A O 1
ATOM 2042 N N . THR A 1 279 ? -19.310 -24.406 57.983 1.00 93.62 279 THR A N 1
ATOM 2043 C CA . THR A 1 279 ? -19.437 -23.292 58.937 1.00 93.62 279 THR A CA 1
ATOM 2044 C C . THR A 1 279 ? -20.901 -23.034 59.306 1.00 93.62 279 THR A C 1
ATOM 2046 O O . THR A 1 279 ? -21.228 -22.935 60.486 1.00 93.62 279 THR A O 1
ATOM 2049 N N . LEU A 1 280 ? -21.811 -23.030 58.325 1.00 94.00 280 LEU A N 1
ATOM 2050 C CA . LEU A 1 280 ? -23.260 -22.943 58.553 1.00 94.00 280 LEU A CA 1
ATOM 2051 C C . LEU A 1 280 ? -23.780 -24.081 59.445 1.00 94.00 280 LEU A C 1
ATOM 2053 O O . LEU A 1 280 ? -24.563 -23.838 60.367 1.00 94.00 280 LEU A O 1
ATOM 2057 N N . ASN A 1 281 ? -23.311 -25.310 59.216 1.00 92.88 281 ASN A N 1
ATOM 2058 C CA . ASN A 1 281 ? -23.669 -26.466 60.040 1.00 92.88 281 ASN A CA 1
ATOM 2059 C C . ASN A 1 281 ? -23.126 -26.347 61.477 1.00 92.88 281 ASN A C 1
ATOM 2061 O O . ASN A 1 281 ? -23.839 -26.681 62.424 1.00 92.88 281 ASN A O 1
ATOM 2065 N N . ALA A 1 282 ? -21.899 -25.847 61.655 1.00 90.75 282 ALA A N 1
ATOM 2066 C CA . ALA A 1 282 ? -21.298 -25.620 62.972 1.00 90.75 282 ALA A CA 1
ATOM 2067 C C . ALA A 1 282 ? -22.032 -24.526 63.769 1.00 90.75 282 ALA A C 1
ATOM 2069 O O . ALA A 1 282 ? -22.316 -24.717 64.954 1.00 90.75 282 ALA A O 1
ATOM 2070 N N . ASN A 1 283 ? -22.417 -23.426 63.115 1.00 93.00 283 ASN A N 1
ATOM 2071 C CA . ASN A 1 283 ? -23.238 -22.377 63.723 1.00 93.00 283 ASN A CA 1
ATOM 2072 C C . ASN A 1 283 ? -24.609 -22.938 64.136 1.00 93.00 283 ASN A C 1
ATOM 2074 O O . ASN A 1 283 ? -24.967 -22.864 65.305 1.00 93.00 283 ASN A O 1
ATOM 2078 N N . THR A 1 284 ? -25.296 -23.649 63.234 1.00 94.12 284 THR A N 1
ATOM 2079 C CA . THR A 1 284 ? -26.594 -24.300 63.517 1.00 94.12 284 THR A CA 1
ATOM 2080 C C . THR A 1 284 ? -26.526 -25.288 64.695 1.00 94.12 284 THR A C 1
ATOM 2082 O O . THR A 1 284 ? -27.487 -25.432 65.452 1.00 94.12 284 THR A O 1
ATOM 2085 N N . ALA A 1 285 ? -25.404 -25.997 64.866 1.00 91.56 285 ALA A N 1
ATOM 2086 C CA . ALA A 1 285 ? -25.181 -26.869 66.021 1.00 91.56 285 ALA A CA 1
ATOM 2087 C C . ALA A 1 285 ? -24.929 -26.077 67.319 1.00 91.56 285 ALA A C 1
ATOM 2089 O O . ALA A 1 285 ? -25.379 -26.493 68.386 1.00 91.56 285 ALA A O 1
ATOM 2090 N N . THR A 1 286 ? -24.251 -24.932 67.220 1.00 93.06 286 THR A N 1
ATOM 2091 C CA . THR A 1 286 ? -23.984 -24.015 68.339 1.00 93.06 286 THR A CA 1
ATOM 2092 C C . THR A 1 286 ? -25.271 -23.348 68.825 1.00 93.06 286 THR A C 1
ATOM 2094 O O . THR A 1 286 ? -25.533 -23.339 70.025 1.00 93.06 286 THR A O 1
ATOM 2097 N N . ASP A 1 287 ? -26.127 -22.883 67.913 1.00 93.00 287 ASP A N 1
ATOM 2098 C CA . ASP A 1 287 ? -27.420 -22.276 68.248 1.00 93.00 287 ASP A CA 1
ATOM 2099 C C . ASP A 1 287 ? -28.320 -23.265 69.002 1.00 93.00 287 ASP A C 1
ATOM 2101 O O . ASP A 1 287 ? -28.836 -22.941 70.068 1.00 93.00 287 ASP A O 1
ATOM 2105 N N . LYS A 1 288 ? -28.403 -24.521 68.542 1.00 93.25 288 LYS A N 1
ATOM 2106 C CA . LYS A 1 288 ? -29.131 -25.592 69.249 1.00 93.25 288 LYS A CA 1
ATOM 2107 C C . LYS A 1 288 ? -28.543 -25.929 70.620 1.00 93.25 288 LYS A C 1
ATOM 2109 O O . LYS A 1 288 ? -29.286 -26.281 71.535 1.00 93.25 288 LYS A O 1
ATOM 2114 N N . ALA A 1 289 ? -27.222 -25.837 70.783 1.00 90.25 289 ALA A N 1
ATOM 2115 C CA . ALA A 1 289 ? -26.585 -26.005 72.087 1.00 90.25 289 ALA A CA 1
ATOM 2116 C C . ALA A 1 289 ? -26.936 -24.843 73.036 1.00 90.25 289 ALA A C 1
ATOM 2118 O O . ALA A 1 289 ? -27.191 -25.082 74.216 1.00 90.25 289 ALA A O 1
ATOM 2119 N N . ASN A 1 290 ? -27.029 -23.615 72.517 1.00 91.56 290 ASN A N 1
ATOM 2120 C CA . ASN A 1 290 ? -27.476 -22.441 73.268 1.00 91.56 290 ASN A CA 1
ATOM 2121 C C . ASN A 1 290 ? -28.963 -22.547 73.658 1.00 91.56 290 ASN A C 1
ATOM 2123 O O . ASN A 1 290 ? -29.290 -22.345 74.825 1.00 91.56 290 ASN A O 1
ATOM 2127 N N . GLU A 1 291 ? -29.852 -22.943 72.739 1.00 93.00 291 GLU A N 1
ATOM 2128 C CA . GLU A 1 291 ? -31.276 -23.205 73.026 1.00 93.00 291 GLU A CA 1
ATOM 2129 C C . GLU A 1 291 ? -31.449 -24.260 74.132 1.00 93.00 291 GLU A C 1
ATOM 2131 O O . GLU A 1 291 ? -32.238 -24.074 75.066 1.00 93.00 291 GLU A O 1
ATOM 2136 N N . ALA A 1 292 ? -30.682 -25.354 74.066 1.00 90.50 292 ALA A N 1
ATOM 2137 C CA . ALA A 1 292 ? -30.684 -26.399 75.085 1.00 90.50 292 ALA A CA 1
ATOM 2138 C C . ALA A 1 292 ? -30.144 -25.897 76.437 1.00 90.50 292 ALA A C 1
ATOM 2140 O O . ALA A 1 292 ? -30.712 -26.228 77.479 1.00 90.50 292 ALA A O 1
ATOM 2141 N N . ALA A 1 293 ? -29.095 -25.068 76.435 1.00 90.69 293 ALA A N 1
ATOM 2142 C CA . ALA A 1 293 ? -28.542 -24.462 77.645 1.00 90.69 293 ALA A CA 1
ATOM 2143 C C . ALA A 1 293 ? -29.530 -23.483 78.302 1.00 90.69 293 ALA A C 1
ATOM 2145 O O . ALA A 1 293 ? -29.779 -23.594 79.501 1.00 90.69 293 ALA A O 1
ATOM 2146 N N . SER A 1 294 ? -30.162 -22.587 77.536 1.00 91.62 294 SER A N 1
ATOM 2147 C CA . SER A 1 294 ? -31.226 -21.705 78.039 1.00 91.62 294 SER A CA 1
ATOM 2148 C C . SER A 1 294 ? -32.409 -22.501 78.594 1.00 91.62 294 SER A C 1
ATOM 2150 O O . SER A 1 294 ? -32.890 -22.198 79.682 1.00 91.62 294 SER A O 1
ATOM 2152 N N . SER A 1 295 ? -32.825 -23.570 77.906 1.00 91.12 295 SER A N 1
ATOM 2153 C CA . SER A 1 295 ? -33.889 -24.464 78.384 1.00 91.12 295 SER A CA 1
ATOM 2154 C C . SER A 1 295 ? -33.526 -25.146 79.711 1.00 91.12 295 SER A C 1
ATOM 2156 O O . SER A 1 295 ? -34.377 -25.271 80.592 1.00 91.12 295 SER A O 1
ATOM 2158 N N . ALA A 1 296 ? -32.264 -25.552 79.886 1.00 88.19 296 ALA A N 1
ATOM 2159 C CA . ALA A 1 296 ? -31.764 -26.124 81.135 1.00 88.19 296 ALA A CA 1
ATOM 2160 C C . ALA A 1 296 ? -31.695 -25.087 82.272 1.00 88.19 296 ALA A C 1
ATOM 2162 O O . ALA A 1 296 ? -32.079 -25.403 83.398 1.00 88.19 296 ALA A O 1
ATOM 2163 N N . THR A 1 297 ? -31.284 -23.847 81.983 1.00 91.44 297 THR A N 1
ATOM 2164 C CA . THR A 1 297 ? -31.330 -22.732 82.945 1.00 91.44 297 THR A CA 1
ATOM 2165 C C . THR A 1 297 ? -32.760 -22.479 83.411 1.00 91.44 297 THR A C 1
ATOM 2167 O O . THR A 1 297 ? -33.018 -22.521 84.610 1.00 91.44 297 THR A O 1
ATOM 2170 N N . THR A 1 298 ? -33.719 -22.348 82.492 1.00 91.31 298 THR A N 1
ATOM 2171 C CA . THR A 1 298 ? -35.134 -22.158 82.845 1.00 91.31 298 THR A CA 1
ATOM 2172 C C . THR A 1 298 ? -35.729 -23.360 83.583 1.00 91.31 298 THR A C 1
ATOM 2174 O O . THR A 1 298 ? -36.578 -23.182 84.456 1.00 91.31 298 THR A O 1
ATOM 2177 N N . ALA A 1 299 ? -35.272 -24.589 83.325 1.00 88.56 299 ALA A N 1
ATOM 2178 C CA . ALA A 1 299 ? -35.653 -25.745 84.139 1.00 88.56 299 ALA A CA 1
ATOM 2179 C C . ALA A 1 299 ? -35.116 -25.647 85.584 1.00 88.56 299 ALA A C 1
ATOM 2181 O O . ALA A 1 299 ? -35.848 -25.958 86.525 1.00 88.56 299 ALA A O 1
ATOM 2182 N N . ALA A 1 300 ? -33.881 -25.171 85.776 1.00 86.88 300 ALA A N 1
ATOM 2183 C CA . ALA A 1 300 ? -33.292 -24.949 87.099 1.00 86.88 300 ALA A CA 1
ATOM 2184 C C . ALA A 1 300 ? -33.945 -23.772 87.851 1.00 86.88 300 ALA A C 1
ATOM 2186 O O . ALA A 1 300 ? -34.230 -23.890 89.041 1.00 86.88 300 ALA A O 1
ATOM 2187 N N . GLU A 1 301 ? -34.261 -22.671 87.164 1.00 90.50 301 GLU A N 1
ATOM 2188 C CA . GLU A 1 301 ? -35.016 -21.535 87.715 1.00 90.50 301 GLU A CA 1
ATOM 2189 C C . GLU A 1 301 ? -36.407 -21.973 88.197 1.00 90.50 301 GLU A C 1
ATOM 2191 O O . GLU A 1 301 ? -36.803 -21.663 89.321 1.00 90.50 301 GLU A O 1
ATOM 2196 N N . ASN A 1 302 ? -37.125 -22.767 87.392 1.00 88.50 302 ASN A N 1
ATOM 2197 C CA . ASN A 1 302 ? -38.417 -23.334 87.787 1.00 88.50 302 ASN A CA 1
ATOM 2198 C C . ASN A 1 302 ? -38.302 -24.310 88.968 1.00 88.50 302 ASN A C 1
ATOM 2200 O O . ASN A 1 302 ? -39.205 -24.344 89.803 1.00 88.50 302 ASN A O 1
ATOM 2204 N N . ALA A 1 303 ? -37.213 -25.082 89.065 1.00 86.19 303 ALA A N 1
ATOM 2205 C CA . ALA A 1 303 ? -36.961 -25.961 90.205 1.00 86.19 303 ALA A CA 1
ATOM 2206 C C . ALA A 1 303 ? -36.695 -25.162 91.493 1.00 86.19 303 ALA A C 1
ATOM 2208 O O . ALA A 1 303 ? -37.311 -25.447 92.517 1.00 86.19 303 ALA A O 1
ATOM 2209 N N . ASN A 1 304 ? -35.865 -24.115 91.436 1.00 89.00 304 ASN A N 1
ATOM 2210 C CA . ASN A 1 304 ? -35.618 -23.224 92.574 1.00 89.00 304 ASN A CA 1
ATOM 2211 C C . ASN A 1 304 ? -36.914 -22.537 93.030 1.00 89.00 304 ASN A C 1
ATOM 2213 O O . ASN A 1 304 ? -37.269 -22.611 94.203 1.00 89.00 304 ASN A O 1
ATOM 2217 N N . ALA A 1 305 ? -37.696 -21.989 92.096 1.00 87.56 305 ALA A N 1
ATOM 2218 C CA . ALA A 1 305 ? -38.994 -21.388 92.400 1.00 87.56 305 ALA A CA 1
ATOM 2219 C C . ALA A 1 305 ? -40.047 -22.415 92.883 1.00 87.56 305 ALA A C 1
ATOM 2221 O O . ALA A 1 305 ? -41.091 -22.033 93.414 1.00 87.56 305 ALA A O 1
ATOM 2222 N N . ALA A 1 306 ? -39.840 -23.720 92.679 1.00 84.75 306 ALA A N 1
ATOM 2223 C CA . ALA A 1 306 ? -40.668 -24.765 93.285 1.00 84.75 306 ALA A CA 1
ATOM 2224 C C . ALA A 1 306 ? -40.239 -25.071 94.732 1.00 84.75 306 ALA A C 1
ATOM 2226 O O . ALA A 1 306 ? -41.106 -25.346 95.559 1.00 84.75 306 ALA A O 1
ATOM 2227 N N . VAL A 1 307 ? -38.941 -24.966 95.047 1.00 87.69 307 VAL A N 1
ATOM 2228 C CA . VAL A 1 307 ? -38.416 -25.042 96.422 1.00 87.69 307 VAL A CA 1
ATOM 2229 C C . VAL A 1 307 ? -38.884 -23.839 97.243 1.00 87.69 307 VAL A C 1
ATOM 2231 O O . VAL A 1 307 ? -39.500 -24.042 98.281 1.00 87.69 307 VAL A O 1
ATOM 2234 N N . GLU A 1 308 ? -38.732 -22.610 96.738 1.00 86.75 308 GLU A N 1
ATOM 2235 C CA . GLU A 1 308 ? -39.201 -21.391 97.426 1.00 86.75 308 GLU A CA 1
ATOM 2236 C C . GLU A 1 308 ? -40.698 -21.468 97.776 1.00 86.75 308 GLU A C 1
ATOM 2238 O O . GLU A 1 308 ? -41.093 -21.214 98.911 1.00 86.75 308 GLU A O 1
ATOM 2243 N N . ARG A 1 309 ? -41.540 -21.927 96.836 1.00 86.88 309 ARG A N 1
ATOM 2244 C CA . ARG A 1 309 ? -42.976 -22.149 97.092 1.00 86.88 309 ARG A CA 1
ATOM 2245 C C . ARG A 1 309 ? -43.250 -23.263 98.105 1.00 86.88 309 ARG A C 1
ATOM 2247 O O . ARG A 1 309 ? -44.279 -23.215 98.780 1.00 86.88 309 ARG A O 1
ATOM 2254 N N . ALA A 1 310 ? -42.393 -24.280 98.192 1.00 82.31 310 ALA A N 1
ATOM 2255 C CA . ALA A 1 310 ? -42.518 -25.330 99.198 1.00 82.31 310 ALA A CA 1
ATOM 2256 C C . ALA A 1 310 ? -42.167 -24.789 100.592 1.00 82.31 310 ALA A C 1
ATOM 2258 O O . ALA A 1 310 ? -42.928 -25.029 101.529 1.00 82.31 310 ALA A O 1
ATOM 2259 N N . ASP A 1 311 ? -41.104 -23.994 100.709 1.00 86.88 311 ASP A N 1
ATOM 2260 C CA . ASP A 1 311 ? -40.695 -23.343 101.958 1.00 86.88 311 ASP A CA 1
ATOM 2261 C C . ASP A 1 311 ? -41.744 -22.315 102.432 1.00 86.88 311 ASP A C 1
ATOM 2263 O O . ASP A 1 311 ? -42.158 -22.357 103.593 1.00 86.88 311 ASP A O 1
ATOM 2267 N N . ASP A 1 312 ? -42.291 -21.487 101.532 1.00 86.75 312 ASP A N 1
ATOM 2268 C CA . ASP A 1 312 ? -43.439 -20.603 101.810 1.00 86.75 312 ASP A CA 1
ATOM 2269 C C . ASP A 1 312 ? -44.673 -21.390 102.288 1.00 86.75 312 ASP A C 1
ATOM 2271 O O . ASP A 1 312 ? -45.395 -20.962 103.196 1.00 86.75 312 ASP A O 1
ATOM 2275 N N . THR A 1 313 ? -44.927 -22.563 101.696 1.00 86.88 313 THR A N 1
ATOM 2276 C CA . THR A 1 313 ? -46.039 -23.444 102.092 1.00 86.88 313 THR A CA 1
ATOM 2277 C C . THR A 1 313 ? -45.801 -24.051 103.476 1.00 86.88 313 THR A C 1
ATOM 2279 O O . THR A 1 313 ? -46.741 -24.136 104.269 1.00 86.88 313 THR A O 1
ATOM 2282 N N . ILE A 1 314 ? -44.560 -24.423 103.804 1.00 86.94 314 ILE A N 1
ATOM 2283 C CA . ILE A 1 314 ? -44.166 -24.917 105.131 1.00 86.94 314 ILE A CA 1
ATOM 2284 C C . ILE A 1 314 ? -44.336 -23.807 106.175 1.00 86.94 314 ILE A C 1
ATOM 2286 O O . ILE A 1 314 ? -45.060 -24.011 107.148 1.00 86.94 314 ILE A O 1
ATOM 2290 N N . ALA A 1 315 ? -43.791 -22.610 105.942 1.00 84.19 315 ALA A N 1
ATOM 2291 C CA . ALA A 1 315 ? -43.943 -21.464 106.845 1.00 84.19 315 ALA A CA 1
ATOM 2292 C C . ALA A 1 315 ? -45.421 -21.059 107.038 1.00 84.19 315 ALA A C 1
ATOM 2294 O O . ALA A 1 315 ? -45.851 -20.711 108.145 1.00 84.19 315 ALA A O 1
ATOM 2295 N N . SER A 1 316 ? -46.234 -21.170 105.983 1.00 84.62 316 SER A N 1
ATOM 2296 C CA . SER A 1 316 ? -47.687 -20.966 106.049 1.00 84.62 316 SER A CA 1
ATOM 2297 C C . SER A 1 316 ? -48.389 -22.046 106.880 1.00 84.62 316 SER A C 1
ATOM 2299 O O . SER A 1 316 ? -49.284 -21.729 107.665 1.00 84.62 316 SER A O 1
ATOM 2301 N N . ALA A 1 317 ? -47.976 -23.311 106.763 1.00 79.94 317 ALA A N 1
ATOM 2302 C CA . ALA A 1 317 ? -48.518 -24.426 107.539 1.00 79.94 317 ALA A CA 1
ATOM 2303 C C . ALA A 1 317 ? -48.108 -24.370 109.023 1.00 79.94 317 ALA A C 1
ATOM 2305 O O . ALA A 1 317 ? -48.939 -24.635 109.896 1.00 79.94 317 ALA A O 1
ATOM 2306 N N . GLU A 1 318 ? -46.875 -23.964 109.334 1.00 87.62 318 GLU A N 1
ATOM 2307 C CA . GLU A 1 318 ? -46.423 -23.678 110.702 1.00 87.62 318 GLU A CA 1
ATOM 2308 C C . GLU A 1 318 ? -47.231 -22.528 111.317 1.00 87.62 318 GLU A C 1
ATOM 2310 O O . GLU A 1 318 ? -47.744 -22.648 112.434 1.00 87.62 318 GLU A O 1
ATOM 2315 N N . THR A 1 319 ? -47.432 -21.446 110.558 1.00 85.31 319 THR A N 1
ATOM 2316 C CA . THR A 1 319 ? -48.260 -20.302 110.969 1.00 85.31 319 THR A CA 1
ATOM 2317 C C . THR A 1 319 ? -49.706 -20.726 111.231 1.00 85.31 319 THR A C 1
ATOM 2319 O O . THR A 1 319 ? -50.249 -20.419 112.292 1.00 85.31 319 THR A O 1
ATOM 2322 N N . ALA A 1 320 ? -50.317 -21.499 110.328 1.00 82.31 320 ALA A N 1
ATOM 2323 C CA . ALA A 1 320 ? -51.671 -22.022 110.501 1.00 82.31 320 ALA A CA 1
ATOM 2324 C C . ALA A 1 320 ? -51.785 -22.973 111.709 1.00 82.31 320 ALA A C 1
ATOM 2326 O O . ALA A 1 320 ? -52.755 -22.893 112.462 1.00 82.31 320 ALA A O 1
ATOM 2327 N N . THR A 1 321 ? -50.779 -23.821 111.944 1.00 83.94 321 THR A N 1
ATOM 2328 C CA . THR A 1 321 ? -50.710 -24.722 113.111 1.00 83.94 321 THR A CA 1
ATOM 2329 C C . THR A 1 321 ? -50.628 -23.931 114.417 1.00 83.94 321 THR A C 1
ATOM 2331 O O . THR A 1 321 ? -51.330 -24.243 115.386 1.00 83.94 321 THR A O 1
ATOM 2334 N N . LYS A 1 322 ? -49.833 -22.856 114.438 1.00 86.00 322 LYS A N 1
ATOM 2335 C CA . LYS A 1 322 ? -49.762 -21.931 115.570 1.00 86.00 322 LYS A CA 1
ATOM 2336 C C . LYS A 1 322 ? -51.099 -21.225 115.798 1.00 86.00 322 LYS A C 1
ATOM 2338 O O . LYS A 1 322 ? -51.634 -21.313 116.898 1.00 86.00 322 LYS A O 1
ATOM 2343 N N . SER A 1 323 ? -51.699 -20.630 114.765 1.00 83.31 323 SER A N 1
ATOM 2344 C CA . SER A 1 323 ? -53.011 -19.975 114.875 1.00 83.31 323 SER A CA 1
ATOM 2345 C C . SER A 1 323 ? -54.129 -20.932 115.303 1.00 83.31 323 SER A C 1
ATOM 2347 O O . SER A 1 323 ? -54.998 -20.530 116.070 1.00 83.31 323 SER A O 1
ATOM 2349 N N . ALA A 1 324 ? -54.104 -22.199 114.879 1.00 79.56 324 ALA A N 1
ATOM 2350 C CA . ALA A 1 324 ? -55.040 -23.220 115.354 1.00 79.56 324 ALA A CA 1
ATOM 2351 C C . ALA A 1 324 ? -54.832 -23.556 116.843 1.00 79.56 324 ALA A C 1
ATOM 2353 O O . ALA A 1 324 ? -55.803 -23.752 117.574 1.00 79.56 324 ALA A O 1
ATOM 2354 N N . THR A 1 325 ? -53.580 -23.568 117.310 1.00 81.88 325 THR A N 1
ATOM 2355 C CA . THR A 1 325 ? -53.231 -23.772 118.727 1.00 81.88 325 THR A CA 1
ATOM 2356 C C . THR A 1 325 ? -53.674 -22.582 119.586 1.00 81.88 325 THR A C 1
ATOM 2358 O O . THR A 1 325 ? -54.336 -22.771 120.607 1.00 81.88 325 THR A O 1
ATOM 2361 N N . ASP A 1 326 ? -53.395 -21.357 119.136 1.00 83.81 326 ASP A N 1
ATOM 2362 C CA . ASP A 1 326 ? -53.824 -20.116 119.791 1.00 83.81 326 ASP A CA 1
ATOM 2363 C C . ASP A 1 326 ? -55.363 -20.005 119.822 1.00 83.81 326 ASP A C 1
ATOM 2365 O O . ASP A 1 326 ? -55.946 -19.645 120.847 1.00 83.81 326 ASP A O 1
ATOM 2369 N N . ALA A 1 327 ? -56.048 -20.398 118.741 1.00 81.25 327 ALA A N 1
ATOM 2370 C CA . ALA A 1 327 ? -57.508 -20.457 118.680 1.00 81.25 327 ALA A CA 1
ATOM 2371 C C . ALA A 1 327 ? -58.100 -21.527 119.615 1.00 81.25 327 ALA A C 1
ATOM 2373 O O . ALA A 1 327 ? -59.130 -21.281 120.243 1.00 81.25 327 ALA A O 1
ATOM 2374 N N . ALA A 1 328 ? -57.454 -22.689 119.764 1.00 79.69 328 ALA A N 1
ATOM 2375 C CA . ALA A 1 328 ? -57.873 -23.716 120.718 1.00 79.69 328 ALA A CA 1
ATOM 2376 C C . ALA A 1 328 ? -57.704 -23.247 122.176 1.00 79.69 328 ALA A C 1
ATOM 2378 O O . ALA A 1 328 ? -58.585 -23.482 123.008 1.00 79.69 328 ALA A O 1
ATOM 2379 N N . LEU A 1 329 ? -56.617 -22.535 122.492 1.00 82.50 329 LEU A N 1
ATOM 2380 C CA . LEU A 1 329 ? -56.429 -21.886 123.794 1.00 82.50 329 LEU A CA 1
ATOM 2381 C C . LEU A 1 329 ? -57.518 -20.830 124.045 1.00 82.50 329 LEU A C 1
ATOM 2383 O O . LEU A 1 329 ? -58.197 -20.887 125.071 1.00 82.50 329 LEU A O 1
ATOM 2387 N N . ALA A 1 330 ? -57.762 -19.940 123.079 1.00 80.38 330 ALA A N 1
ATOM 2388 C CA . ALA A 1 330 ? -58.806 -18.920 123.167 1.00 80.38 330 ALA A CA 1
ATOM 2389 C C . ALA A 1 330 ? -60.216 -19.521 123.322 1.00 80.38 330 ALA A C 1
ATOM 2391 O O . ALA A 1 330 ? -61.007 -19.019 124.120 1.00 80.38 330 ALA A O 1
ATOM 2392 N N . ALA A 1 331 ? -60.526 -20.621 122.627 1.00 77.62 331 ALA A N 1
ATOM 2393 C CA . ALA A 1 331 ? -61.795 -21.336 122.757 1.00 77.62 331 ALA A CA 1
ATOM 2394 C C . ALA A 1 331 ? -61.974 -21.958 124.154 1.00 77.62 331 ALA A C 1
ATOM 2396 O O . ALA A 1 331 ? -63.061 -21.873 124.727 1.00 77.62 331 ALA A O 1
ATOM 2397 N N . ASN A 1 332 ? -60.911 -22.517 124.743 1.00 83.06 332 ASN A N 1
ATOM 2398 C CA . ASN A 1 332 ? -60.940 -23.016 126.120 1.00 83.06 332 ASN A CA 1
ATOM 2399 C C . ASN A 1 332 ? -61.155 -21.876 127.136 1.00 83.06 332 ASN A C 1
ATOM 2401 O O . ASN A 1 332 ? -62.003 -21.998 128.021 1.00 83.06 332 ASN A O 1
ATOM 2405 N N . THR A 1 333 ? -60.478 -20.733 126.974 1.00 81.19 333 THR A N 1
ATOM 2406 C CA . THR A 1 333 ? -60.707 -19.537 127.810 1.00 81.19 333 THR A CA 1
ATOM 2407 C C . THR A 1 333 ? -62.122 -18.971 127.639 1.00 81.19 333 THR A C 1
ATOM 2409 O O . THR A 1 333 ? -62.768 -18.596 128.620 1.00 81.19 333 THR A O 1
ATOM 2412 N N . ALA A 1 334 ? -62.645 -18.939 126.410 1.00 78.12 334 ALA A N 1
ATOM 2413 C CA . ALA A 1 334 ? -64.013 -18.515 126.127 1.00 78.12 334 ALA A CA 1
ATOM 2414 C C . ALA A 1 334 ? -65.041 -19.452 126.781 1.00 78.12 334 ALA A C 1
ATOM 2416 O O . ALA A 1 334 ? -66.020 -18.969 127.348 1.00 78.12 334 ALA A O 1
ATOM 2417 N N . LYS A 1 335 ? -64.786 -20.767 126.781 1.00 80.62 335 LYS A N 1
ATOM 2418 C CA . LYS A 1 335 ? -65.615 -21.755 127.480 1.00 80.62 335 LYS A CA 1
ATOM 2419 C C . LYS A 1 335 ? -65.637 -21.511 128.992 1.00 80.62 335 LYS A C 1
ATOM 2421 O O . LYS A 1 335 ? -66.723 -21.406 129.549 1.00 80.62 335 LYS A O 1
ATOM 2426 N N . GLU A 1 336 ? -64.489 -21.335 129.651 1.00 80.62 336 GLU A N 1
ATOM 2427 C CA . GLU A 1 336 ? -64.471 -21.019 131.092 1.00 80.62 336 GLU A CA 1
ATOM 2428 C C . GLU A 1 336 ? -65.247 -19.738 131.429 1.00 80.62 336 GLU A C 1
ATOM 2430 O O . GLU A 1 336 ? -65.897 -19.646 132.473 1.00 80.62 336 GLU A O 1
ATOM 2435 N N . ASN A 1 337 ? -65.177 -18.729 130.558 1.00 81.12 337 ASN A N 1
ATOM 2436 C CA . ASN A 1 337 ? -65.917 -17.483 130.735 1.00 81.12 337 ASN A CA 1
ATOM 2437 C C . ASN A 1 337 ? -67.421 -17.661 130.474 1.00 81.12 337 ASN A C 1
ATOM 2439 O O . ASN A 1 337 ? -68.224 -17.064 131.191 1.00 81.12 337 ASN A O 1
ATOM 2443 N N . ALA A 1 338 ? -67.815 -18.518 129.529 1.00 74.62 338 ALA A N 1
ATOM 2444 C CA . ALA A 1 338 ? -69.206 -18.909 129.316 1.00 74.62 338 ALA A CA 1
ATOM 2445 C C . ALA A 1 338 ? -69.764 -19.711 130.506 1.00 74.62 338 ALA A C 1
ATOM 2447 O O . ALA A 1 338 ? -70.863 -19.415 130.969 1.00 74.62 338 ALA A O 1
ATOM 2448 N N . ASP A 1 339 ? -68.990 -20.645 131.067 1.00 82.12 339 ASP A N 1
ATOM 2449 C CA . ASP A 1 339 ? -69.361 -21.411 132.263 1.00 82.12 339 ASP A CA 1
ATOM 2450 C C . ASP A 1 339 ? -69.525 -20.482 133.488 1.00 82.12 339 ASP A C 1
ATOM 2452 O O . ASP A 1 339 ? -70.490 -20.611 134.249 1.00 82.12 339 ASP A O 1
ATOM 2456 N N . LYS A 1 340 ? -68.657 -19.471 133.657 1.00 78.50 340 LYS A N 1
ATOM 2457 C CA . LYS A 1 340 ? -68.834 -18.405 134.670 1.00 78.50 340 LYS A CA 1
ATOM 2458 C C . LYS A 1 340 ? -70.102 -17.579 134.409 1.00 78.50 340 LYS A C 1
ATOM 2460 O O . LYS A 1 340 ? -70.906 -17.390 135.322 1.00 78.50 340 LYS A O 1
ATOM 2465 N N . ALA A 1 341 ? -70.317 -17.122 133.174 1.00 73.31 341 ALA A N 1
ATOM 2466 C CA . ALA A 1 341 ? -71.474 -16.307 132.800 1.00 73.31 341 ALA A CA 1
ATOM 2467 C C . ALA A 1 341 ? -72.808 -17.054 132.975 1.00 73.31 341 ALA A C 1
ATOM 2469 O O . ALA A 1 341 ? -73.767 -16.475 133.483 1.00 73.31 341 ALA A O 1
ATOM 2470 N N . ALA A 1 342 ? -72.863 -18.344 132.632 1.00 74.06 342 ALA A N 1
ATOM 2471 C CA . ALA A 1 342 ? -74.038 -19.192 132.811 1.00 74.06 342 ALA A CA 1
ATOM 2472 C C . ALA A 1 342 ? -74.411 -19.359 134.293 1.00 74.06 342 ALA A C 1
ATOM 2474 O O . ALA A 1 342 ? -75.590 -19.291 134.643 1.00 74.06 342 ALA A O 1
ATOM 2475 N N . ASN A 1 343 ? -73.422 -19.510 135.182 1.00 78.25 343 ASN A N 1
ATOM 2476 C CA . ASN A 1 343 ? -73.664 -19.557 136.626 1.00 78.25 343 ASN A CA 1
ATOM 2477 C C . ASN A 1 343 ? -74.187 -18.212 137.169 1.00 78.25 343 ASN A C 1
ATOM 2479 O O . ASN A 1 343 ? -75.163 -18.200 137.922 1.00 78.25 343 ASN A O 1
ATOM 2483 N N . THR A 1 344 ? -73.628 -17.081 136.725 1.00 75.50 344 THR A N 1
ATOM 2484 C CA . THR A 1 344 ? -74.138 -15.738 137.069 1.00 75.50 344 THR A CA 1
ATOM 2485 C C . THR A 1 344 ? -75.567 -15.517 136.561 1.00 75.50 344 THR A C 1
ATOM 2487 O O . THR A 1 344 ? -76.424 -15.052 137.313 1.00 75.50 344 THR A O 1
ATOM 2490 N N . ALA A 1 345 ? -75.865 -15.902 135.317 1.00 69.88 345 ALA A N 1
ATOM 2491 C CA . ALA A 1 345 ? -77.207 -15.804 134.740 1.00 69.88 345 ALA A CA 1
ATOM 2492 C C . ALA A 1 345 ? -78.223 -16.683 135.489 1.00 69.88 345 ALA A C 1
ATOM 2494 O O . ALA A 1 345 ? -79.354 -16.260 135.726 1.00 69.88 345 ALA A O 1
ATOM 2495 N N . LYS A 1 346 ? -77.814 -17.878 135.932 1.00 79.06 346 LYS A N 1
ATOM 2496 C CA . LYS A 1 346 ? -78.650 -18.778 136.736 1.00 79.06 346 LYS A CA 1
ATOM 2497 C C . LYS A 1 346 ? -78.957 -18.202 138.123 1.00 79.06 346 LYS A C 1
ATOM 2499 O O . LYS A 1 346 ? -80.087 -18.330 138.583 1.00 79.06 346 LYS A O 1
ATOM 2504 N N . ALA A 1 347 ? -78.003 -17.517 138.756 1.00 72.31 347 ALA A N 1
ATOM 2505 C CA . ALA A 1 347 ? -78.248 -16.778 139.998 1.00 72.31 347 ALA A CA 1
ATOM 2506 C C . ALA A 1 347 ? -79.205 -15.585 139.784 1.00 72.31 347 ALA A C 1
ATOM 2508 O O . ALA A 1 347 ? -80.133 -15.389 140.570 1.00 72.31 347 ALA A O 1
ATOM 2509 N N . ALA A 1 348 ? -79.032 -14.833 138.692 1.00 69.62 348 ALA A N 1
ATOM 2510 C CA . ALA A 1 348 ? -79.916 -13.722 138.335 1.00 69.62 348 ALA A CA 1
ATOM 2511 C C . ALA A 1 348 ? -81.358 -14.180 138.036 1.00 69.62 348 ALA A C 1
ATOM 2513 O O . ALA A 1 348 ? -82.303 -13.509 138.445 1.00 69.62 348 ALA A O 1
ATOM 2514 N N . ALA A 1 349 ? -81.541 -15.337 137.391 1.00 70.62 349 ALA A N 1
ATOM 2515 C CA . ALA A 1 349 ? -82.860 -15.918 137.132 1.00 70.62 349 ALA A CA 1
ATOM 2516 C C . ALA A 1 349 ? -83.604 -16.302 138.427 1.00 70.62 349 ALA A C 1
ATOM 2518 O O . ALA A 1 349 ? -84.801 -16.045 138.544 1.00 70.62 349 ALA A O 1
ATOM 2519 N N . THR A 1 350 ? -82.903 -16.849 139.427 1.00 74.38 350 THR A N 1
ATOM 2520 C CA . THR A 1 350 ? -83.484 -17.108 140.758 1.00 74.38 350 THR A CA 1
ATOM 2521 C C . THR A 1 350 ? -83.968 -15.812 141.412 1.00 74.38 350 THR A C 1
ATOM 2523 O O . THR A 1 350 ? -85.113 -15.741 141.854 1.00 74.38 350 THR A O 1
ATOM 2526 N N . LEU A 1 351 ? -83.138 -14.762 141.400 1.00 77.75 351 LEU A N 1
ATOM 2527 C CA . LEU A 1 351 ? -83.487 -13.453 141.962 1.00 77.75 351 LEU A CA 1
ATOM 2528 C C . LEU A 1 351 ? -84.659 -12.788 141.213 1.00 77.75 351 LEU A C 1
ATOM 2530 O O . LEU A 1 351 ? -85.506 -12.143 141.829 1.00 77.75 351 LEU A O 1
ATOM 2534 N N . ALA A 1 352 ? -84.745 -12.964 139.891 1.00 68.62 352 ALA A N 1
ATOM 2535 C CA . ALA A 1 352 ? -85.864 -12.474 139.087 1.00 68.62 352 ALA A CA 1
ATOM 2536 C C . ALA A 1 352 ? -87.191 -13.156 139.466 1.00 68.62 352 ALA A C 1
ATOM 2538 O O . ALA A 1 352 ? -88.209 -12.475 139.581 1.00 68.62 352 ALA A O 1
ATOM 2539 N N . ASN A 1 353 ? -87.178 -14.465 139.743 1.00 74.75 353 ASN A N 1
ATOM 2540 C CA . ASN A 1 353 ? -88.366 -15.196 140.194 1.00 74.75 353 ASN A CA 1
ATOM 2541 C C . ASN A 1 353 ? -88.834 -14.752 141.595 1.00 74.75 353 ASN A C 1
ATOM 2543 O O . ASN A 1 353 ? -90.037 -14.613 141.816 1.00 74.75 353 ASN A O 1
ATOM 2547 N N . GLU A 1 354 ? -87.917 -14.440 142.521 1.00 71.56 354 GLU A N 1
ATOM 2548 C CA . GLU A 1 354 ? -88.284 -13.817 143.807 1.00 71.56 354 GLU A CA 1
ATOM 2549 C C . GLU A 1 354 ? -88.938 -12.437 143.615 1.00 71.56 354 GLU A C 1
ATOM 2551 O O . GLU A 1 354 ? -89.898 -12.093 144.308 1.00 71.56 354 GLU A O 1
ATOM 2556 N N . LYS A 1 355 ? -88.455 -11.637 142.653 1.00 73.69 355 LYS A N 1
ATOM 2557 C CA . LYS A 1 355 ? -89.063 -10.338 142.321 1.00 73.69 355 LYS A CA 1
ATOM 2558 C C . LYS A 1 355 ? -90.418 -10.469 141.623 1.00 73.69 355 LYS A C 1
ATOM 2560 O O . LYS A 1 355 ? -91.276 -9.628 141.879 1.00 73.69 355 LYS A O 1
ATOM 2565 N N . ALA A 1 356 ? -90.638 -11.512 140.823 1.00 68.50 356 ALA A N 1
ATOM 2566 C CA . ALA A 1 356 ? -91.936 -11.793 140.211 1.00 68.50 356 ALA A CA 1
ATOM 2567 C C . ALA A 1 356 ? -93.017 -12.070 141.272 1.00 68.50 356 ALA A C 1
ATOM 2569 O O . ALA A 1 356 ? -94.029 -11.376 141.295 1.00 68.50 356 ALA A O 1
ATOM 2570 N N . GLY A 1 357 ? -92.763 -12.966 142.236 1.00 72.56 357 GLY A N 1
ATOM 2571 C CA . GLY A 1 357 ? -93.736 -13.266 143.300 1.00 72.56 357 GLY A CA 1
ATOM 2572 C C . GLY A 1 357 ? -94.086 -12.059 144.189 1.00 72.56 357 GLY A C 1
ATOM 2573 O O . GLY A 1 357 ? -95.224 -11.913 144.643 1.00 72.56 357 GLY A O 1
ATOM 2574 N N . LEU A 1 358 ? -93.134 -11.140 144.396 1.00 73.38 358 LEU A N 1
ATOM 2575 C CA . LEU A 1 358 ? -93.394 -9.855 145.060 1.00 73.38 358 LEU A CA 1
ATOM 2576 C C . LEU A 1 358 ? -94.258 -8.913 144.200 1.00 73.38 358 LEU A C 1
ATOM 2578 O O . LEU A 1 358 ? -95.091 -8.189 144.746 1.00 73.38 358 LEU A O 1
ATOM 2582 N N . ALA A 1 359 ? -94.092 -8.929 142.874 1.00 64.81 359 ALA A N 1
ATOM 2583 C CA . ALA A 1 359 ? -94.902 -8.142 141.947 1.00 64.81 359 ALA A CA 1
ATOM 2584 C C . ALA A 1 359 ? -96.344 -8.672 141.847 1.00 64.81 359 ALA A C 1
ATOM 2586 O O . ALA A 1 359 ? -97.278 -7.875 141.911 1.00 64.81 359 ALA A O 1
ATOM 2587 N N . ASP A 1 360 ? -96.540 -9.993 141.796 1.00 75.12 360 ASP A N 1
ATOM 2588 C CA . ASP A 1 360 ? -97.870 -10.624 141.809 1.00 75.12 360 ASP A CA 1
ATOM 2589 C C . ASP A 1 360 ? -98.637 -10.293 143.102 1.00 75.12 360 ASP A C 1
ATOM 2591 O O . ASP A 1 360 ? -99.824 -9.958 143.073 1.00 75.12 360 ASP A O 1
ATOM 2595 N N . THR A 1 361 ? -97.935 -10.288 144.242 1.00 71.00 361 THR A N 1
ATOM 2596 C CA . THR A 1 361 ? -98.495 -9.875 145.541 1.00 71.00 361 THR A CA 1
ATOM 2597 C C . THR A 1 361 ? -98.966 -8.412 145.517 1.00 71.00 361 THR A C 1
ATOM 2599 O O . THR A 1 361 ? -100.042 -8.095 146.027 1.00 71.00 361 THR A O 1
ATOM 2602 N N . ALA A 1 362 ? -98.199 -7.514 144.887 1.00 67.19 362 ALA A N 1
ATOM 2603 C CA . ALA A 1 362 ? -98.580 -6.110 144.724 1.00 67.19 362 ALA A CA 1
ATOM 2604 C C . ALA A 1 362 ? -99.737 -5.918 143.722 1.00 67.19 362 ALA A C 1
ATOM 2606 O O . ALA A 1 362 ? -100.623 -5.092 143.951 1.00 67.19 362 ALA A O 1
ATOM 2607 N N . ALA A 1 363 ? -99.771 -6.703 142.641 1.00 67.69 363 ALA A N 1
ATOM 2608 C CA . ALA A 1 363 ? -100.849 -6.681 141.654 1.00 67.69 363 ALA A CA 1
ATOM 2609 C C . ALA A 1 363 ? -102.189 -7.141 142.252 1.00 67.69 363 ALA A C 1
ATOM 2611 O O . ALA A 1 363 ? -103.236 -6.579 141.923 1.00 67.69 363 ALA A O 1
ATOM 2612 N N . LEU A 1 364 ? -102.178 -8.115 143.169 1.00 75.56 364 LEU A N 1
ATOM 2613 C CA . LEU A 1 364 ? -103.384 -8.545 143.879 1.00 75.56 364 LEU A CA 1
ATOM 2614 C C . LEU A 1 364 ? -103.960 -7.407 144.743 1.00 75.56 364 LEU A C 1
ATOM 2616 O O . LEU A 1 364 ? -105.146 -7.100 144.636 1.00 75.56 364 LEU A O 1
ATOM 2620 N N . ALA A 1 365 ? -103.111 -6.715 145.511 1.00 71.31 365 ALA A N 1
ATOM 2621 C CA . ALA A 1 365 ? -103.518 -5.568 146.329 1.00 71.31 365 ALA A CA 1
ATOM 2622 C C . ALA A 1 365 ? -104.053 -4.387 145.490 1.00 71.31 365 ALA A C 1
ATOM 2624 O O . ALA A 1 365 ? -105.027 -3.738 145.876 1.00 71.31 365 ALA A O 1
ATOM 2625 N N . ALA A 1 366 ? -103.463 -4.134 144.316 1.00 66.31 366 ALA A N 1
ATOM 2626 C CA . ALA A 1 366 ? -103.949 -3.116 143.383 1.00 66.31 366 ALA A CA 1
ATOM 2627 C C . ALA A 1 366 ? -105.341 -3.446 142.808 1.00 66.31 366 ALA A C 1
ATOM 2629 O O . ALA A 1 366 ? -106.137 -2.537 142.571 1.00 66.31 366 ALA A O 1
ATOM 2630 N N . ASN A 1 367 ? -105.664 -4.731 142.616 1.00 76.31 367 ASN A N 1
ATOM 2631 C CA . ASN A 1 367 ? -106.992 -5.147 142.163 1.00 76.31 367 ASN A CA 1
ATOM 2632 C C . ASN A 1 367 ? -108.063 -4.984 143.255 1.00 76.31 367 ASN A C 1
ATOM 2634 O O . ASN A 1 367 ? -109.160 -4.537 142.934 1.00 76.31 367 ASN A O 1
ATOM 2638 N N . THR A 1 368 ? -107.752 -5.231 144.533 1.00 73.31 368 THR A N 1
ATOM 2639 C CA . THR A 1 368 ? -108.686 -4.935 145.641 1.00 73.31 368 THR A CA 1
ATOM 2640 C C . THR A 1 368 ? -109.056 -3.448 145.678 1.00 73.31 368 THR A C 1
ATOM 2642 O O . THR A 1 368 ? -110.235 -3.106 145.645 1.00 73.31 368 THR A O 1
ATOM 2645 N N . ALA A 1 369 ? -108.062 -2.553 145.618 1.00 68.81 369 ALA A N 1
ATOM 2646 C CA . ALA A 1 369 ? -108.300 -1.105 145.613 1.00 68.81 369 ALA A CA 1
ATOM 2647 C C . ALA A 1 369 ? -109.103 -0.609 144.387 1.00 68.81 369 ALA A C 1
ATOM 2649 O O . ALA A 1 369 ? -109.744 0.443 144.439 1.00 68.81 369 ALA A O 1
ATOM 2650 N N . LYS A 1 370 ? -109.088 -1.360 143.277 1.00 75.19 370 LYS A N 1
ATOM 2651 C CA . LYS A 1 370 ? -109.908 -1.084 142.090 1.00 75.19 370 LYS A CA 1
ATOM 2652 C C . LYS A 1 370 ? -111.385 -1.425 142.322 1.00 75.19 370 LYS A C 1
ATOM 2654 O O . LYS A 1 370 ? -112.241 -0.688 141.839 1.00 75.19 370 LYS A O 1
ATOM 2659 N N . GLU A 1 371 ? -111.698 -2.504 143.037 1.00 73.81 371 GLU A N 1
ATOM 2660 C CA . GLU A 1 371 ? -113.089 -2.877 143.342 1.00 73.81 371 GLU A CA 1
ATOM 2661 C C . GLU A 1 371 ? -113.743 -1.870 144.304 1.00 73.81 371 GLU A C 1
ATOM 2663 O O . GLU A 1 371 ? -114.863 -1.425 144.045 1.00 73.81 371 GLU A O 1
ATOM 2668 N N . ASP A 1 372 ? -113.005 -1.390 145.313 1.00 74.06 372 ASP A N 1
ATOM 2669 C CA . ASP A 1 372 ? -113.446 -0.292 146.191 1.00 74.06 372 ASP A CA 1
ATOM 2670 C C . ASP A 1 372 ? -113.781 0.990 145.397 1.00 74.06 372 ASP A C 1
ATOM 2672 O O . ASP A 1 372 ? -114.790 1.657 145.649 1.00 74.06 372 ASP A O 1
ATOM 2676 N N . ALA A 1 373 ? -112.967 1.328 144.389 1.00 66.94 373 ALA A N 1
ATOM 2677 C CA . ALA A 1 373 ? -113.191 2.492 143.529 1.00 66.94 373 ALA A CA 1
ATOM 2678 C C . ALA A 1 373 ? -114.418 2.341 142.603 1.00 66.94 373 ALA A C 1
ATOM 2680 O O . ALA A 1 373 ? -115.108 3.326 142.323 1.00 66.94 373 ALA A O 1
ATOM 2681 N N . ILE A 1 374 ? -114.731 1.120 142.156 1.00 77.00 374 ILE A N 1
ATOM 2682 C CA . ILE A 1 374 ? -115.956 0.832 141.390 1.00 77.00 374 ILE A CA 1
ATOM 2683 C C . ILE A 1 374 ? -117.185 1.030 142.288 1.00 77.00 374 ILE A C 1
ATOM 2685 O O . ILE A 1 374 ? -118.096 1.771 141.917 1.00 77.00 374 ILE A O 1
ATOM 2689 N N . ALA A 1 375 ? -117.168 0.492 143.513 1.00 72.75 375 ALA A N 1
ATOM 2690 C CA . ALA A 1 375 ? -118.255 0.673 144.478 1.00 72.75 375 ALA A CA 1
ATOM 2691 C C . ALA A 1 375 ? -118.500 2.155 144.839 1.00 72.75 375 ALA A C 1
ATOM 2693 O O . ALA A 1 375 ? -119.646 2.575 145.026 1.00 72.75 375 ALA A O 1
ATOM 2694 N N . ALA A 1 376 ? -117.450 2.982 144.886 1.00 73.56 376 ALA A N 1
ATOM 2695 C CA . ALA A 1 376 ? -117.588 4.432 145.044 1.00 73.56 376 ALA A CA 1
ATOM 2696 C C . ALA A 1 376 ? -118.237 5.113 143.817 1.00 73.56 376 ALA A C 1
ATOM 2698 O O . ALA A 1 376 ? -118.993 6.075 143.971 1.00 73.56 376 ALA A O 1
ATOM 2699 N N . THR A 1 377 ? -117.982 4.601 142.610 1.00 73.06 377 THR A N 1
ATOM 2700 C CA . THR A 1 377 ? -118.478 5.169 141.344 1.00 73.06 377 THR A CA 1
ATOM 2701 C C . THR A 1 377 ? -119.983 4.940 141.158 1.00 73.06 377 THR A C 1
ATOM 2703 O O . THR A 1 377 ? -120.706 5.877 140.817 1.00 73.06 377 THR A O 1
ATOM 2706 N N . ASP A 1 378 ? -120.499 3.748 141.466 1.00 77.81 378 ASP A N 1
ATOM 2707 C CA . ASP A 1 378 ? -121.935 3.446 141.316 1.00 77.81 378 ASP A CA 1
ATOM 2708 C C . ASP A 1 378 ? -122.825 4.259 142.276 1.00 77.81 378 ASP A C 1
ATOM 2710 O O . ASP A 1 378 ? -123.934 4.684 141.925 1.00 77.81 378 ASP A O 1
ATOM 2714 N N . ASN A 1 379 ? -122.305 4.575 143.466 1.00 72.94 379 ASN A N 1
ATOM 2715 C CA . ASN A 1 379 ? -122.949 5.504 144.397 1.00 72.94 379 ASN A CA 1
ATOM 2716 C C . ASN A 1 379 ? -123.045 6.933 143.824 1.00 72.94 379 ASN A C 1
ATOM 2718 O O . ASN A 1 379 ? -124.054 7.610 144.035 1.00 72.94 379 ASN A O 1
ATOM 2722 N N . ALA A 1 380 ? -122.041 7.388 143.065 1.00 69.25 380 ALA A N 1
ATOM 2723 C CA . ALA A 1 380 ? -122.062 8.694 142.404 1.00 69.25 380 ALA A CA 1
ATOM 2724 C C . ALA A 1 380 ? -123.033 8.728 141.207 1.00 69.25 380 ALA A C 1
ATOM 2726 O O . ALA A 1 380 ? -123.814 9.673 141.078 1.00 69.25 380 ALA A O 1
ATOM 2727 N N . ASN A 1 381 ? -123.063 7.671 140.386 1.00 76.50 381 ASN A N 1
ATOM 2728 C CA . ASN A 1 381 ? -124.010 7.535 139.269 1.00 76.50 381 ASN A CA 1
ATOM 2729 C C . ASN A 1 381 ? -125.472 7.615 139.753 1.00 76.50 381 ASN A C 1
ATOM 2731 O O . ASN A 1 381 ? -126.287 8.353 139.196 1.00 76.50 381 ASN A O 1
ATOM 2735 N N . THR A 1 382 ? -125.776 6.962 140.879 1.00 72.38 382 THR A N 1
ATOM 2736 C CA . THR A 1 382 ? -127.100 7.000 141.532 1.00 72.38 382 THR A CA 1
ATOM 2737 C C . THR A 1 382 ? -127.526 8.418 141.963 1.00 72.38 382 THR A C 1
ATOM 2739 O O . THR A 1 382 ? -128.722 8.707 142.077 1.00 72.38 382 THR A O 1
ATOM 2742 N N . ALA A 1 383 ? -126.577 9.333 142.192 1.00 69.19 383 ALA A N 1
ATOM 2743 C CA . ALA A 1 383 ? -126.866 10.742 142.464 1.00 69.19 383 ALA A CA 1
ATOM 2744 C C . ALA A 1 383 ? -127.113 11.555 141.177 1.00 69.19 383 ALA A C 1
ATOM 2746 O O . ALA A 1 383 ? -128.011 12.400 141.161 1.00 69.19 383 ALA A O 1
ATOM 2747 N N . ALA A 1 384 ? -126.382 11.275 140.091 1.00 69.69 384 ALA A N 1
ATOM 2748 C CA . ALA A 1 384 ? -126.548 11.951 138.798 1.00 69.69 384 ALA A CA 1
ATOM 2749 C C . ALA A 1 384 ? -127.953 11.737 138.195 1.00 69.69 384 ALA A C 1
ATOM 2751 O O . ALA A 1 384 ? -128.584 12.688 137.729 1.00 69.69 384 ALA A O 1
ATOM 2752 N N . ASP A 1 385 ? -128.514 10.532 138.325 1.00 77.75 385 ASP A N 1
ATOM 2753 C CA . ASP A 1 385 ? -129.873 10.198 137.863 1.00 77.75 385 ASP A CA 1
ATOM 2754 C C . ASP A 1 385 ? -131.005 10.939 138.602 1.00 77.75 385 ASP A C 1
ATOM 2756 O O . ASP A 1 385 ? -132.168 10.901 138.172 1.00 77.75 385 ASP A O 1
ATOM 2760 N N . ARG A 1 386 ? -130.705 11.621 139.715 1.00 67.88 386 ARG A N 1
ATOM 2761 C CA . ARG A 1 386 ? -131.632 12.568 140.360 1.00 67.88 386 ARG A CA 1
ATOM 2762 C C . ARG A 1 386 ? -131.505 13.987 139.805 1.00 67.88 386 ARG A C 1
ATOM 2764 O O . ARG A 1 386 ? -132.491 14.714 139.838 1.00 67.88 386 ARG A O 1
ATOM 2771 N N . ALA A 1 387 ? -130.338 14.368 139.284 1.00 68.62 387 ALA A N 1
ATOM 2772 C CA . ALA A 1 387 ? -130.107 15.680 138.686 1.00 68.62 387 ALA A CA 1
ATOM 2773 C C . ALA A 1 387 ? -130.686 15.777 137.264 1.00 68.62 387 ALA A C 1
ATOM 2775 O O . ALA A 1 387 ? -131.388 16.739 136.961 1.00 68.62 387 ALA A O 1
ATOM 2776 N N . ASN A 1 388 ? -130.479 14.762 136.416 1.00 70.38 388 ASN A N 1
ATOM 2777 C CA . ASN A 1 388 ? -130.919 14.801 135.011 1.00 70.38 388 ASN A CA 1
ATOM 2778 C C . ASN A 1 388 ? -132.445 14.975 134.862 1.00 70.38 388 ASN A C 1
ATOM 2780 O O . ASN A 1 388 ? -132.900 15.785 134.058 1.00 70.38 388 ASN A O 1
ATOM 2784 N N . ARG A 1 389 ? -133.240 14.332 135.731 1.00 67.75 389 ARG A N 1
ATOM 2785 C CA . ARG A 1 389 ? -134.710 14.497 135.784 1.00 67.75 389 ARG A CA 1
ATOM 2786 C C . ARG A 1 389 ? -135.193 15.897 136.190 1.00 67.75 389 ARG A C 1
ATOM 2788 O O . ARG A 1 389 ? -136.377 16.184 136.047 1.00 67.75 389 ARG A O 1
ATOM 2795 N N . ALA A 1 390 ? -134.314 16.764 136.694 1.00 64.44 390 ALA A N 1
ATOM 2796 C CA . ALA A 1 390 ? -134.620 18.178 136.915 1.00 64.44 390 ALA A CA 1
ATOM 2797 C C . ALA A 1 390 ? -134.281 19.059 135.694 1.00 64.44 390 ALA A C 1
ATOM 2799 O O . ALA A 1 390 ? -134.812 20.162 135.586 1.00 64.44 390 ALA A O 1
ATOM 2800 N N . ALA A 1 391 ? -133.430 18.585 134.774 1.00 62.56 391 ALA A N 1
ATOM 2801 C CA . ALA A 1 391 ? -132.999 19.329 133.588 1.00 62.56 391 ALA A CA 1
ATOM 2802 C C . ALA A 1 391 ? -133.986 19.199 132.412 1.00 62.56 391 ALA A C 1
ATOM 2804 O O . ALA A 1 391 ? -134.324 20.206 131.790 1.00 62.56 391 ALA A O 1
ATOM 2805 N N . GLU A 1 392 ? -134.523 17.997 132.159 1.00 67.12 392 GLU A N 1
ATOM 2806 C CA . GLU A 1 392 ? -135.505 17.747 131.082 1.00 67.12 392 GLU A CA 1
ATOM 2807 C C . GLU A 1 392 ? -136.747 18.657 131.187 1.00 67.12 392 GLU A C 1
ATOM 2809 O O . GLU A 1 392 ? -137.322 19.070 130.181 1.00 67.12 392 GLU A O 1
ATOM 2814 N N . ALA A 1 393 ? -137.132 19.033 132.412 1.00 58.06 393 ALA A N 1
ATOM 2815 C CA . ALA A 1 393 ? -138.253 19.932 132.684 1.00 58.06 393 ALA A CA 1
ATOM 2816 C C . ALA A 1 393 ? -138.013 21.400 132.260 1.00 58.06 393 ALA A C 1
ATOM 2818 O O . ALA A 1 393 ? -138.972 22.168 132.184 1.00 58.06 393 ALA A O 1
ATOM 2819 N N . ALA A 1 394 ? -136.764 21.804 132.000 1.00 59.19 394 ALA A N 1
ATOM 2820 C CA . ALA A 1 394 ? -136.403 23.170 131.613 1.00 59.19 394 ALA A CA 1
ATOM 2821 C C . ALA A 1 394 ? -136.209 23.340 130.095 1.00 59.19 394 ALA A C 1
ATOM 2823 O O . ALA A 1 394 ? -136.517 24.397 129.542 1.00 59.19 394 ALA A O 1
ATOM 2824 N N . GLU A 1 395 ? -135.712 22.311 129.404 1.00 61.69 395 GLU A N 1
ATOM 2825 C CA . GLU A 1 395 ? -135.246 22.436 128.014 1.00 61.69 395 GLU A CA 1
ATOM 2826 C C . GLU A 1 395 ? -136.392 22.578 126.991 1.00 61.69 395 GLU A C 1
ATOM 2828 O O . GLU A 1 395 ? -136.244 23.228 125.954 1.00 61.69 395 GLU A O 1
ATOM 2833 N N . GLY A 1 396 ? -137.591 22.086 127.327 1.00 62.81 396 GLY A N 1
ATOM 2834 C CA . GLY A 1 396 ? -138.797 22.214 126.498 1.00 62.81 396 GLY A CA 1
ATOM 2835 C C . GLY A 1 396 ? -139.315 23.648 126.279 1.00 62.81 396 GLY A C 1
ATOM 2836 O O . GLY A 1 396 ? -140.255 23.833 125.508 1.00 62.81 396 GLY A O 1
ATOM 2837 N N . ALA A 1 397 ? -138.734 24.663 126.931 1.00 60.81 397 ALA A N 1
ATOM 2838 C CA . ALA A 1 397 ? -139.244 26.038 126.933 1.00 60.81 397 ALA A CA 1
ATOM 2839 C C . ALA A 1 397 ? -138.648 26.984 125.862 1.00 60.81 397 ALA A C 1
ATOM 2841 O O . ALA A 1 397 ? -139.165 28.087 125.694 1.00 60.81 397 ALA A O 1
ATOM 2842 N N . ILE A 1 398 ? -137.566 26.605 125.163 1.00 60.25 398 ILE A N 1
ATOM 2843 C CA . ILE A 1 398 ? -136.693 27.572 124.448 1.00 60.25 398 ILE A CA 1
ATOM 2844 C C . ILE A 1 398 ? -136.687 27.430 122.904 1.00 60.25 398 ILE A C 1
ATOM 2846 O O . ILE A 1 398 ? -136.267 28.344 122.193 1.00 60.25 398 ILE A O 1
ATOM 2850 N N . SER A 1 399 ? -137.155 26.311 122.339 1.00 53.19 399 SER A N 1
ATOM 2851 C CA . SER A 1 399 ? -136.896 25.971 120.924 1.00 53.19 399 SER A CA 1
ATOM 2852 C C . SER A 1 399 ? -137.816 26.652 119.887 1.00 53.19 399 SER A C 1
ATOM 2854 O O . SER A 1 399 ? -138.994 26.305 119.753 1.00 53.19 399 SER A O 1
ATOM 2856 N N . GLY A 1 400 ? -137.232 27.532 119.055 1.00 59.84 400 GLY A N 1
ATOM 2857 C CA . GLY A 1 400 ? -137.816 27.998 117.782 1.00 59.84 400 GLY A CA 1
ATOM 2858 C C . GLY A 1 400 ? -137.989 29.515 117.610 1.00 59.84 400 GLY A C 1
ATOM 2859 O O . GLY A 1 400 ? -139.024 29.930 117.096 1.00 59.84 400 GLY A O 1
ATOM 2860 N N . LEU A 1 401 ? -137.026 30.337 118.055 1.00 65.44 401 LEU A N 1
ATOM 2861 C CA . LEU A 1 401 ? -137.181 31.802 118.151 1.00 65.44 401 LEU A CA 1
ATOM 2862 C C . LEU A 1 401 ? -136.301 32.665 117.215 1.00 65.44 401 LEU A C 1
ATOM 2864 O O . LEU A 1 401 ? -136.578 33.858 117.107 1.00 65.44 401 LEU A O 1
ATOM 2868 N N . GLN A 1 402 ? -135.265 32.133 116.545 1.00 65.94 402 GLN A N 1
ATOM 2869 C CA . GLN A 1 402 ? -134.361 32.932 115.688 1.00 65.94 402 GLN A CA 1
ATOM 2870 C C . GLN A 1 402 ? -133.823 32.152 114.466 1.00 65.94 402 GLN A C 1
ATOM 2872 O O . GLN A 1 402 ? -133.266 31.075 114.665 1.00 65.94 402 GLN A O 1
ATOM 2877 N N . PRO A 1 403 ? -133.912 32.692 113.230 1.00 69.50 403 PRO A N 1
ATOM 2878 C CA . PRO A 1 403 ? -133.258 32.125 112.043 1.00 69.50 403 PRO A CA 1
ATOM 2879 C C . PRO A 1 403 ? -131.720 32.193 112.069 1.00 69.50 403 PRO A C 1
ATOM 2881 O O . PRO A 1 403 ? -131.144 33.076 112.705 1.00 69.50 403 PRO A O 1
ATOM 2884 N N . ASP A 1 404 ? -131.067 31.298 111.324 1.00 72.81 404 ASP A N 1
ATOM 2885 C CA . ASP A 1 404 ? -129.609 31.142 111.223 1.00 72.81 404 ASP A CA 1
ATOM 2886 C C . ASP A 1 404 ? -129.183 30.921 109.756 1.00 72.81 404 ASP A C 1
ATOM 2888 O O . ASP A 1 404 ? -129.751 30.111 109.024 1.00 72.81 404 ASP A O 1
ATOM 2892 N N . TRP A 1 405 ? -128.150 31.646 109.321 1.00 73.12 405 TRP A N 1
ATOM 2893 C CA . TRP A 1 405 ? -127.611 31.606 107.959 1.00 73.12 405 TRP A CA 1
ATOM 2894 C C . TRP A 1 405 ? -126.876 30.299 107.620 1.00 73.12 405 TRP A C 1
ATOM 2896 O O . TRP A 1 405 ? -126.793 29.933 106.439 1.00 73.12 405 TRP A O 1
ATOM 2906 N N . ASN A 1 406 ? -126.357 29.604 108.638 1.00 76.44 406 ASN A N 1
ATOM 2907 C CA . ASN A 1 406 ? -125.594 28.360 108.505 1.00 76.44 406 ASN A CA 1
ATOM 2908 C C . ASN A 1 406 ? -126.480 27.109 108.426 1.00 76.44 406 ASN A C 1
ATOM 2910 O O . ASN A 1 406 ? -125.991 26.039 108.061 1.00 76.44 406 ASN A O 1
ATOM 2914 N N . VAL A 1 407 ? -127.774 27.223 108.734 1.00 72.19 407 VAL A N 1
ATOM 2915 C CA . VAL A 1 407 ? -128.725 26.119 108.586 1.00 72.19 407 VAL A CA 1
ATOM 2916 C C . VAL A 1 407 ? -128.938 25.840 107.098 1.00 72.19 407 VAL A C 1
ATOM 2918 O O . VAL A 1 407 ? -129.458 26.672 106.357 1.00 72.19 407 VAL A O 1
ATOM 2921 N N . THR A 1 408 ? -128.522 24.651 106.664 1.00 65.75 408 THR A N 1
ATOM 2922 C CA . THR A 1 408 ? -128.675 24.150 105.288 1.00 65.75 408 THR A CA 1
ATOM 2923 C C . THR A 1 408 ? -129.874 23.216 105.113 1.00 65.75 408 THR A C 1
ATOM 2925 O O . THR A 1 408 ? -130.285 22.980 103.982 1.00 65.75 408 THR A O 1
ATOM 2928 N N . ASP A 1 409 ? -130.443 22.708 106.210 1.00 69.75 409 ASP A N 1
ATOM 2929 C CA . ASP A 1 409 ? -131.591 21.795 106.224 1.00 69.75 409 ASP A CA 1
ATOM 2930 C C . ASP A 1 409 ? -132.934 22.562 106.166 1.00 69.75 409 ASP A C 1
ATOM 2932 O O . ASP A 1 409 ? -133.255 23.273 107.125 1.00 69.75 409 ASP A O 1
ATOM 2936 N N . PRO A 1 410 ? -133.751 22.408 105.101 1.00 66.81 410 PRO A N 1
ATOM 2937 C CA . PRO A 1 410 ? -135.011 23.136 104.943 1.00 66.81 410 PRO A CA 1
ATOM 2938 C C . PRO A 1 410 ? -136.118 22.813 105.960 1.00 66.81 410 PRO A C 1
ATOM 2940 O O . PRO A 1 410 ? -137.080 23.578 106.032 1.00 66.81 410 PRO A O 1
ATOM 2943 N N . VAL A 1 411 ? -136.042 21.706 106.717 1.00 74.62 411 VAL A N 1
ATOM 2944 C CA . VAL A 1 411 ? -137.047 21.384 107.762 1.00 74.62 411 VAL A CA 1
ATOM 2945 C C . VAL A 1 411 ? -136.670 21.879 109.160 1.00 74.62 411 VAL A C 1
ATOM 2947 O O . VAL A 1 411 ? -137.505 21.854 110.070 1.00 74.62 411 VAL A O 1
ATOM 2950 N N . ASN A 1 412 ? -135.456 22.397 109.349 1.00 74.62 412 ASN A N 1
ATOM 2951 C CA . ASN A 1 412 ? -135.094 23.100 110.573 1.00 74.62 412 ASN A CA 1
ATOM 2952 C C . ASN A 1 412 ? -135.806 24.469 110.613 1.00 74.62 412 ASN A C 1
ATOM 2954 O O . ASN A 1 412 ? -135.743 25.247 109.661 1.00 74.62 412 ASN A O 1
ATOM 2958 N N . LYS A 1 413 ? -136.455 24.787 111.745 1.00 72.56 413 LYS A N 1
ATOM 2959 C CA . LYS A 1 413 ? -137.245 26.020 111.958 1.00 72.56 413 LYS A CA 1
ATOM 2960 C C . LYS A 1 413 ? -136.476 27.329 111.712 1.00 72.56 413 LYS A C 1
ATOM 2962 O O . LYS A 1 413 ? -137.108 28.377 111.610 1.00 72.56 413 LYS A O 1
ATOM 2967 N N . ASN A 1 414 ? -135.147 27.272 111.631 1.00 76.94 414 ASN A N 1
ATOM 2968 C CA . ASN A 1 414 ? -134.267 28.432 111.538 1.00 76.94 414 ASN A CA 1
ATOM 2969 C C . ASN A 1 414 ? -133.697 28.682 110.114 1.00 76.94 414 ASN A C 1
ATOM 2971 O O . ASN A 1 414 ? -132.873 29.578 109.955 1.00 76.94 414 ASN A O 1
ATOM 2975 N N . TYR A 1 415 ? -134.095 27.914 109.089 1.00 78.75 415 TYR A N 1
ATOM 2976 C CA . TYR A 1 415 ? -133.555 27.980 107.714 1.00 78.75 415 TYR A CA 1
ATOM 2977 C C . TYR A 1 415 ? -133.860 29.294 106.945 1.00 78.75 415 TYR A C 1
ATOM 2979 O O . TYR A 1 415 ? -134.883 29.943 107.173 1.00 78.75 415 TYR A O 1
ATOM 2987 N N . ILE A 1 416 ? -132.995 29.664 105.981 1.00 74.62 416 ILE A N 1
ATOM 2988 C CA . ILE A 1 416 ? -133.108 30.872 105.132 1.00 74.62 416 ILE A CA 1
ATOM 2989 C C . ILE A 1 416 ? -132.988 30.512 103.637 1.00 74.62 416 ILE A C 1
ATOM 2991 O O . ILE A 1 416 ? -132.033 29.852 103.2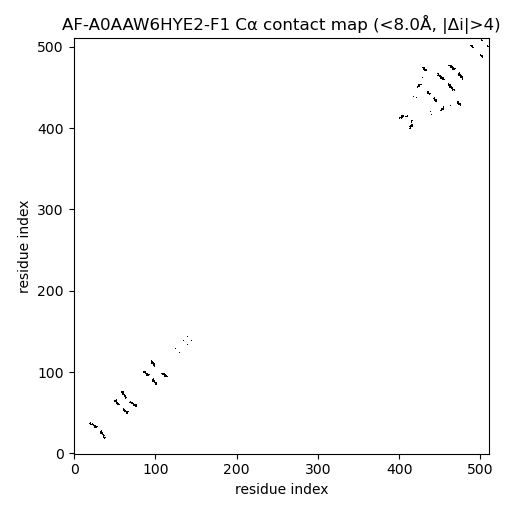28 1.00 74.62 416 ILE A O 1
ATOM 2995 N N . LYS A 1 417 ? -133.932 31.002 102.817 1.00 73.38 417 LYS A N 1
ATOM 2996 C CA . LYS A 1 417 ? -134.112 30.674 101.387 1.00 73.38 417 LYS A CA 1
ATOM 2997 C C . LYS A 1 417 ? -133.655 31.804 100.432 1.00 73.38 417 LYS A C 1
ATOM 2999 O O . LYS A 1 417 ? -133.743 32.970 100.805 1.00 73.38 417 LYS A O 1
ATOM 3004 N N . ASN A 1 418 ? -133.268 31.451 99.194 1.00 66.69 418 ASN A N 1
ATOM 3005 C CA . ASN A 1 418 ? -132.841 32.331 98.087 1.00 66.69 418 ASN A CA 1
ATOM 3006 C C . ASN A 1 418 ? -131.578 33.163 98.404 1.00 66.69 418 ASN A C 1
ATOM 3008 O O . ASN A 1 418 ? -131.668 34.339 98.762 1.00 66.69 418 ASN A O 1
ATOM 3012 N N . LYS A 1 419 ? -130.388 32.563 98.250 1.00 70.44 419 LYS A N 1
ATOM 3013 C CA . LYS A 1 419 ? -129.091 33.239 98.477 1.00 70.44 419 LYS A CA 1
ATOM 3014 C C . LYS A 1 419 ? -128.527 33.849 97.164 1.00 70.44 419 LYS A C 1
ATOM 3016 O O . LYS A 1 419 ? -128.816 33.311 96.099 1.00 70.44 419 LYS A O 1
ATOM 3021 N N . PRO A 1 420 ? -127.763 34.966 97.195 1.00 66.06 420 PRO A N 1
ATOM 3022 C CA . PRO A 1 420 ? -127.221 35.597 95.979 1.00 66.06 420 PRO A CA 1
ATOM 3023 C C . PRO A 1 420 ? -126.009 34.855 95.390 1.00 66.06 420 PRO A C 1
ATOM 3025 O O . PRO A 1 420 ? -125.166 34.367 96.141 1.00 66.06 420 PRO A O 1
ATOM 3028 N N . GLU A 1 421 ? -125.874 34.851 94.061 1.00 69.88 421 GLU A N 1
ATOM 3029 C CA . GLU A 1 421 ? -124.794 34.175 93.321 1.00 69.88 421 GLU A CA 1
ATOM 3030 C C . GLU A 1 421 ? -124.433 34.898 92.002 1.00 69.88 421 GLU A C 1
ATOM 3032 O O . GLU A 1 421 ? -125.191 35.744 91.526 1.00 69.88 421 GLU A O 1
ATOM 3037 N N . ILE A 1 422 ? -123.265 34.572 91.426 1.00 76.56 422 ILE A N 1
ATOM 3038 C CA . ILE A 1 422 ? -122.803 35.035 90.100 1.00 76.56 422 ILE A CA 1
ATOM 3039 C C . ILE A 1 422 ? -122.864 33.837 89.135 1.00 76.56 422 ILE A C 1
ATOM 3041 O O . ILE A 1 422 ? -122.170 32.844 89.387 1.00 76.56 422 ILE A O 1
ATOM 3045 N N . PRO A 1 423 ? -123.664 33.886 88.055 1.00 80.56 423 PRO A N 1
ATOM 3046 C CA . PRO A 1 423 ? -123.888 32.726 87.200 1.00 80.56 423 PRO A CA 1
ATOM 3047 C C . PRO A 1 423 ? -122.773 32.492 86.170 1.00 80.56 423 PRO A C 1
ATOM 3049 O O . PRO A 1 423 ? -122.063 33.403 85.736 1.00 80.56 423 PRO A O 1
ATOM 3052 N N . THR A 1 424 ? -122.665 31.232 85.751 1.00 81.88 424 THR A N 1
ATOM 3053 C CA . THR A 1 424 ? -121.872 30.793 84.597 1.00 81.88 424 THR A CA 1
ATOM 3054 C C . THR A 1 424 ? -122.797 30.641 83.388 1.00 81.88 424 THR A C 1
ATOM 3056 O O . THR A 1 424 ? -123.889 30.094 83.541 1.00 81.88 424 THR A O 1
ATOM 3059 N N . LEU A 1 425 ? -122.367 31.069 82.200 1.00 82.56 425 LEU A N 1
ATOM 3060 C CA . LEU A 1 425 ? -123.064 30.813 80.933 1.00 82.56 425 LEU A CA 1
ATOM 3061 C C . LEU A 1 425 ? -122.250 29.853 80.052 1.00 82.56 425 LEU A C 1
ATOM 3063 O O . LEU A 1 425 ? -121.022 29.847 80.098 1.00 82.56 425 LEU A O 1
ATOM 3067 N N . GLU A 1 426 ? -122.942 29.034 79.254 1.00 78.69 426 GLU A N 1
ATOM 3068 C CA . GLU A 1 426 ? -122.323 28.006 78.393 1.00 78.69 426 GLU A CA 1
ATOM 3069 C C . GLU A 1 426 ? -121.673 28.570 77.116 1.00 78.69 426 GLU A C 1
ATOM 3071 O O . GLU A 1 426 ? -120.934 27.863 76.437 1.00 78.69 426 GLU A O 1
ATOM 3076 N N . ALA A 1 427 ? -121.951 29.831 76.779 1.00 79.12 427 ALA A N 1
ATOM 3077 C CA . ALA A 1 427 ? -121.423 30.526 75.610 1.00 79.12 427 ALA A CA 1
ATOM 3078 C C . ALA A 1 427 ? -121.308 32.033 75.884 1.00 79.12 427 ALA A C 1
ATOM 3080 O O . ALA A 1 427 ? -121.933 32.545 76.818 1.00 79.12 427 ALA A O 1
ATOM 3081 N N . ILE A 1 428 ? -120.542 32.732 75.038 1.00 83.38 428 ILE A N 1
ATOM 3082 C CA . ILE A 1 428 ? -120.435 34.199 75.024 1.00 83.38 428 ILE A CA 1
ATOM 3083 C C . ILE A 1 428 ? -121.852 34.799 75.003 1.00 83.38 428 ILE A C 1
ATOM 3085 O O . ILE A 1 428 ? -122.631 34.454 74.108 1.00 83.38 428 ILE A O 1
ATOM 3089 N N . PRO A 1 429 ? -122.219 35.664 75.967 1.00 83.69 429 PRO A N 1
ATOM 3090 C CA . PRO A 1 429 ? -123.576 36.175 76.067 1.00 83.69 429 PRO A CA 1
ATOM 3091 C C . PRO A 1 429 ? -123.904 37.104 74.896 1.00 83.69 429 PRO A C 1
ATOM 3093 O O . PRO A 1 429 ? -123.214 38.091 74.638 1.00 83.69 429 PRO A O 1
ATOM 3096 N N . ASP A 1 430 ? -124.983 36.779 74.191 1.00 79.88 430 ASP A N 1
ATOM 3097 C CA . ASP A 1 430 ? -125.459 37.529 73.038 1.00 79.88 430 ASP A CA 1
ATOM 3098 C C . ASP A 1 430 ? -126.477 38.616 73.434 1.00 79.88 430 ASP A C 1
ATOM 3100 O O . ASP A 1 430 ? -126.760 38.870 74.609 1.00 79.88 430 ASP A O 1
ATOM 3104 N N . GLU A 1 431 ? -127.075 39.251 72.427 1.00 81.38 431 GLU A N 1
ATOM 3105 C CA . GLU A 1 431 ? -128.126 40.254 72.612 1.00 81.38 431 GLU A CA 1
ATOM 3106 C C . GLU A 1 431 ? -129.421 39.718 73.262 1.00 81.38 431 GLU A C 1
ATOM 3108 O O . GLU A 1 431 ? -130.267 40.522 73.655 1.00 81.38 431 GLU A O 1
ATOM 3113 N N . ASN A 1 432 ? -129.577 38.397 73.417 1.00 84.00 432 ASN A N 1
ATOM 3114 C CA . ASN A 1 432 ? -130.753 37.731 73.986 1.00 84.00 432 ASN A CA 1
ATOM 3115 C C . ASN A 1 432 ? -130.512 37.172 75.407 1.00 84.00 432 ASN A C 1
ATOM 3117 O O . ASN A 1 432 ? -131.452 36.684 76.042 1.00 84.00 432 ASN A O 1
ATOM 3121 N N . ALA A 1 433 ? -129.288 37.258 75.941 1.00 83.75 433 ALA A N 1
ATOM 3122 C CA . ALA A 1 433 ? -128.935 36.793 77.284 1.00 83.75 433 ALA A CA 1
ATOM 3123 C C . ALA A 1 433 ? -129.519 37.705 78.391 1.00 83.75 433 ALA A C 1
ATOM 3125 O O . ALA A 1 433 ? -128.854 38.604 78.904 1.00 83.75 433 ALA A O 1
ATOM 3126 N N . LEU A 1 434 ? -130.789 37.473 78.754 1.00 85.06 434 LEU A N 1
ATOM 3127 C CA . LEU A 1 434 ? -131.585 38.327 79.659 1.00 85.06 434 LEU A CA 1
ATOM 3128 C C . LEU A 1 434 ? -131.888 37.717 81.046 1.00 85.06 434 LEU A C 1
ATOM 3130 O O . LEU A 1 434 ? -132.363 38.426 81.935 1.00 85.06 434 LEU A O 1
ATOM 3134 N N . SER A 1 435 ? -131.623 36.426 81.264 1.00 82.81 435 SER A N 1
ATOM 3135 C CA . SER A 1 435 ? -131.905 35.730 82.533 1.00 82.81 435 SER A CA 1
ATOM 3136 C C . SER A 1 435 ? -131.049 34.478 82.731 1.00 82.81 435 SER A C 1
ATOM 3138 O O . SER A 1 435 ? -130.609 33.878 81.752 1.00 82.81 435 SER A O 1
ATOM 3140 N N . TYR A 1 436 ? -130.917 34.024 83.979 1.00 84.62 436 TYR A N 1
ATOM 3141 C CA . TYR A 1 436 ? -130.357 32.721 84.357 1.00 84.62 436 TYR A CA 1
ATOM 3142 C C . TYR A 1 436 ? -131.310 31.952 85.292 1.00 84.62 436 TYR A C 1
ATOM 3144 O O . TYR A 1 436 ? -132.349 32.473 85.700 1.00 84.62 436 TYR A O 1
ATOM 3152 N N . VAL A 1 437 ? -130.976 30.706 85.639 1.00 78.75 437 VAL A N 1
ATOM 3153 C CA . VAL A 1 437 ? -131.657 29.926 86.690 1.00 78.75 437 VAL A CA 1
ATOM 3154 C C . VAL A 1 437 ? -130.668 29.691 87.825 1.00 78.75 437 VAL A C 1
ATOM 3156 O O . VAL A 1 437 ? -129.554 29.244 87.565 1.00 78.75 437 VAL A O 1
ATOM 3159 N N . ASN A 1 438 ? -131.055 30.026 89.056 1.00 78.06 438 ASN A N 1
ATOM 3160 C CA . ASN A 1 438 ? -130.165 29.955 90.213 1.00 78.06 438 ASN A CA 1
ATOM 3161 C C . ASN A 1 438 ? -130.035 28.529 90.783 1.00 78.06 438 ASN A C 1
ATOM 3163 O O . ASN A 1 438 ? -130.819 27.641 90.436 1.00 78.06 438 ASN A O 1
ATOM 3167 N N . THR A 1 439 ? -129.107 28.322 91.723 1.00 72.25 439 THR A N 1
ATOM 3168 C CA . THR A 1 439 ? -128.916 27.030 92.420 1.00 72.25 439 THR A CA 1
ATOM 3169 C C . THR A 1 439 ? -130.201 26.485 93.078 1.00 72.25 439 THR A C 1
ATOM 3171 O O . THR A 1 439 ? -130.397 25.272 93.118 1.00 72.25 439 THR A O 1
ATOM 3174 N N . ASP A 1 440 ? -131.121 27.350 93.530 1.00 69.56 440 ASP A N 1
ATOM 3175 C CA . ASP A 1 440 ? -132.438 26.960 94.077 1.00 69.56 440 ASP A CA 1
ATOM 3176 C C . ASP A 1 440 ? -133.499 26.638 92.990 1.00 69.56 440 ASP A C 1
ATOM 3178 O O . ASP A 1 440 ? -134.689 26.505 93.294 1.00 69.56 440 ASP A O 1
ATOM 3182 N N . GLY A 1 441 ? -133.109 26.554 91.713 1.00 71.31 441 GLY A N 1
ATOM 3183 C CA . GLY A 1 441 ? -133.987 26.243 90.578 1.00 71.31 441 GLY A CA 1
ATOM 3184 C C . GLY A 1 441 ? -134.924 27.381 90.152 1.00 71.31 441 GLY A C 1
ATOM 3185 O O . GLY A 1 441 ? -135.898 27.135 89.440 1.00 71.31 441 GLY A O 1
ATOM 3186 N N . THR A 1 442 ? -134.672 28.619 90.587 1.00 76.75 442 THR A N 1
ATOM 3187 C CA . THR A 1 442 ? -135.528 29.787 90.316 1.00 76.75 442 THR A CA 1
ATOM 3188 C C . THR A 1 442 ? -134.939 30.658 89.205 1.00 76.75 442 THR A C 1
ATOM 3190 O O . THR A 1 442 ? -133.761 31.005 89.243 1.00 76.75 442 THR A O 1
ATOM 3193 N N . THR A 1 443 ? -135.750 31.057 88.221 1.00 79.38 443 THR A N 1
ATOM 3194 C CA . THR A 1 443 ? -135.324 31.992 87.164 1.00 79.38 443 THR A CA 1
ATOM 3195 C C . THR A 1 443 ? -135.129 33.408 87.715 1.00 79.38 443 THR A C 1
ATOM 3197 O O . THR A 1 443 ? -136.030 33.961 88.348 1.00 79.38 443 THR A O 1
ATOM 3200 N N . ILE A 1 444 ? -133.969 34.006 87.441 1.00 80.81 444 ILE A N 1
ATOM 3201 C CA . ILE A 1 444 ? -133.569 35.362 87.833 1.00 80.81 444 ILE A CA 1
ATOM 3202 C C . ILE A 1 444 ? -133.218 36.156 86.568 1.00 80.81 444 ILE A C 1
ATOM 3204 O O . ILE A 1 444 ? -132.422 35.705 85.747 1.00 80.81 444 ILE A O 1
ATOM 3208 N N . ASN A 1 445 ? -133.783 37.355 86.412 1.00 82.81 445 ASN A N 1
ATOM 3209 C CA . ASN A 1 445 ? -133.471 38.240 85.284 1.00 82.81 445 ASN A CA 1
ATOM 3210 C C . ASN A 1 445 ? -132.198 39.057 85.559 1.00 82.81 445 ASN A C 1
ATOM 3212 O O . ASN A 1 445 ? -132.002 39.528 86.683 1.00 82.81 445 ASN A O 1
ATOM 3216 N N . PHE A 1 446 ? -131.375 39.270 84.531 1.00 85.94 446 PHE A N 1
ATOM 3217 C CA . PHE A 1 446 ? -130.186 40.123 84.608 1.00 85.94 446 PHE A CA 1
ATOM 3218 C C . PHE A 1 446 ? -130.542 41.613 84.695 1.00 85.94 446 PHE A C 1
ATOM 3220 O O . PHE A 1 446 ? -131.598 42.062 84.238 1.00 85.94 446 PHE A O 1
ATOM 3227 N N . ARG A 1 447 ? -129.633 42.397 85.278 1.00 83.69 447 ARG A N 1
ATOM 3228 C CA . ARG A 1 447 ? -129.710 43.857 85.419 1.00 83.69 447 ARG A CA 1
ATOM 3229 C C . ARG A 1 447 ? -128.408 44.488 84.930 1.00 83.69 447 ARG A C 1
ATOM 3231 O O . ARG A 1 447 ? -127.353 43.859 84.957 1.00 83.69 447 ARG A O 1
ATOM 3238 N N . ILE A 1 448 ? -128.468 45.755 84.520 1.00 81.69 448 ILE A N 1
ATOM 3239 C CA . ILE A 1 448 ? -127.276 46.505 84.099 1.00 81.69 448 ILE A CA 1
ATOM 3240 C C . ILE A 1 448 ? -126.245 46.508 85.237 1.00 81.69 448 ILE A C 1
ATOM 3242 O O . ILE A 1 448 ? -126.571 46.840 86.378 1.00 81.69 448 ILE A O 1
ATOM 3246 N N . GLY A 1 449 ? -125.007 46.144 84.914 1.00 81.06 449 GLY A N 1
ATOM 3247 C CA . GLY A 1 449 ? -123.897 46.032 85.853 1.00 81.06 449 GLY A CA 1
ATOM 3248 C C . GLY A 1 449 ? -123.699 44.644 86.471 1.00 81.06 449 GLY A C 1
ATOM 3249 O O . GLY A 1 449 ? -122.621 44.441 87.039 1.00 81.06 449 GLY A O 1
ATOM 3250 N N . ASP A 1 450 ? -124.657 43.712 86.331 1.00 82.50 450 ASP A N 1
ATOM 3251 C CA . ASP A 1 450 ? -124.448 42.294 86.661 1.00 82.50 450 ASP A CA 1
ATOM 3252 C C . ASP A 1 450 ? -123.334 41.711 85.753 1.00 82.50 450 ASP A C 1
ATOM 3254 O O . ASP A 1 450 ? -123.145 42.119 84.600 1.00 82.50 450 ASP A O 1
ATOM 3258 N N . GLU A 1 451 ? -122.566 40.770 86.300 1.00 85.50 451 GLU A N 1
ATOM 3259 C CA . GLU A 1 451 ? -121.431 40.110 85.644 1.00 85.50 451 GLU A CA 1
ATOM 3260 C C . GLU A 1 451 ? -121.739 38.622 85.442 1.00 85.50 451 GLU A C 1
ATOM 3262 O O . GLU A 1 451 ? -122.408 37.996 86.268 1.00 85.50 451 GLU A O 1
ATOM 3267 N N . VAL A 1 452 ? -121.233 38.050 84.350 1.00 84.56 452 VAL A N 1
ATOM 3268 C CA . VAL A 1 452 ? -121.307 36.617 84.041 1.00 84.56 452 VAL A CA 1
ATOM 3269 C C . VAL A 1 452 ? -119.932 36.116 83.626 1.00 84.56 452 VAL A C 1
ATOM 3271 O O . VAL A 1 452 ? -119.106 36.873 83.113 1.00 84.56 452 VAL A O 1
ATOM 3274 N N . ARG A 1 453 ? -119.687 34.824 83.829 1.00 86.19 453 ARG A N 1
ATOM 3275 C CA . ARG A 1 453 ? -118.466 34.156 83.366 1.00 86.19 453 ARG A CA 1
ATOM 3276 C C . ARG A 1 453 ? -118.794 33.082 82.336 1.00 86.19 453 ARG A C 1
ATOM 3278 O O . ARG A 1 453 ? -119.768 32.346 82.502 1.00 86.19 453 ARG A O 1
ATOM 3285 N N . VAL A 1 454 ? -117.958 32.982 81.316 1.00 84.44 454 VAL A N 1
ATOM 3286 C CA . VAL A 1 454 ? -118.012 31.978 80.247 1.00 84.44 454 VAL A CA 1
ATOM 3287 C C . VAL A 1 454 ? -116.693 31.218 80.271 1.00 84.44 454 VAL A C 1
ATOM 3289 O O . VAL A 1 454 ? -115.659 31.806 80.575 1.00 84.44 454 VAL A O 1
ATOM 3292 N N . ALA A 1 455 ? -116.721 29.910 80.024 1.00 81.12 455 ALA A N 1
ATOM 3293 C CA . ALA A 1 455 ? -115.502 29.111 79.930 1.00 81.12 455 ALA A CA 1
ATOM 3294 C C . ALA A 1 455 ? -115.026 29.054 78.470 1.00 81.12 455 ALA A C 1
ATOM 3296 O O . ALA A 1 455 ? -115.695 28.451 77.633 1.00 81.12 455 ALA A O 1
ATOM 3297 N N . GLU A 1 456 ? -113.870 29.648 78.177 1.00 76.88 456 GLU A N 1
ATOM 3298 C CA . GLU A 1 456 ? -113.263 29.687 76.839 1.00 76.88 456 GLU A CA 1
ATOM 3299 C C . GLU A 1 456 ? -111.829 29.156 76.920 1.00 76.88 456 GLU A C 1
ATOM 3301 O O . GLU A 1 456 ? -111.053 29.569 77.780 1.00 76.88 456 GLU A O 1
ATOM 3306 N N . ASP A 1 457 ? -111.516 28.147 76.098 1.00 69.44 457 ASP A N 1
ATOM 3307 C CA . ASP A 1 457 ? -110.249 27.390 76.060 1.00 69.44 457 ASP A CA 1
ATOM 3308 C C . ASP A 1 457 ? -109.670 26.913 77.419 1.00 69.44 457 ASP A C 1
ATOM 3310 O O . ASP A 1 457 ? -108.530 26.455 77.504 1.00 69.44 457 ASP A O 1
ATOM 3314 N N . GLY A 1 458 ? -110.491 26.914 78.476 1.00 72.12 458 GLY A N 1
ATOM 3315 C CA . GLY A 1 458 ? -110.159 26.435 79.822 1.00 72.12 458 GLY A CA 1
ATOM 3316 C C . GLY A 1 458 ? -110.062 27.524 80.897 1.00 72.12 458 GLY A C 1
ATOM 3317 O O . GLY A 1 458 ? -109.993 27.179 82.078 1.00 72.12 458 GLY A O 1
ATOM 3318 N N . GLU A 1 459 ? -110.114 28.806 80.531 1.00 76.50 459 GLU A N 1
ATOM 3319 C CA . GLU A 1 459 ? -110.168 29.929 81.478 1.00 76.50 459 GLU A CA 1
ATOM 3320 C C . GLU A 1 459 ? -111.565 30.573 81.512 1.00 76.50 459 GLU A C 1
ATOM 3322 O O . GLU A 1 459 ? -112.388 30.378 80.617 1.00 76.50 459 GLU A O 1
ATOM 3327 N N . TYR A 1 460 ? -111.865 31.313 82.586 1.00 81.50 460 TYR A N 1
ATOM 3328 C CA . TYR A 1 460 ? -113.131 32.039 82.711 1.00 81.50 460 TYR A CA 1
ATOM 3329 C C . TYR A 1 460 ? -112.990 33.466 82.183 1.00 81.50 460 TYR A C 1
ATOM 3331 O O . TYR A 1 460 ? -112.442 34.332 82.868 1.00 81.50 460 TYR A O 1
ATOM 3339 N N . VAL A 1 461 ? -113.545 33.715 81.001 1.00 79.50 461 VAL A N 1
ATOM 3340 C CA . VAL A 1 461 ? -113.712 35.059 80.446 1.00 79.50 461 VAL A CA 1
ATOM 3341 C C . VAL A 1 461 ? -114.922 35.710 81.115 1.00 79.50 461 VAL A C 1
ATOM 3343 O O . VAL A 1 461 ? -115.998 35.114 81.224 1.00 79.50 461 VAL A O 1
ATOM 3346 N N . PHE A 1 462 ? -114.741 36.936 81.608 1.00 83.50 462 PHE A N 1
ATOM 3347 C CA . PHE A 1 462 ? -115.795 37.691 82.282 1.00 83.50 462 PHE A CA 1
ATOM 3348 C C . PHE A 1 462 ? -116.425 38.702 81.331 1.00 83.50 462 PHE A C 1
ATOM 3350 O O . PHE A 1 462 ? -115.750 39.591 80.802 1.00 83.50 462 PHE A O 1
ATOM 3357 N N . TYR A 1 463 ? -117.741 38.585 81.183 1.00 81.81 463 TYR A N 1
ATOM 3358 C CA . TYR A 1 463 ? -118.578 39.507 80.434 1.00 81.81 463 TYR A CA 1
ATOM 3359 C C . TYR A 1 463 ? -119.448 40.304 81.400 1.00 81.81 463 TYR A C 1
ATOM 3361 O O . TYR A 1 463 ? -120.054 39.756 82.323 1.00 81.81 463 TYR A O 1
ATOM 3369 N N . ARG A 1 464 ? -119.536 41.616 81.180 1.00 87.56 464 ARG A N 1
ATOM 3370 C CA . ARG A 1 464 ? -120.384 42.507 81.981 1.00 87.56 464 ARG A CA 1
ATOM 3371 C C . ARG A 1 464 ? -121.513 43.085 81.142 1.00 87.56 464 ARG A C 1
ATOM 3373 O O . ARG A 1 464 ? -121.290 43.453 79.989 1.00 87.56 464 ARG A O 1
ATOM 3380 N N . LEU A 1 465 ? -122.703 43.194 81.731 1.00 86.00 465 LEU A N 1
ATOM 3381 C CA . LEU A 1 465 ? -123.866 43.789 81.081 1.00 86.00 465 LEU A CA 1
ATOM 3382 C C . LEU A 1 465 ? -123.813 45.319 81.184 1.00 86.00 465 LEU A C 1
ATOM 3384 O O . LEU A 1 465 ? -124.085 45.885 82.245 1.00 86.00 465 LEU A O 1
ATOM 3388 N N . TYR A 1 466 ? -123.452 45.988 80.090 1.00 82.88 466 TYR A N 1
ATOM 3389 C CA . TYR A 1 466 ? -123.282 47.445 80.039 1.00 82.88 466 TYR A CA 1
ATOM 3390 C C . TYR A 1 466 ? -124.565 48.206 79.685 1.00 82.88 466 TYR A C 1
ATOM 3392 O O . TYR A 1 466 ? -124.741 49.328 80.154 1.00 82.88 466 TYR A O 1
ATOM 3400 N N . ASP A 1 467 ? -125.459 47.617 78.887 1.00 81.00 467 ASP A N 1
ATOM 3401 C CA . ASP A 1 467 ? -126.725 48.242 78.480 1.00 81.00 467 ASP A CA 1
ATOM 3402 C C . ASP A 1 467 ? -127.833 47.194 78.257 1.00 81.00 467 ASP A C 1
ATOM 3404 O O . ASP A 1 467 ? -127.555 46.032 77.957 1.00 81.00 467 ASP A O 1
ATOM 3408 N N . LEU A 1 468 ? -129.088 47.622 78.409 1.00 81.81 468 LEU A N 1
ATOM 3409 C CA . LEU A 1 468 ? -130.321 46.847 78.214 1.00 81.81 468 LEU A CA 1
ATOM 3410 C C . LEU A 1 468 ? -131.338 47.635 77.356 1.00 81.81 468 LEU A C 1
ATOM 3412 O O . LEU A 1 468 ? -132.533 47.721 77.660 1.00 81.81 468 LEU A O 1
ATOM 3416 N N . ALA A 1 469 ? -130.863 48.262 76.280 1.00 77.12 469 ALA A N 1
ATOM 3417 C CA . ALA A 1 469 ? -131.683 49.071 75.386 1.00 77.12 469 ALA A CA 1
ATOM 3418 C C . ALA A 1 469 ? -132.574 48.219 74.460 1.00 77.12 469 ALA A C 1
ATOM 3420 O O . ALA A 1 469 ? -132.143 47.249 73.841 1.00 77.12 469 ALA A O 1
ATOM 3421 N N . GLY A 1 470 ? -133.848 48.604 74.326 1.00 70.69 470 GLY A N 1
ATOM 3422 C CA . GLY A 1 470 ? -134.775 47.997 73.359 1.00 70.69 470 GLY A CA 1
ATOM 3423 C C . GLY A 1 470 ? -135.138 46.526 73.613 1.00 70.69 470 GLY A C 1
ATOM 3424 O O . GLY A 1 470 ? -135.675 45.884 72.715 1.00 70.69 470 GLY A O 1
ATOM 3425 N N . GLY A 1 471 ? -134.855 45.995 74.808 1.00 74.19 471 GLY A N 1
ATOM 3426 C CA . GLY A 1 471 ? -135.036 44.574 75.127 1.00 74.19 471 GLY A CA 1
ATOM 3427 C C . GLY A 1 471 ? -133.880 43.678 74.671 1.00 74.19 471 GLY A C 1
ATOM 3428 O O . GLY A 1 471 ? -134.044 42.462 74.664 1.00 74.19 471 GLY A O 1
ATOM 3429 N N . LYS A 1 472 ? -132.736 44.266 74.300 1.00 83.00 472 LYS A N 1
ATOM 3430 C CA . LYS A 1 472 ? -131.501 43.561 73.951 1.00 83.00 472 LYS A CA 1
ATOM 3431 C C . LYS A 1 472 ? -130.398 43.862 74.956 1.00 83.00 472 LYS A C 1
ATOM 3433 O O . LYS A 1 472 ? -130.309 44.979 75.462 1.00 83.00 472 LYS A O 1
ATOM 3438 N N . ALA A 1 473 ? -129.565 42.868 75.230 1.00 81.50 473 ALA A N 1
ATOM 3439 C CA . ALA A 1 473 ? -128.416 42.988 76.115 1.00 81.50 473 ALA A CA 1
ATOM 3440 C C . ALA A 1 473 ? -127.158 43.454 75.359 1.00 81.50 473 ALA A C 1
ATOM 3442 O O . ALA A 1 473 ? -126.934 43.070 74.213 1.00 81.50 473 ALA A O 1
ATOM 3443 N N . SER A 1 474 ? -126.323 44.268 76.007 1.00 83.69 474 SER A N 1
ATOM 3444 C CA . SER A 1 474 ? -125.021 44.699 75.484 1.00 83.69 474 SER A CA 1
ATOM 3445 C C . SER A 1 474 ? -123.909 44.250 76.426 1.00 83.69 474 SER A C 1
ATOM 3447 O O . SER A 1 474 ? -123.733 44.813 77.511 1.00 83.69 474 SER A O 1
ATOM 3449 N N . TRP A 1 475 ? -123.177 43.216 76.014 1.00 84.00 475 TRP A N 1
ATOM 3450 C CA . TRP A 1 475 ? -122.091 42.607 76.780 1.00 84.00 475 TRP A CA 1
ATOM 3451 C C . TRP A 1 475 ? -120.725 43.011 76.220 1.00 84.00 475 TRP A C 1
ATOM 3453 O O . TRP A 1 475 ? -120.563 43.165 75.010 1.00 84.00 475 TRP A O 1
ATOM 3463 N N . GLN A 1 476 ? -119.732 43.173 77.097 1.00 81.06 476 GLN A N 1
ATOM 3464 C CA . GLN A 1 476 ? -118.335 43.403 76.705 1.00 81.06 476 GLN A CA 1
ATOM 3465 C C . GLN A 1 476 ? -117.386 42.556 77.557 1.00 81.06 476 GLN A C 1
ATOM 3467 O O . GLN A 1 476 ? -117.652 42.322 78.739 1.00 81.06 476 GLN A O 1
ATOM 3472 N N . GLU A 1 477 ? -116.292 42.112 76.937 1.00 80.81 477 GLU A N 1
ATOM 3473 C CA . GLU A 1 477 ? -115.192 41.366 77.557 1.00 80.81 477 GLU A CA 1
ATOM 3474 C C . GLU A 1 477 ? -114.358 42.278 78.476 1.00 80.81 477 GLU A C 1
ATOM 3476 O O . GLU A 1 477 ? -113.998 43.397 78.101 1.00 80.81 477 GLU A O 1
ATOM 3481 N N . SER A 1 478 ? -114.021 41.806 79.679 1.00 75.62 478 SER A N 1
ATOM 3482 C CA . SER A 1 478 ? -113.419 42.635 80.734 1.00 75.62 478 SER A CA 1
ATOM 3483 C C . SER A 1 478 ? -111.872 42.644 80.800 1.00 75.62 478 SER A C 1
ATOM 3485 O O . SER A 1 478 ? -111.306 42.621 81.895 1.00 75.62 478 SER A O 1
ATOM 3487 N N . GLY A 1 479 ? -111.186 42.801 79.661 1.00 56.38 479 GLY A N 1
ATOM 3488 C CA . GLY A 1 479 ? -109.830 43.387 79.598 1.00 56.38 479 GLY A CA 1
ATOM 3489 C C . GLY A 1 479 ? -108.618 42.434 79.524 1.00 56.38 479 GLY A C 1
ATOM 3490 O O . GLY A 1 479 ? -108.424 41.554 80.354 1.00 56.38 479 GLY A O 1
ATOM 3491 N N . SER A 1 480 ? -107.736 42.697 78.551 1.00 53.28 480 SER A N 1
ATOM 3492 C CA . SER A 1 480 ? -106.604 41.844 78.138 1.00 53.28 480 SER A CA 1
ATOM 3493 C C . SER A 1 480 ? -105.222 42.230 78.704 1.00 53.28 480 SER A C 1
ATOM 3495 O O . SER A 1 480 ? -104.939 43.417 78.885 1.00 53.28 480 SER A O 1
ATOM 3497 N N . GLY A 1 481 ? -104.291 41.267 78.788 1.00 46.06 481 GLY A N 1
ATOM 3498 C CA . GLY A 1 481 ? -102.844 41.497 78.970 1.00 46.06 481 GLY A CA 1
ATOM 3499 C C . GLY A 1 481 ? -101.989 40.564 78.092 1.00 46.06 481 GLY A C 1
ATOM 3500 O O . GLY A 1 481 ? -102.252 39.369 78.036 1.00 46.06 481 GLY A O 1
ATOM 3501 N N . ILE A 1 482 ? -100.988 41.100 77.379 1.00 41.97 482 ILE A N 1
ATOM 3502 C CA . ILE A 1 482 ? -100.325 40.430 76.235 1.00 41.97 482 ILE A CA 1
ATOM 3503 C C . ILE A 1 482 ? -98.879 39.963 76.488 1.00 41.97 482 ILE A C 1
ATOM 3505 O O . ILE A 1 482 ? -98.117 40.598 77.216 1.00 41.97 482 ILE A O 1
ATOM 3509 N N . ALA A 1 483 ? -98.488 38.867 75.825 1.00 42.75 483 ALA A N 1
ATOM 3510 C CA . ALA A 1 483 ? -97.155 38.258 75.896 1.00 42.75 483 ALA A CA 1
ATOM 3511 C C . ALA A 1 483 ? -96.130 38.881 74.917 1.00 42.75 483 ALA A C 1
ATOM 3513 O O . ALA A 1 483 ? -96.489 39.420 73.871 1.00 42.75 483 ALA A O 1
ATOM 3514 N N . LEU A 1 484 ? -94.834 38.778 75.244 1.00 45.66 484 LEU A N 1
ATOM 3515 C CA . LEU A 1 484 ? -93.735 39.377 74.469 1.00 45.66 484 LEU A CA 1
ATOM 3516 C C . LEU A 1 484 ? -93.283 38.508 73.269 1.00 45.66 484 LEU A C 1
ATOM 3518 O O . LEU A 1 484 ? -93.012 37.319 73.455 1.00 45.66 484 LEU A O 1
ATOM 3522 N N . PRO A 1 485 ? -93.116 39.084 72.059 1.00 48.53 485 PRO A N 1
ATOM 3523 C CA . PRO A 1 485 ? -92.711 38.336 70.869 1.00 48.53 485 PRO A CA 1
ATOM 3524 C C . PRO A 1 485 ? -91.186 38.334 70.624 1.00 48.53 485 PRO A C 1
ATOM 3526 O O . PRO A 1 485 ? -90.606 39.342 70.224 1.00 48.53 485 PRO A O 1
ATOM 3529 N N . GLY A 1 486 ? -90.555 37.160 70.738 1.00 55.81 486 GLY A N 1
ATOM 3530 C CA . GLY A 1 486 ? -89.222 36.879 70.176 1.00 55.81 486 GLY A CA 1
ATOM 3531 C C . GLY A 1 486 ? -88.024 36.964 71.136 1.00 55.81 486 GLY A C 1
ATOM 3532 O O . GLY A 1 486 ? -88.128 37.397 72.281 1.00 55.81 486 GLY A O 1
ATOM 3533 N N . ASN A 1 487 ? -86.860 36.503 70.657 1.00 47.19 487 ASN A N 1
ATOM 3534 C CA . ASN A 1 487 ? -85.609 36.481 71.426 1.00 47.19 487 ASN A CA 1
ATOM 3535 C C . ASN A 1 487 ? -85.056 37.898 71.647 1.00 47.19 487 ASN A C 1
ATOM 3537 O O . ASN A 1 487 ? -84.847 38.644 70.690 1.00 47.19 487 ASN A O 1
ATOM 3541 N N . VAL A 1 488 ? -84.708 38.223 72.894 1.00 52.81 488 VAL A N 1
ATOM 3542 C CA . VAL A 1 488 ? -84.033 39.481 73.243 1.00 52.81 488 VAL A CA 1
ATOM 3543 C C . VAL A 1 488 ? -82.517 39.329 73.078 1.00 52.81 488 VAL A C 1
ATOM 3545 O O . VAL A 1 488 ? -81.897 38.475 73.714 1.00 52.81 488 VAL A O 1
ATOM 3548 N N . TYR A 1 489 ? -81.917 40.189 72.253 1.00 50.31 489 TYR A N 1
ATOM 3549 C CA . TYR A 1 489 ? -80.466 40.318 72.088 1.00 50.31 489 TYR A CA 1
ATOM 3550 C C . TYR A 1 489 ? -80.007 41.660 72.671 1.00 50.31 489 TYR A C 1
ATOM 3552 O O . TYR A 1 489 ? -80.494 42.711 72.259 1.00 50.31 489 TYR A O 1
ATOM 3560 N N . LEU A 1 490 ? -79.075 41.633 73.628 1.00 51.53 490 LEU A N 1
ATOM 3561 C CA . LEU A 1 490 ? -78.561 42.832 74.298 1.00 51.53 490 LEU A CA 1
ATOM 3562 C C . LEU A 1 490 ? -77.155 43.168 73.783 1.00 51.53 490 LEU A C 1
ATOM 3564 O O . LEU A 1 490 ? -76.171 42.554 74.191 1.00 51.53 490 LEU A O 1
ATOM 3568 N N . THR A 1 491 ? -77.052 44.149 72.885 1.00 51.00 491 THR A N 1
ATOM 3569 C CA . THR A 1 491 ? -75.771 44.611 72.326 1.00 51.00 491 THR A CA 1
ATOM 3570 C C . THR A 1 491 ? -75.273 45.866 73.043 1.00 51.00 491 THR A C 1
ATOM 3572 O O . THR A 1 491 ? -75.881 46.932 72.926 1.00 51.00 491 THR A O 1
ATOM 3575 N N . GLY A 1 492 ? -74.146 45.768 73.750 1.00 48.03 492 GLY A N 1
ATOM 3576 C CA . GLY A 1 492 ? -73.448 46.935 74.296 1.00 48.03 492 GLY A CA 1
ATOM 3577 C C . GLY A 1 492 ? -72.744 47.729 73.192 1.00 48.03 492 GLY A C 1
ATOM 3578 O O . GLY A 1 492 ? -72.000 47.162 72.397 1.00 48.03 492 GLY A O 1
ATOM 3579 N N . ALA A 1 493 ? -72.961 49.044 73.137 1.00 50.34 493 ALA A N 1
ATOM 3580 C CA . ALA A 1 493 ? -72.390 49.903 72.101 1.00 50.34 493 ALA A CA 1
ATOM 3581 C C . ALA A 1 493 ? -70.931 50.305 72.402 1.00 50.34 493 ALA A C 1
ATOM 3583 O O . ALA A 1 493 ? -70.663 51.433 72.809 1.00 50.34 493 ALA A O 1
ATOM 3584 N N . ASN A 1 494 ? -69.986 49.389 72.177 1.00 49.94 494 ASN A N 1
ATOM 3585 C CA . ASN A 1 494 ? -68.597 49.733 71.858 1.00 49.94 494 ASN A CA 1
ATOM 3586 C C . ASN A 1 494 ? -67.914 48.587 71.101 1.00 49.94 494 ASN A C 1
ATOM 3588 O O . ASN A 1 494 ? -68.056 47.420 71.458 1.00 49.94 494 ASN A O 1
ATOM 3592 N N . TYR A 1 495 ? -67.160 48.930 70.056 1.00 50.47 495 TYR A N 1
ATOM 3593 C CA . TYR A 1 495 ? -66.340 47.969 69.317 1.00 50.47 495 TYR A CA 1
ATOM 3594 C C . TYR A 1 495 ? -65.116 47.563 70.166 1.00 50.47 495 TYR A C 1
ATOM 3596 O O . TYR A 1 495 ? -64.618 48.373 70.945 1.00 50.47 495 TYR A O 1
ATOM 3604 N N . TYR A 1 496 ? -64.615 46.337 69.962 1.00 47.47 496 TYR A N 1
ATOM 3605 C CA . TYR A 1 496 ? -63.466 45.718 70.655 1.00 47.47 496 TYR A CA 1
ATOM 3606 C C . TYR A 1 496 ? -63.681 45.220 72.104 1.00 47.47 496 TYR A C 1
ATOM 3608 O O . TYR A 1 496 ? -62.932 45.594 73.004 1.00 47.47 496 TYR A O 1
ATOM 3616 N N . ASN A 1 497 ? -64.614 44.280 72.317 1.00 47.16 497 ASN A N 1
ATOM 3617 C CA . ASN A 1 497 ? -64.334 43.061 73.105 1.00 47.16 497 ASN A CA 1
ATOM 3618 C C . ASN A 1 497 ? -65.337 41.936 72.756 1.00 47.16 497 ASN A C 1
ATOM 3620 O O . ASN A 1 497 ? -66.481 42.219 72.404 1.00 47.16 497 ASN A O 1
ATOM 3624 N N . GLU A 1 498 ? -64.925 40.673 72.858 1.00 55.47 498 GLU A N 1
ATOM 3625 C CA . GLU A 1 498 ? -65.715 39.497 72.462 1.00 55.47 498 GLU A CA 1
ATOM 3626 C C . GLU A 1 498 ? -66.452 38.892 73.670 1.00 55.47 498 GLU A C 1
ATOM 3628 O O . GLU A 1 498 ? -65.872 38.155 74.463 1.00 55.47 498 GLU A O 1
ATOM 3633 N N . SER A 1 499 ? -67.736 39.230 73.848 1.00 52.06 499 SER A N 1
ATOM 3634 C CA . SER A 1 499 ? -68.654 38.582 74.810 1.00 52.06 499 SER A CA 1
ATOM 3635 C C . SER A 1 499 ? -70.110 38.999 74.553 1.00 52.06 499 SER A C 1
ATOM 3637 O O . SER A 1 499 ? -70.537 40.067 74.993 1.00 52.06 499 SER A O 1
ATOM 3639 N N . VAL A 1 500 ? -70.903 38.162 73.872 1.00 52.97 500 VAL A N 1
ATOM 3640 C CA . VAL A 1 500 ? -72.345 38.404 73.645 1.00 52.97 500 VAL A CA 1
ATOM 3641 C C . VAL A 1 500 ? -73.171 37.365 74.397 1.00 52.97 500 VAL A C 1
ATOM 3643 O O . VAL A 1 500 ? -73.010 36.170 74.183 1.00 52.97 500 VAL A O 1
ATOM 3646 N N . ARG A 1 501 ? -74.102 37.813 75.250 1.00 55.88 501 ARG A N 1
ATOM 3647 C CA . ARG A 1 501 ? -75.012 36.934 76.006 1.00 55.88 501 ARG A CA 1
ATOM 3648 C C . ARG A 1 501 ? -76.461 37.133 75.552 1.00 55.88 501 ARG A C 1
ATOM 3650 O O . ARG A 1 501 ? -76.975 38.248 75.550 1.00 55.88 501 ARG A O 1
ATOM 3657 N N . THR A 1 502 ? -77.107 36.043 75.145 1.00 54.56 502 THR A N 1
ATOM 3658 C CA . THR A 1 502 ? -78.560 35.937 74.881 1.00 54.56 502 THR A CA 1
ATOM 3659 C C . THR A 1 502 ? -79.321 35.569 76.176 1.00 54.56 502 THR A C 1
ATOM 3661 O O . THR A 1 502 ? -78.716 35.534 77.241 1.00 54.56 502 THR A O 1
ATOM 3664 N N . ILE A 1 503 ? -80.623 35.252 76.113 1.00 53.16 503 ILE A N 1
ATOM 3665 C CA . ILE A 1 503 ? -81.364 34.456 77.124 1.00 53.16 503 ILE A CA 1
ATOM 3666 C C . ILE A 1 503 ? -82.313 33.498 76.377 1.00 53.16 503 ILE A C 1
ATOM 3668 O O . ILE A 1 503 ? -82.895 33.896 75.367 1.00 53.16 503 ILE A O 1
ATOM 3672 N N . LYS A 1 504 ? -82.482 32.243 76.832 1.00 46.66 504 LYS A N 1
ATOM 3673 C CA . LYS A 1 504 ? -83.312 31.223 76.159 1.00 46.66 504 LYS A CA 1
ATOM 3674 C C . LYS A 1 504 ? -84.120 30.385 77.164 1.00 46.66 504 LYS A C 1
ATOM 3676 O O . LYS A 1 504 ? -83.561 29.806 78.081 1.00 46.66 504 LYS A O 1
ATOM 3681 N N . GLN A 1 505 ? -85.447 30.309 77.007 1.00 48.78 505 GLN A N 1
ATOM 3682 C CA . GLN A 1 505 ? -86.336 29.576 77.940 1.00 48.78 505 GLN A CA 1
ATOM 3683 C C . GLN A 1 505 ? -86.101 29.935 79.429 1.00 48.78 505 GLN A C 1
ATOM 3685 O O . GLN A 1 505 ? -86.038 29.068 80.294 1.00 48.78 505 GLN A O 1
ATOM 3690 N N . GLY A 1 506 ? -85.930 31.229 79.721 1.00 54.59 506 GLY A N 1
ATOM 3691 C CA . GLY A 1 506 ? -85.656 31.740 81.071 1.00 54.59 506 GLY A CA 1
ATOM 3692 C C . GLY A 1 506 ? -84.179 31.752 81.489 1.00 54.59 506 GLY A C 1
ATOM 3693 O O . GLY A 1 506 ? -83.855 32.418 82.468 1.00 54.59 506 GLY A O 1
ATOM 3694 N N . TYR A 1 507 ? -83.274 31.105 80.742 1.00 45.09 507 TYR A N 1
ATOM 3695 C CA . TYR A 1 507 ? -81.858 30.990 81.108 1.00 45.09 507 TYR A CA 1
ATOM 3696 C C . TYR A 1 507 ? -80.895 31.210 79.925 1.00 45.09 507 TYR A C 1
ATOM 3698 O O . TYR A 1 507 ? -81.063 30.674 78.837 1.00 45.09 507 TYR A O 1
ATOM 3706 N N . LEU A 1 508 ? -79.816 31.949 80.160 1.00 52.16 508 LEU A N 1
ATOM 3707 C CA . LEU A 1 508 ? -78.479 31.613 79.648 1.00 52.16 508 LEU A CA 1
ATOM 3708 C C . LEU A 1 508 ? -77.618 31.517 80.922 1.00 52.16 508 LEU A C 1
ATOM 3710 O O . LEU A 1 508 ? -77.819 32.313 81.837 1.00 52.16 508 LEU A O 1
ATOM 3714 N N . SER A 1 509 ? -76.761 30.524 81.158 1.00 49.31 509 SER A N 1
ATOM 3715 C CA . SER A 1 509 ? -75.924 29.713 80.261 1.00 49.31 509 SER A CA 1
ATOM 3716 C C . SER A 1 509 ? -74.830 30.534 79.574 1.00 49.31 509 SER A C 1
ATOM 3718 O O . SER A 1 509 ? -75.064 31.625 79.067 1.00 49.31 509 SER A O 1
ATOM 3720 N N . ASN A 1 510 ? -73.605 30.024 79.643 1.00 51.41 510 ASN A N 1
ATOM 3721 C CA . ASN A 1 510 ? -72.390 30.800 79.428 1.00 51.41 510 ASN A CA 1
ATOM 3722 C C . ASN A 1 510 ? -71.772 30.523 78.054 1.00 51.41 510 ASN A C 1
ATOM 3724 O O . ASN A 1 510 ? -71.862 29.401 77.555 1.00 51.41 510 ASN A O 1
ATOM 3728 N N . GLU A 1 511 ? -71.049 31.521 77.551 1.00 46.72 511 GLU A N 1
ATOM 3729 C CA . GLU A 1 511 ? -69.597 31.374 77.379 1.00 46.72 511 GLU A CA 1
ATOM 3730 C C . GLU A 1 511 ? -68.915 32.025 78.603 1.00 46.72 511 GLU A C 1
ATOM 3732 O O . GLU A 1 511 ? -69.398 33.108 7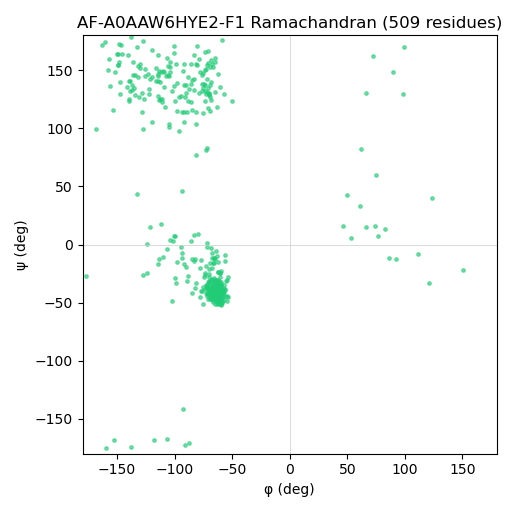9.046 1.00 46.72 511 GLU A O 1
#